Protein AF-A0A497F2W1-F1 (afdb_monomer)

Nearest PDB structures (foldseek):
  9e6q-assembly1_3  TM=8.843E-01  e=1.411E-23  Pyrobaculum calidifontis JCM 11548
  3ddj-assembly1_A  TM=8.272E-01  e=8.826E-18  Saccharolobus solfataricus
  3kpc-assembly1_A  TM=8.739E-01  e=6.763E-08  Methanocaldococcus jannaschii
  3kpd-assembly2_C  TM=8.779E-01  e=2.826E-07  Methanocaldococcus jannaschii
  7pmz-assembly2_C-2  TM=6.522E-01  e=2.227E-07  Streptomyces coelicolor A3(2)

Mean predicted aligned error: 18.65 Å

Structure (mmCIF, N/CA/C/O backbone):
data_AF-A0A497F2W1-F1
#
_entry.id   AF-A0A497F2W1-F1
#
loop_
_atom_site.group_PDB
_atom_site.id
_atom_site.type_symbol
_atom_site.label_atom_id
_atom_site.label_alt_id
_atom_site.label_comp_id
_atom_site.label_asym_id
_atom_site.label_entity_id
_atom_site.label_seq_id
_atom_site.pdbx_PDB_ins_code
_atom_site.Cartn_x
_atom_site.Cartn_y
_atom_site.Cartn_z
_atom_site.occupancy
_atom_site.B_iso_or_equiv
_atom_site.auth_seq_id
_atom_site.auth_comp_id
_atom_site.auth_asym_id
_atom_site.auth_atom_id
_atom_site.pdbx_PDB_model_num
ATOM 1 N N . MET A 1 1 ? -9.082 -6.509 -37.795 1.00 84.38 1 MET A N 1
ATOM 2 C CA . MET A 1 1 ? -8.514 -7.787 -37.332 1.00 84.38 1 MET A CA 1
ATOM 3 C C . MET A 1 1 ? -9.041 -8.075 -35.939 1.00 84.38 1 MET A C 1
ATOM 5 O O . MET A 1 1 ? -9.038 -7.169 -35.100 1.00 84.38 1 MET A O 1
ATOM 9 N N . LYS A 1 2 ? -9.523 -9.294 -35.721 1.00 91.88 2 LYS A N 1
ATOM 10 C CA . LYS A 1 2 ? -10.006 -9.804 -34.436 1.00 91.88 2 LYS A CA 1
ATOM 11 C C . LYS A 1 2 ? -8.880 -10.494 -33.671 1.00 91.88 2 LYS A C 1
ATOM 13 O O . LYS A 1 2 ? -7.887 -10.916 -34.259 1.00 91.88 2 LYS A O 1
ATOM 18 N N . VAL A 1 3 ? -9.030 -10.621 -32.354 1.00 94.44 3 VAL A N 1
ATOM 19 C CA . VAL A 1 3 ? -8.038 -11.294 -31.500 1.00 94.44 3 VAL A CA 1
ATOM 20 C C . VAL A 1 3 ? -7.807 -12.741 -31.937 1.00 94.44 3 VAL A C 1
ATOM 22 O O . VAL A 1 3 ? -6.656 -13.172 -31.990 1.00 94.44 3 VAL A O 1
ATOM 25 N N . TRP A 1 4 ? -8.861 -13.480 -32.294 1.00 93.69 4 TRP A N 1
ATOM 26 C CA . TRP A 1 4 ? -8.741 -14.886 -32.694 1.00 93.69 4 TRP A CA 1
ATOM 27 C C . TRP A 1 4 ? -7.912 -15.111 -33.969 1.00 93.69 4 TRP A C 1
ATOM 29 O O . TRP A 1 4 ? -7.336 -16.184 -34.126 1.00 93.69 4 TRP A O 1
ATOM 39 N N . GLU A 1 5 ? -7.800 -14.103 -34.840 1.00 92.75 5 GLU A N 1
ATOM 40 C CA . GLU A 1 5 ? -6.994 -14.155 -36.070 1.00 92.75 5 GLU A CA 1
ATOM 41 C C . GLU A 1 5 ? -5.485 -14.029 -35.791 1.00 92.75 5 GLU A C 1
ATOM 43 O O . GLU A 1 5 ? -4.666 -14.375 -36.639 1.00 92.75 5 GLU A O 1
ATOM 48 N N . VAL A 1 6 ? -5.110 -13.510 -34.615 1.00 94.69 6 VAL A N 1
ATOM 49 C CA . VAL A 1 6 ? -3.722 -13.143 -34.273 1.00 94.69 6 VAL A CA 1
ATOM 50 C C . VAL A 1 6 ? -3.176 -13.913 -33.076 1.00 94.69 6 VAL A C 1
ATOM 52 O O . VAL A 1 6 ? -1.965 -14.126 -32.974 1.00 94.69 6 VAL A O 1
ATOM 55 N N . MET A 1 7 ? -4.047 -14.319 -32.151 1.00 94.50 7 MET A N 1
ATOM 56 C CA . MET A 1 7 ? -3.653 -15.067 -30.963 1.00 94.50 7 MET A CA 1
ATOM 57 C C . MET A 1 7 ? -2.920 -16.358 -31.333 1.00 94.50 7 MET A C 1
ATOM 59 O O . MET A 1 7 ? -3.167 -16.980 -32.366 1.00 94.50 7 MET A O 1
ATOM 63 N N . LYS A 1 8 ? -2.041 -16.803 -30.440 1.00 94.38 8 LYS A N 1
ATOM 64 C CA . LYS A 1 8 ? -1.337 -18.077 -30.579 1.00 94.38 8 LYS A CA 1
ATOM 65 C C . LYS A 1 8 ? -1.781 -19.067 -29.525 1.00 94.38 8 LYS A C 1
ATOM 67 O O . LYS A 1 8 ? -2.293 -18.698 -28.468 1.00 94.38 8 LYS A O 1
ATOM 72 N N . GLN A 1 9 ? -1.517 -20.338 -29.803 1.00 92.62 9 GLN A N 1
ATOM 73 C CA . GLN A 1 9 ? -1.645 -21.381 -28.798 1.00 92.62 9 GLN A CA 1
ATOM 74 C C . GLN A 1 9 ? -0.686 -21.102 -27.628 1.00 92.62 9 GLN A C 1
ATOM 76 O O . GLN A 1 9 ? 0.474 -20.734 -27.860 1.00 92.62 9 GLN A O 1
ATOM 81 N N . PRO A 1 10 ? -1.147 -21.241 -26.373 1.00 89.81 10 PRO A N 1
ATOM 82 C CA . PRO A 1 10 ? -0.311 -20.995 -25.210 1.00 89.81 10 PRO A CA 1
ATOM 83 C C . PRO A 1 10 ? 0.843 -22.001 -25.170 1.00 89.81 10 PRO A C 1
ATOM 85 O O . PRO A 1 10 ? 0.639 -23.211 -25.176 1.00 89.81 10 PRO A O 1
ATOM 88 N N . THR A 1 11 ? 2.076 -21.506 -25.078 1.00 89.19 11 THR A N 1
ATOM 89 C CA . THR A 1 11 ? 3.268 -22.364 -24.945 1.00 89.19 11 THR A CA 1
ATOM 90 C C . THR A 1 11 ? 3.471 -22.887 -23.525 1.00 89.19 11 THR A C 1
ATOM 92 O O . THR A 1 11 ? 4.210 -23.847 -23.312 1.00 89.19 11 THR A O 1
ATOM 95 N N . VAL A 1 12 ? 2.829 -22.249 -22.546 1.00 92.56 12 VAL A N 1
ATOM 96 C CA . VAL A 1 12 ? 2.828 -22.639 -21.138 1.00 92.56 12 VAL A CA 1
ATOM 97 C C . VAL A 1 12 ? 1.411 -22.485 -20.622 1.00 92.56 12 VAL A C 1
ATOM 99 O O . VAL A 1 12 ? 0.888 -21.379 -20.655 1.00 92.56 12 VAL A O 1
ATOM 102 N N . VAL A 1 13 ? 0.827 -23.565 -20.112 1.00 94.69 13 VAL A N 1
ATOM 103 C CA . VAL A 1 13 ? -0.430 -23.572 -19.353 1.00 94.69 13 VAL A CA 1
ATOM 104 C C . VAL A 1 13 ? -0.152 -24.284 -18.037 1.00 94.69 13 VAL A C 1
ATOM 106 O O . VAL A 1 13 ? 0.589 -25.268 -18.007 1.00 94.69 13 VAL A O 1
ATOM 109 N N . VAL A 1 14 ? -0.679 -23.753 -16.940 1.00 95.31 14 VAL A N 1
ATOM 110 C CA . VAL A 1 14 ? -0.402 -24.249 -15.587 1.00 95.31 14 VAL A CA 1
ATOM 111 C C . VAL A 1 14 ? -1.697 -24.401 -14.801 1.00 95.31 14 VAL A C 1
ATOM 113 O O . VAL A 1 14 ? -2.700 -23.769 -15.125 1.00 95.31 14 VAL A O 1
ATOM 116 N N . SER A 1 15 ? -1.684 -25.218 -13.749 1.00 94.44 15 SER A N 1
ATOM 117 C CA . SER A 1 15 ? -2.787 -25.230 -12.787 1.00 94.44 15 SER A CA 1
ATOM 118 C C . SER A 1 15 ? -2.514 -24.212 -11.670 1.00 94.44 15 SER A C 1
ATOM 120 O O . SER A 1 15 ? -1.349 -23.900 -11.401 1.00 94.44 15 SER A O 1
ATOM 122 N N . PRO A 1 16 ? -3.541 -23.715 -10.953 1.00 88.69 16 PRO A N 1
ATOM 123 C CA . PRO A 1 16 ? -3.348 -22.873 -9.767 1.00 88.69 16 PRO A CA 1
ATOM 124 C C . PRO A 1 16 ? -2.440 -23.510 -8.702 1.00 88.69 16 PRO A C 1
ATOM 126 O O . PRO A 1 16 ? -1.762 -22.806 -7.956 1.00 88.69 16 PRO A O 1
ATOM 129 N N . HIS A 1 17 ? -2.373 -24.843 -8.675 1.00 90.31 17 HIS A N 1
ATOM 130 C CA . HIS A 1 17 ? -1.572 -25.614 -7.730 1.00 90.31 17 HIS A CA 1
ATOM 131 C C . HIS A 1 17 ? -0.119 -25.834 -8.177 1.00 90.31 17 HIS A C 1
ATOM 133 O O . HIS A 1 17 ? 0.694 -26.286 -7.365 1.00 90.31 17 HIS A O 1
ATOM 139 N N . THR A 1 18 ? 0.217 -25.540 -9.440 1.00 92.62 18 THR A N 1
ATOM 140 C CA . THR A 1 18 ? 1.586 -25.623 -9.965 1.00 92.62 18 THR A CA 1
ATOM 141 C C . THR A 1 18 ? 2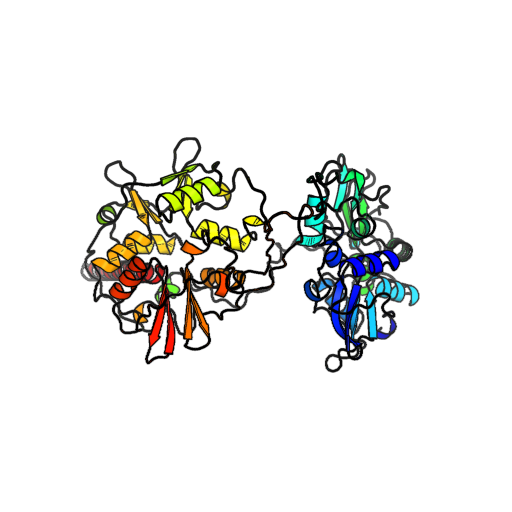.502 -24.695 -9.168 1.00 92.62 18 THR A C 1
ATOM 143 O O . THR A 1 18 ? 2.133 -23.570 -8.824 1.00 92.62 18 THR A O 1
ATOM 146 N N . ARG A 1 19 ? 3.724 -25.146 -8.867 1.00 91.25 19 ARG A N 1
ATOM 147 C CA . ARG A 1 19 ? 4.704 -24.321 -8.148 1.00 91.25 19 ARG A CA 1
ATOM 148 C C . ARG A 1 19 ? 5.198 -23.189 -9.031 1.00 91.25 19 ARG A C 1
ATOM 150 O O . ARG A 1 19 ? 5.554 -23.390 -10.189 1.00 91.25 19 ARG A O 1
ATOM 157 N N . ILE A 1 20 ? 5.349 -22.004 -8.459 1.00 88.88 20 ILE A N 1
ATOM 158 C CA . ILE A 1 20 ? 5.837 -20.836 -9.199 1.00 88.88 20 ILE A CA 1
ATOM 159 C C . ILE A 1 20 ? 7.285 -21.020 -9.706 1.00 88.88 20 ILE A C 1
ATOM 161 O O . ILE A 1 20 ? 7.672 -20.469 -10.735 1.00 88.88 20 ILE A O 1
ATOM 165 N N . THR A 1 21 ? 8.093 -21.844 -9.029 1.00 88.12 21 THR A N 1
ATOM 166 C CA . THR A 1 21 ? 9.451 -22.213 -9.462 1.00 88.12 21 THR A CA 1
ATOM 167 C C . THR A 1 21 ? 9.446 -23.117 -10.696 1.00 88.12 21 THR A C 1
ATOM 169 O O . THR A 1 21 ? 10.334 -22.998 -11.542 1.00 88.12 21 THR A O 1
ATOM 172 N N . GLU A 1 22 ? 8.434 -23.973 -10.841 1.00 91.31 22 GLU A N 1
ATOM 173 C CA . GLU A 1 22 ? 8.202 -24.754 -12.059 1.00 91.31 22 GLU A CA 1
ATOM 174 C C . GLU A 1 22 ? 7.764 -23.831 -13.195 1.00 91.31 22 GLU A C 1
ATOM 176 O O . GLU A 1 22 ? 8.318 -23.911 -14.290 1.00 91.31 22 GLU A O 1
ATOM 181 N N . VAL A 1 23 ? 6.876 -22.867 -12.918 1.00 92.62 23 VAL A N 1
ATOM 182 C CA . VAL A 1 23 ? 6.509 -21.833 -13.899 1.00 92.62 23 VAL A CA 1
ATOM 183 C C . VAL A 1 23 ? 7.734 -21.036 -14.348 1.00 92.62 23 VAL A C 1
ATOM 185 O O . VAL A 1 23 ? 7.897 -20.795 -15.542 1.00 92.62 23 VAL A O 1
ATOM 188 N N . LYS A 1 24 ? 8.660 -20.705 -13.435 1.00 91.00 24 LYS A N 1
ATOM 189 C CA . LYS A 1 24 ? 9.954 -20.094 -13.787 1.00 91.00 24 LYS A CA 1
ATOM 190 C C . LYS A 1 24 ? 10.749 -20.938 -14.768 1.00 91.00 24 LYS A C 1
ATOM 192 O O . LYS A 1 24 ? 11.294 -20.400 -15.729 1.00 91.00 24 LYS A O 1
ATOM 197 N N . ALA A 1 25 ? 10.832 -22.244 -14.529 1.00 90.38 25 ALA A N 1
ATOM 198 C CA . ALA A 1 25 ? 11.543 -23.159 -15.411 1.00 90.38 25 ALA A CA 1
ATOM 199 C C . ALA A 1 25 ? 10.864 -23.262 -16.787 1.00 90.38 25 ALA A C 1
ATOM 201 O O . ALA A 1 25 ? 11.554 -23.228 -17.806 1.00 90.38 25 ALA A O 1
ATOM 202 N N . LEU A 1 26 ? 9.529 -23.315 -16.821 1.00 93.06 26 LEU A N 1
ATOM 203 C CA . LEU A 1 26 ? 8.742 -23.335 -18.054 1.00 93.06 26 LEU A CA 1
ATOM 204 C C . LEU A 1 26 ? 8.915 -22.040 -18.853 1.00 93.06 26 LEU A C 1
ATOM 206 O O . LEU A 1 26 ? 9.233 -22.106 -20.039 1.00 93.06 26 LEU A O 1
ATOM 210 N N . MET A 1 27 ? 8.800 -20.870 -18.217 1.00 92.25 27 MET A N 1
ATOM 211 C CA . MET A 1 27 ? 9.024 -19.571 -18.865 1.00 92.25 27 MET A CA 1
ATOM 212 C C . MET A 1 27 ? 10.461 -19.415 -19.361 1.00 92.25 27 MET A C 1
ATOM 214 O O . MET A 1 27 ? 10.668 -18.896 -20.454 1.00 92.25 27 MET A O 1
ATOM 218 N N . LYS A 1 28 ? 11.453 -19.906 -18.608 1.00 90.50 28 LYS A N 1
ATOM 219 C CA . LYS A 1 28 ? 12.853 -19.928 -19.051 1.00 90.50 28 LYS A CA 1
ATOM 220 C C . LYS A 1 28 ? 13.046 -20.799 -20.297 1.00 90.50 28 LYS A C 1
ATOM 222 O O . LYS A 1 28 ? 13.748 -20.403 -21.217 1.00 90.50 28 LYS A O 1
ATOM 227 N N . LYS A 1 29 ? 12.436 -21.988 -20.327 1.00 91.12 29 LYS A N 1
ATOM 228 C CA . LYS A 1 29 ? 12.567 -22.942 -21.441 1.00 91.12 29 LYS A CA 1
ATOM 229 C C . LYS A 1 29 ? 11.852 -22.464 -22.707 1.00 91.12 29 LYS A C 1
ATOM 231 O O . LYS A 1 29 ? 12.359 -22.662 -23.802 1.00 91.12 29 LYS A O 1
ATOM 236 N N . THR A 1 30 ? 10.664 -21.890 -22.553 1.00 90.00 30 THR A N 1
ATOM 237 C CA . THR A 1 30 ? 9.766 -21.545 -23.671 1.00 90.00 30 THR A CA 1
ATOM 238 C C . THR A 1 30 ? 9.862 -20.087 -24.102 1.00 90.00 30 THR A C 1
ATOM 240 O O . THR A 1 30 ? 9.341 -19.724 -25.151 1.00 90.00 30 THR A O 1
ATOM 243 N N . GLY A 1 31 ? 10.455 -19.223 -23.276 1.00 87.06 31 GLY A N 1
ATOM 244 C CA . GLY A 1 31 ? 10.385 -17.779 -23.462 1.00 87.06 31 GLY A CA 1
ATOM 245 C C . GLY A 1 31 ? 8.990 -17.196 -23.209 1.00 87.06 31 GLY A C 1
ATOM 246 O O . GLY A 1 31 ? 8.770 -16.030 -23.528 1.00 87.06 31 GLY A O 1
ATOM 247 N N . ALA A 1 32 ? 8.044 -17.939 -22.624 1.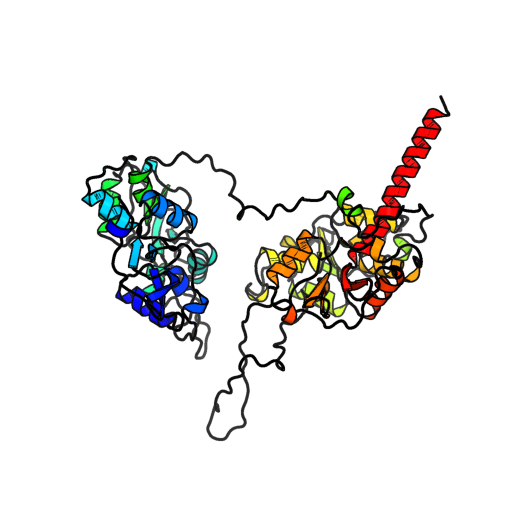00 90.25 32 ALA A N 1
ATOM 248 C CA . ALA A 1 32 ? 6.694 -17.432 -22.388 1.00 90.25 32 ALA A CA 1
ATOM 249 C C . ALA A 1 32 ? 6.694 -16.142 -21.541 1.00 90.25 32 ALA A C 1
ATOM 251 O O . ALA A 1 32 ? 7.435 -15.992 -20.563 1.00 90.25 32 ALA A O 1
ATOM 252 N N . ARG A 1 33 ? 5.862 -15.178 -21.948 1.00 89.94 33 ARG A N 1
ATOM 253 C CA . ARG A 1 33 ? 5.654 -13.892 -21.251 1.00 89.94 33 ARG A CA 1
ATOM 254 C C . ARG A 1 33 ? 4.473 -13.949 -20.279 1.00 89.94 33 ARG A C 1
ATOM 256 O O . ARG A 1 33 ? 4.461 -13.220 -19.289 1.00 89.94 33 ARG A O 1
ATOM 263 N N . CYS A 1 34 ? 3.536 -14.846 -20.566 1.00 92.56 34 CYS A N 1
ATOM 264 C CA . CYS A 1 34 ? 2.312 -15.119 -19.833 1.00 92.56 34 CYS A CA 1
ATOM 265 C C . CYS A 1 34 ? 2.149 -16.640 -19.727 1.00 92.56 34 CYS A C 1
ATOM 267 O O . CYS A 1 34 ? 2.376 -17.346 -20.708 1.00 92.56 34 CYS A O 1
ATOM 269 N N . ALA A 1 35 ? 1.763 -17.127 -18.552 1.00 95.50 35 ALA A N 1
ATOM 270 C CA . ALA A 1 35 ? 1.331 -18.500 -18.329 1.00 95.50 35 ALA A CA 1
ATOM 271 C C . ALA A 1 35 ? -0.119 -18.470 -17.819 1.00 95.50 35 ALA A C 1
ATOM 273 O O . ALA A 1 35 ? -0.337 -18.102 -16.659 1.00 95.50 35 ALA A O 1
ATOM 274 N N . PRO A 1 36 ? -1.111 -18.796 -18.667 1.00 91.69 36 PRO A N 1
ATOM 275 C CA . PRO A 1 36 ? -2.494 -18.945 -18.245 1.00 91.69 36 PRO A CA 1
ATOM 276 C C . PRO A 1 36 ? -2.639 -20.049 -17.196 1.00 91.69 36 PRO A C 1
ATOM 278 O O . PRO A 1 36 ? -2.015 -21.109 -17.297 1.00 91.69 36 PRO A O 1
ATOM 281 N N . ALA A 1 37 ? -3.470 -19.780 -16.196 1.00 85.19 37 ALA A N 1
ATOM 282 C CA . ALA A 1 37 ? -3.796 -20.682 -15.109 1.00 85.19 37 ALA A CA 1
ATOM 283 C C . ALA A 1 37 ? -5.225 -21.204 -15.286 1.00 85.19 37 ALA A C 1
ATOM 285 O O . ALA A 1 37 ? -6.183 -20.427 -15.226 1.00 85.19 37 ALA A O 1
ATOM 286 N N . VAL A 1 38 ? -5.359 -22.511 -15.492 1.00 84.56 38 VAL A N 1
ATOM 287 C CA . VAL A 1 38 ? -6.641 -23.174 -15.770 1.00 84.56 38 VAL A CA 1
ATOM 288 C C . VAL A 1 38 ? -6.979 -24.212 -14.702 1.00 84.56 38 VAL A C 1
ATOM 290 O O . VAL A 1 38 ? -6.088 -24.811 -14.095 1.00 84.56 38 VAL A O 1
ATOM 293 N N . ILE A 1 39 ? -8.271 -24.407 -14.462 1.00 81.25 39 ILE A N 1
ATOM 294 C CA . ILE A 1 39 ? -8.815 -25.514 -13.660 1.00 81.25 39 ILE A CA 1
ATOM 295 C C . ILE A 1 39 ? -9.473 -26.546 -14.589 1.00 81.25 39 ILE A C 1
ATOM 297 O O . ILE A 1 39 ? -9.220 -26.524 -15.793 1.00 81.25 39 ILE A O 1
ATOM 301 N N . GLU A 1 40 ? -10.260 -27.472 -14.035 1.00 78.31 40 GLU A N 1
ATOM 302 C CA . GLU A 1 40 ? -10.989 -28.494 -14.800 1.00 78.31 40 GLU A CA 1
ATOM 303 C C . GLU A 1 40 ? -11.744 -27.882 -16.004 1.00 78.31 40 GLU A C 1
ATOM 305 O O . GLU A 1 40 ? -12.232 -26.750 -15.936 1.00 78.31 40 GLU A O 1
ATOM 310 N N . ASP A 1 41 ? -11.772 -28.623 -17.118 1.00 73.94 41 ASP A N 1
ATOM 311 C CA . ASP A 1 41 ? -12.382 -28.251 -18.410 1.00 73.94 41 ASP A CA 1
ATOM 312 C C . ASP A 1 41 ? -11.789 -27.015 -19.131 1.00 73.94 41 ASP A C 1
ATOM 314 O O . ASP A 1 41 ? -12.495 -26.289 -19.833 1.00 73.94 41 ASP A O 1
ATOM 318 N N . ASP A 1 42 ? -10.481 -26.761 -18.985 1.00 84.69 42 ASP A N 1
ATOM 319 C CA . ASP A 1 42 ? -9.756 -25.592 -19.536 1.00 84.69 42 ASP A CA 1
ATOM 320 C C . ASP A 1 42 ? -10.327 -24.235 -19.092 1.00 84.69 42 ASP A C 1
ATOM 322 O O . ASP A 1 42 ? -10.111 -23.194 -19.729 1.00 84.69 42 ASP A O 1
ATOM 326 N N . LYS A 1 43 ? -11.063 -24.225 -17.979 1.00 87.81 43 LYS A N 1
ATOM 327 C CA . LYS A 1 43 ? -11.648 -23.007 -17.434 1.00 87.81 43 LYS A CA 1
ATOM 328 C C . LYS A 1 43 ? -10.541 -22.102 -16.902 1.00 87.81 43 LYS A C 1
ATOM 330 O O . LYS A 1 43 ? -9.834 -22.437 -15.950 1.00 87.81 43 LYS A O 1
ATOM 335 N N . LEU A 1 44 ? -10.393 -20.938 -17.523 1.00 88.12 44 LEU A N 1
ATOM 336 C CA . LEU A 1 44 ? -9.387 -19.942 -17.189 1.00 88.12 44 LEU A CA 1
ATOM 337 C C . LEU A 1 44 ? -9.744 -19.242 -15.875 1.00 88.12 44 LEU A C 1
ATOM 339 O O . LEU A 1 44 ? -10.812 -18.649 -15.738 1.00 88.12 44 LEU A O 1
ATOM 343 N N . VAL A 1 45 ? -8.824 -19.278 -14.913 1.00 85.00 45 VAL A N 1
ATOM 344 C CA . VAL A 1 45 ? -8.972 -18.604 -13.608 1.00 85.00 45 VAL A CA 1
ATOM 345 C C . VAL A 1 45 ? -8.143 -17.321 -13.543 1.00 85.00 45 VAL A C 1
ATOM 347 O O . VAL A 1 45 ? -8.432 -16.412 -12.764 1.00 85.00 45 VAL A O 1
ATOM 350 N N . GLY A 1 46 ? -7.101 -17.236 -14.367 1.00 89.38 46 GLY A N 1
ATOM 351 C CA . GLY A 1 46 ? -6.224 -16.081 -14.458 1.00 89.38 46 GLY A CA 1
ATOM 352 C C . GLY A 1 46 ? -4.911 -16.442 -15.133 1.00 89.38 46 GLY A C 1
ATOM 353 O O . GLY A 1 46 ? -4.843 -17.388 -15.912 1.00 89.38 46 GLY A O 1
ATOM 354 N N . PHE A 1 47 ? -3.851 -15.698 -14.851 1.00 94.12 47 PHE A N 1
ATOM 355 C CA . PHE A 1 47 ? -2.532 -15.943 -15.431 1.00 94.12 47 PHE A CA 1
ATOM 356 C C . PHE A 1 47 ? -1.421 -15.381 -14.547 1.00 94.12 47 PHE A C 1
ATOM 358 O O . PHE A 1 47 ? -1.666 -14.595 -13.634 1.00 94.12 47 PHE A O 1
ATOM 365 N N . VAL A 1 48 ? -0.184 -15.773 -14.834 1.00 93.25 48 VAL A N 1
ATOM 366 C CA . VAL A 1 48 ? 1.021 -15.203 -14.220 1.00 93.25 48 VAL A CA 1
ATOM 367 C C . VAL A 1 48 ? 1.982 -14.723 -15.299 1.00 93.25 48 VAL A C 1
ATOM 369 O O . VAL A 1 48 ? 2.097 -15.337 -16.363 1.00 93.25 48 VAL A O 1
ATOM 372 N N . VAL A 1 49 ? 2.690 -13.625 -15.037 1.00 92.62 49 VAL A N 1
ATOM 373 C CA . VAL A 1 49 ? 3.699 -13.069 -15.954 1.00 92.62 49 VAL A CA 1
ATOM 374 C C . VAL A 1 49 ? 5.109 -13.205 -15.390 1.00 92.62 49 VAL A C 1
ATOM 376 O O . VAL A 1 49 ? 5.309 -13.484 -14.208 1.00 92.62 49 VAL A O 1
ATOM 379 N N . ARG A 1 50 ? 6.123 -12.946 -16.228 1.00 91.19 50 ARG A N 1
ATOM 380 C CA . ARG A 1 50 ? 7.545 -12.979 -15.830 1.00 91.19 50 ARG A CA 1
ATOM 381 C C . ARG A 1 50 ? 7.827 -12.193 -14.537 1.00 91.19 50 ARG A C 1
ATOM 383 O O . ARG A 1 50 ? 8.596 -12.660 -13.701 1.00 91.19 50 ARG A O 1
ATOM 390 N N . ARG A 1 51 ? 7.176 -11.033 -14.354 1.00 88.88 51 ARG A N 1
ATOM 391 C CA . ARG A 1 51 ? 7.296 -10.181 -13.153 1.00 88.88 51 ARG A CA 1
ATOM 392 C C . ARG A 1 51 ? 6.859 -10.905 -11.875 1.00 88.88 51 ARG A C 1
ATOM 394 O O . ARG A 1 51 ? 7.504 -10.761 -10.843 1.00 88.88 51 ARG A O 1
ATOM 401 N N . ASP A 1 52 ? 5.798 -11.700 -11.950 1.00 88.88 52 ASP A N 1
ATOM 402 C CA . ASP A 1 52 ? 5.270 -12.436 -10.800 1.00 88.88 52 ASP A CA 1
ATOM 403 C C . ASP A 1 52 ? 6.218 -13.572 -10.410 1.00 88.88 52 ASP A C 1
ATOM 405 O O . ASP A 1 52 ? 6.512 -13.786 -9.240 1.00 88.88 52 ASP A O 1
ATOM 409 N N . VAL A 1 53 ? 6.801 -14.232 -11.406 1.00 88.94 53 VAL A N 1
ATOM 410 C CA . VAL A 1 53 ? 7.753 -15.324 -11.206 1.00 88.94 53 VAL A CA 1
ATOM 411 C C . VAL A 1 53 ? 9.070 -14.850 -10.578 1.00 88.94 53 VAL A C 1
ATOM 413 O O . VAL A 1 53 ? 9.638 -15.542 -9.729 1.00 88.94 53 VAL A O 1
ATOM 416 N N . ILE A 1 54 ? 9.571 -13.668 -10.955 1.00 87.25 54 ILE A N 1
ATOM 417 C CA . ILE A 1 54 ? 10.784 -13.108 -10.338 1.00 87.25 54 ILE A CA 1
ATOM 418 C C . ILE A 1 54 ? 10.541 -12.572 -8.924 1.00 87.25 54 ILE A C 1
ATOM 420 O O . ILE A 1 54 ? 11.519 -12.267 -8.250 1.00 87.25 54 ILE A O 1
ATOM 424 N N . ARG A 1 55 ? 9.295 -12.508 -8.419 1.00 84.25 55 ARG A N 1
ATOM 425 C CA . ARG A 1 55 ? 9.043 -12.185 -6.998 1.00 84.25 55 ARG A CA 1
ATOM 426 C C . ARG A 1 55 ? 9.687 -13.199 -6.052 1.00 84.25 55 ARG A C 1
ATOM 428 O O . ARG A 1 55 ? 9.971 -12.879 -4.901 1.00 84.25 55 ARG A O 1
ATOM 435 N N . ILE A 1 56 ? 9.943 -14.412 -6.533 1.00 80.31 56 ILE A N 1
ATOM 436 C CA . ILE A 1 56 ? 10.590 -15.458 -5.752 1.00 80.31 56 ILE A CA 1
ATOM 437 C C . ILE A 1 56 ? 12.105 -15.308 -5.809 1.00 80.31 56 ILE A C 1
ATOM 439 O O . ILE A 1 56 ? 12.746 -15.512 -6.843 1.00 80.31 56 ILE A O 1
ATOM 443 N N . THR A 1 57 ? 12.678 -14.995 -4.651 1.00 74.50 57 THR A N 1
ATOM 444 C CA . THR A 1 57 ? 14.108 -14.725 -4.460 1.00 74.50 57 THR A CA 1
ATOM 445 C C . THR A 1 57 ? 14.879 -15.925 -3.891 1.00 74.50 57 THR A C 1
ATOM 447 O O . THR A 1 57 ? 16.060 -15.783 -3.575 1.00 74.50 57 THR A O 1
ATOM 450 N N . SER A 1 58 ? 14.237 -17.104 -3.821 1.00 70.00 58 SER A N 1
ATOM 451 C CA . SER A 1 58 ? 14.796 -18.384 -3.351 1.00 70.00 58 SER A CA 1
ATOM 452 C C . SER A 1 58 ? 14.689 -19.496 -4.402 1.00 70.00 58 SER A C 1
ATOM 454 O O . SER A 1 58 ? 13.728 -19.568 -5.165 1.00 70.00 58 SER A O 1
ATOM 456 N N . LEU A 1 59 ? 15.675 -20.402 -4.430 1.00 63.97 59 LEU A N 1
ATOM 457 C CA . LEU A 1 59 ? 15.667 -21.596 -5.293 1.00 63.97 59 LEU A CA 1
ATOM 458 C C . LEU A 1 59 ? 14.664 -22.661 -4.839 1.00 63.97 59 LEU A C 1
ATOM 460 O O . LEU A 1 59 ? 14.195 -23.448 -5.658 1.00 63.97 59 LEU A O 1
ATOM 464 N N . LYS A 1 60 ? 14.371 -22.704 -3.539 1.00 67.44 60 LYS A N 1
ATOM 465 C CA . LYS A 1 60 ? 13.413 -23.626 -2.933 1.00 67.44 60 LYS A CA 1
ATOM 466 C C . LYS A 1 60 ? 12.267 -22.775 -2.408 1.00 67.44 60 LYS A C 1
ATOM 468 O O . LYS A 1 60 ? 12.459 -22.006 -1.474 1.00 67.44 60 LYS A O 1
ATOM 473 N N . SER A 1 61 ? 11.125 -22.846 -3.080 1.00 72.62 61 SER A N 1
ATOM 474 C CA . SER A 1 61 ? 9.899 -22.165 -2.677 1.00 72.62 61 SER A CA 1
ATOM 475 C C . SER A 1 61 ? 8.722 -23.107 -2.888 1.00 72.62 61 SER A C 1
ATOM 477 O O . SER A 1 61 ? 8.614 -23.765 -3.927 1.00 72.62 61 SER A O 1
ATOM 479 N N . GLU A 1 62 ? 7.860 -23.168 -1.880 1.00 80.25 62 GLU A N 1
ATOM 480 C CA . GLU A 1 62 ? 6.594 -23.904 -1.915 1.00 80.25 62 GLU A CA 1
ATOM 481 C C . GLU A 1 62 ? 5.453 -23.068 -2.510 1.00 80.25 62 GLU A C 1
ATOM 483 O O . GLU A 1 62 ? 4.338 -23.569 -2.621 1.00 80.25 62 GLU A O 1
ATOM 488 N N . ALA A 1 63 ? 5.722 -21.811 -2.880 1.00 79.81 63 ALA A N 1
ATOM 489 C CA . ALA A 1 63 ? 4.711 -20.903 -3.396 1.00 79.81 63 ALA A CA 1
ATOM 490 C C . ALA A 1 63 ? 4.153 -21.395 -4.739 1.00 79.81 63 ALA A C 1
ATOM 492 O O . ALA A 1 63 ? 4.868 -21.965 -5.577 1.00 79.81 63 ALA A O 1
ATOM 493 N N . LYS A 1 64 ? 2.860 -21.176 -4.937 1.00 86.69 64 LYS A N 1
ATOM 494 C CA . LYS A 1 64 ? 2.092 -21.708 -6.061 1.00 86.69 64 LYS A CA 1
ATOM 495 C C . LYS A 1 64 ? 1.576 -20.590 -6.951 1.00 86.69 64 LYS A C 1
ATOM 497 O O . LYS A 1 64 ? 1.629 -19.419 -6.597 1.00 86.69 64 LYS A O 1
ATOM 502 N N . VAL A 1 65 ? 1.081 -20.954 -8.128 1.00 82.25 65 VAL A N 1
ATOM 503 C CA . VAL A 1 65 ? 0.484 -20.014 -9.085 1.00 82.25 65 VAL A CA 1
ATOM 504 C C . VAL A 1 65 ? -0.684 -19.239 -8.468 1.00 82.25 65 VAL A C 1
ATOM 506 O O . VAL A 1 65 ? -0.789 -18.036 -8.695 1.00 82.25 65 VAL A O 1
ATOM 509 N N . GLU A 1 66 ? -1.518 -19.889 -7.652 1.00 85.38 66 GLU A N 1
ATOM 510 C CA . GLU A 1 66 ? -2.658 -19.262 -6.964 1.00 85.38 66 GLU A CA 1
ATOM 511 C C . GLU A 1 66 ? -2.276 -18.069 -6.069 1.00 85.38 66 GLU A C 1
ATOM 513 O O . GLU A 1 66 ? -3.061 -17.131 -5.946 1.00 85.38 66 GLU A O 1
ATOM 518 N N . ASP A 1 67 ? -1.051 -18.042 -5.531 1.00 79.06 67 ASP A N 1
ATOM 519 C CA . ASP A 1 67 ? -0.551 -16.951 -4.683 1.00 79.06 67 ASP A CA 1
ATOM 520 C C . ASP A 1 67 ? -0.236 -15.666 -5.478 1.00 79.06 67 ASP A C 1
ATOM 522 O O . ASP A 1 67 ? -0.099 -14.586 -4.901 1.00 79.06 67 ASP A O 1
ATOM 526 N N . PHE A 1 68 ? -0.098 -15.775 -6.806 1.00 82.94 68 PHE A N 1
ATOM 527 C CA . PHE A 1 68 ? 0.320 -14.688 -7.701 1.00 82.94 68 PHE A CA 1
ATOM 528 C C . PHE A 1 68 ? -0.657 -14.431 -8.853 1.00 82.94 68 PHE A C 1
ATOM 530 O O . PHE A 1 68 ? -0.365 -13.627 -9.740 1.00 82.94 68 PHE A O 1
ATOM 537 N N . ILE A 1 69 ? -1.791 -15.131 -8.873 1.00 84.06 69 ILE A N 1
ATOM 538 C CA . ILE A 1 69 ? -2.683 -15.164 -10.026 1.00 84.06 69 ILE A CA 1
ATOM 539 C C . ILE A 1 69 ? -3.287 -13.784 -10.320 1.00 84.06 69 ILE A C 1
ATOM 541 O O . ILE A 1 69 ? -3.939 -13.156 -9.482 1.00 84.06 69 ILE A O 1
ATOM 545 N N . ARG A 1 70 ? -3.097 -13.313 -11.552 1.00 86.94 70 ARG A N 1
ATOM 546 C CA . ARG A 1 70 ? -3.760 -12.123 -12.086 1.00 86.94 70 ARG A CA 1
ATOM 547 C C . ARG A 1 70 ? -5.086 -12.540 -12.693 1.00 86.94 70 ARG A C 1
ATOM 549 O O . ARG A 1 70 ? -5.115 -13.382 -13.585 1.00 86.94 70 ARG A O 1
ATOM 556 N N . ARG A 1 71 ? -6.178 -11.938 -12.220 1.00 83.38 71 ARG A N 1
ATOM 557 C CA . ARG A 1 71 ? -7.528 -12.183 -12.760 1.00 83.38 71 ARG A CA 1
ATOM 558 C C . ARG A 1 71 ? -7.862 -11.299 -13.962 1.00 83.38 71 ARG A C 1
ATOM 560 O O . ARG A 1 71 ? -8.756 -11.642 -14.717 1.00 83.38 71 ARG A O 1
ATOM 567 N N . HIS A 1 72 ? -7.136 -10.194 -14.142 1.00 84.69 72 HIS A N 1
ATOM 568 C CA . HIS A 1 72 ? -7.343 -9.245 -15.234 1.00 84.69 72 HIS A CA 1
ATOM 569 C C . HIS A 1 72 ? -5.995 -8.748 -15.796 1.00 84.69 72 HIS A C 1
ATOM 571 O O . HIS A 1 72 ? -5.029 -8.637 -15.029 1.00 84.69 72 HIS A O 1
ATOM 577 N N . PRO A 1 73 ? -5.918 -8.455 -17.106 1.00 89.62 73 PRO A N 1
ATOM 578 C CA . PRO A 1 73 ? -6.998 -8.592 -18.077 1.00 89.62 73 PRO A CA 1
ATOM 579 C C . PRO A 1 73 ? -7.069 -10.017 -18.644 1.00 89.62 73 PRO A C 1
ATOM 581 O O . PRO A 1 73 ? -6.049 -10.675 -18.848 1.00 89.62 73 PRO A O 1
ATOM 584 N N . ILE A 1 74 ? -8.288 -10.473 -18.917 1.00 89.88 74 ILE A N 1
ATOM 585 C CA . ILE A 1 74 ? -8.565 -11.627 -19.775 1.00 89.88 74 ILE A CA 1
ATOM 586 C C . ILE A 1 74 ? -9.165 -11.053 -21.056 1.00 89.88 74 ILE A C 1
ATOM 588 O O . ILE A 1 74 ? -10.100 -10.256 -20.995 1.00 89.88 74 ILE A O 1
ATOM 592 N N . LEU A 1 75 ? -8.593 -11.405 -22.203 1.00 93.00 75 LEU A N 1
ATOM 593 C CA . LEU A 1 75 ? -9.088 -10.971 -23.507 1.00 93.00 75 LEU A CA 1
ATOM 594 C C . LEU A 1 75 ? -10.126 -11.965 -24.029 1.00 93.00 75 LEU A C 1
ATOM 596 O O . LEU A 1 75 ? -10.152 -13.114 -23.600 1.00 93.00 75 LEU A O 1
ATOM 600 N N . PHE A 1 76 ? -10.941 -11.547 -24.993 1.00 92.25 76 PHE A N 1
ATOM 601 C CA . PHE A 1 76 ? -11.947 -12.406 -25.619 1.00 92.25 76 PHE A CA 1
ATOM 602 C C . PHE A 1 76 ? -11.690 -12.530 -27.114 1.00 92.25 76 PHE A C 1
ATOM 604 O O . PHE A 1 76 ? -11.253 -11.570 -27.750 1.00 92.25 76 PHE A O 1
ATOM 611 N N . LYS A 1 77 ? -11.966 -13.707 -27.678 1.00 93.75 77 LYS A N 1
ATOM 612 C CA . LYS A 1 77 ? -11.607 -14.044 -29.063 1.00 93.75 77 LYS A CA 1
ATOM 613 C C . LYS A 1 77 ? -12.194 -13.068 -30.103 1.00 93.75 77 LYS A C 1
ATOM 615 O O . LYS A 1 77 ? -11.507 -12.717 -31.059 1.00 93.75 77 LYS A O 1
ATOM 620 N N . GLU A 1 78 ? -13.417 -12.577 -29.875 1.00 92.12 78 GLU A N 1
ATOM 621 C CA . GLU A 1 78 ? -14.152 -11.662 -30.773 1.00 92.12 78 GLU A CA 1
ATOM 622 C C . GLU A 1 78 ? -13.789 -10.175 -30.600 1.00 92.12 78 GLU A C 1
ATOM 624 O O . GLU A 1 78 ? -14.305 -9.304 -31.312 1.00 92.12 78 GLU A O 1
ATOM 629 N N . MET A 1 79 ? -12.904 -9.861 -29.649 1.00 92.62 79 MET A N 1
ATOM 630 C CA . MET A 1 79 ? -12.447 -8.497 -29.396 1.00 92.62 79 MET A CA 1
ATOM 631 C C . MET A 1 79 ? -11.641 -7.967 -30.593 1.00 92.62 79 MET A C 1
ATOM 633 O O . MET A 1 79 ? -10.913 -8.710 -31.254 1.00 92.62 79 MET A O 1
ATOM 637 N N . ASP A 1 80 ? -11.755 -6.671 -30.879 1.00 92.12 80 ASP A N 1
ATOM 638 C CA . ASP A 1 80 ? -10.908 -6.009 -31.877 1.00 92.12 80 ASP A CA 1
ATOM 639 C C . ASP A 1 80 ? -9.480 -5.831 -31.348 1.00 92.12 80 ASP A C 1
ATOM 641 O O . ASP A 1 80 ? -9.282 -5.545 -30.164 1.00 92.12 80 ASP A O 1
ATOM 645 N N . LEU A 1 81 ? -8.469 -5.938 -32.223 1.00 89.88 81 LEU A N 1
ATOM 646 C CA . LEU A 1 81 ? -7.063 -5.806 -31.808 1.00 89.88 81 LEU A CA 1
ATOM 647 C C . LEU A 1 81 ? -6.741 -4.470 -31.133 1.00 89.88 81 LEU A C 1
ATOM 649 O O . LEU A 1 81 ? -5.922 -4.439 -30.221 1.00 89.88 81 LEU A O 1
ATOM 653 N N . GLN A 1 82 ? -7.367 -3.372 -31.562 1.00 88.19 82 GLN A N 1
ATOM 654 C CA . GLN A 1 82 ? -7.142 -2.059 -30.954 1.00 88.19 82 GLN A CA 1
ATOM 655 C C . GLN A 1 82 ? -7.678 -2.005 -29.518 1.00 88.19 82 GLN A C 1
ATOM 657 O O . GLN A 1 82 ? -6.998 -1.504 -28.626 1.00 88.19 82 GLN A O 1
ATOM 662 N N . THR A 1 83 ? -8.858 -2.578 -29.280 1.00 88.94 83 THR A N 1
ATOM 663 C CA . THR A 1 83 ? -9.439 -2.706 -27.939 1.00 88.94 83 THR A CA 1
ATOM 664 C C . THR A 1 83 ? -8.578 -3.610 -27.063 1.00 88.94 83 THR A C 1
ATOM 666 O O . THR A 1 83 ? -8.244 -3.238 -25.941 1.00 88.94 83 THR A O 1
ATOM 669 N N . ALA A 1 84 ? -8.143 -4.756 -27.594 1.00 90.81 84 ALA A N 1
ATOM 670 C CA . ALA A 1 84 ? -7.253 -5.669 -26.886 1.00 90.81 84 ALA A CA 1
ATOM 671 C C . ALA A 1 84 ? -5.921 -5.000 -26.517 1.00 90.81 84 ALA A C 1
ATOM 673 O O . ALA A 1 84 ? -5.469 -5.122 -25.380 1.00 90.81 84 ALA A O 1
ATOM 674 N N . PHE A 1 85 ? -5.327 -4.243 -27.445 1.00 92.06 85 PHE A N 1
ATOM 675 C CA . PHE A 1 85 ? -4.129 -3.448 -27.192 1.00 92.06 85 PHE A CA 1
ATOM 676 C C . PHE A 1 85 ? -4.354 -2.445 -26.055 1.00 92.06 85 PHE A C 1
ATOM 678 O O . PHE A 1 85 ? -3.599 -2.468 -25.089 1.00 92.06 85 PHE A O 1
ATOM 685 N N . ASN A 1 86 ? -5.413 -1.631 -26.107 1.00 88.12 86 ASN A N 1
ATOM 686 C CA . ASN A 1 86 ? -5.704 -0.644 -25.061 1.00 88.12 86 ASN A CA 1
ATOM 687 C C . ASN A 1 86 ? -5.859 -1.297 -23.677 1.00 88.12 86 ASN A C 1
ATOM 689 O O . ASN A 1 86 ? -5.212 -0.868 -22.724 1.00 88.12 86 ASN A O 1
ATOM 693 N N . VAL A 1 87 ? -6.616 -2.396 -23.585 1.00 86.50 87 VAL A N 1
ATOM 694 C CA . VAL A 1 87 ? -6.795 -3.160 -22.337 1.00 86.50 87 VAL A CA 1
ATOM 695 C C . VAL A 1 87 ? -5.457 -3.688 -21.802 1.00 86.50 87 VAL A C 1
ATOM 697 O O . VAL A 1 87 ? -5.205 -3.646 -20.595 1.00 86.50 87 VAL A O 1
ATOM 700 N N . MET A 1 88 ? -4.580 -4.178 -22.686 1.00 88.19 88 MET A N 1
ATOM 701 C CA . MET A 1 88 ? -3.243 -4.650 -22.314 1.00 88.19 88 MET A CA 1
ATOM 702 C C . MET A 1 88 ? -2.355 -3.519 -21.774 1.00 88.19 88 MET A C 1
ATOM 704 O O . MET A 1 88 ? -1.659 -3.724 -20.776 1.00 88.19 88 MET A O 1
ATOM 708 N N . ILE A 1 89 ? -2.406 -2.331 -22.389 1.00 85.50 89 ILE A N 1
ATOM 709 C CA . ILE A 1 89 ? -1.670 -1.142 -21.935 1.00 85.50 89 ILE A CA 1
ATOM 710 C C . ILE A 1 89 ? -2.171 -0.666 -20.570 1.00 85.50 89 ILE A C 1
ATOM 712 O O . ILE A 1 89 ? -1.359 -0.485 -19.663 1.00 85.50 89 ILE A O 1
ATOM 716 N N . GLU A 1 90 ? -3.486 -0.522 -20.395 1.00 81.69 90 GLU A N 1
ATOM 717 C CA . GLU A 1 90 ? -4.109 -0.074 -19.139 1.00 81.69 90 GLU A CA 1
ATOM 718 C C . GLU A 1 90 ? -3.720 -0.955 -17.947 1.00 81.69 90 GLU A C 1
ATOM 720 O O . GLU A 1 90 ? -3.490 -0.465 -16.843 1.00 81.69 90 GLU A O 1
ATOM 725 N N . HIS A 1 91 ? -3.588 -2.262 -18.175 1.00 79.25 91 HIS A N 1
ATOM 726 C CA . HIS A 1 91 ? -3.205 -3.213 -17.136 1.00 79.25 91 HIS A CA 1
ATOM 727 C C . HIS A 1 91 ? -1.693 -3.485 -17.071 1.00 79.25 91 HIS A C 1
ATOM 729 O O . HIS A 1 91 ? -1.257 -4.330 -16.282 1.00 79.25 91 HIS A O 1
ATOM 735 N N . ASN A 1 92 ? -0.886 -2.786 -17.878 1.00 83.81 92 ASN A N 1
ATOM 736 C CA . ASN A 1 92 ? 0.569 -2.926 -17.953 1.00 83.81 92 ASN A CA 1
ATOM 737 C C . ASN A 1 92 ? 1.022 -4.392 -18.153 1.00 83.81 92 ASN A C 1
ATOM 739 O O . ASN A 1 92 ? 1.866 -4.925 -17.412 1.00 83.81 92 ASN A O 1
ATOM 743 N N . VAL A 1 93 ? 0.416 -5.068 -19.140 1.00 88.12 93 VAL A N 1
ATOM 744 C CA . VAL A 1 93 ? 0.741 -6.449 -19.527 1.00 88.12 93 VAL A CA 1
ATOM 745 C C . VAL A 1 93 ? 1.152 -6.554 -20.994 1.00 88.12 93 VAL A C 1
ATOM 747 O O . VAL A 1 93 ? 0.520 -6.016 -21.892 1.00 88.12 93 VAL A O 1
ATOM 750 N N . LYS A 1 94 ? 2.207 -7.331 -21.251 1.00 89.81 94 LYS A N 1
ATOM 751 C CA . LYS A 1 94 ? 2.764 -7.542 -22.605 1.00 89.81 94 LYS A CA 1
ATOM 752 C C . LYS A 1 94 ? 2.156 -8.726 -23.341 1.00 89.81 94 LYS A C 1
ATOM 754 O O . LYS A 1 94 ? 2.344 -8.881 -24.546 1.00 89.81 94 LYS A O 1
ATOM 759 N N . ALA A 1 95 ? 1.492 -9.594 -22.590 1.00 93.12 95 ALA A N 1
ATOM 760 C CA . ALA A 1 95 ? 0.762 -10.741 -23.084 1.00 93.12 95 ALA A CA 1
ATOM 761 C C . ALA A 1 95 ? -0.370 -11.061 -22.109 1.00 93.12 95 ALA A C 1
ATOM 763 O O . ALA A 1 95 ? -0.168 -10.965 -20.895 1.00 93.12 95 ALA A O 1
ATOM 764 N N . ALA A 1 96 ? -1.521 -11.449 -22.643 1.00 95.19 96 ALA A N 1
ATOM 765 C CA . ALA A 1 96 ? -2.703 -11.792 -21.868 1.00 95.19 96 ALA A CA 1
ATOM 766 C C . ALA A 1 96 ? -3.359 -13.069 -22.421 1.00 95.19 96 ALA A C 1
ATOM 768 O O . ALA A 1 96 ? -3.272 -13.335 -23.627 1.00 95.19 96 ALA A O 1
ATOM 769 N N . PRO A 1 97 ? -3.993 -13.880 -21.557 1.00 96.19 97 PRO A N 1
ATOM 770 C CA . PRO A 1 97 ? -4.775 -15.021 -22.005 1.00 96.19 97 PRO A CA 1
ATOM 771 C C . PRO A 1 97 ? -6.020 -14.557 -22.770 1.00 96.19 97 PRO A C 1
ATOM 773 O O . PRO A 1 97 ? -6.609 -13.521 -22.455 1.00 96.19 97 PRO A O 1
ATOM 776 N N . VAL A 1 98 ? -6.428 -15.355 -23.751 1.00 95.94 98 VAL A N 1
ATOM 777 C CA . VAL A 1 98 ? -7.647 -15.166 -24.536 1.00 95.94 98 VAL A CA 1
ATOM 778 C C . VAL A 1 98 ? -8.632 -16.266 -24.164 1.00 95.94 98 VAL A C 1
ATOM 780 O O . VAL A 1 98 ? -8.311 -17.452 -24.274 1.00 95.94 98 VAL A O 1
ATOM 783 N N . ALA A 1 99 ? -9.818 -15.867 -23.725 1.00 92.31 99 ALA A N 1
ATOM 784 C CA . ALA A 1 99 ? -10.947 -16.736 -23.456 1.00 92.31 99 ALA A CA 1
ATOM 785 C C . ALA A 1 99 ? -11.959 -16.734 -24.615 1.00 92.31 99 ALA A C 1
ATOM 787 O O . ALA A 1 99 ? -11.992 -15.809 -25.433 1.00 92.31 99 ALA A O 1
ATOM 788 N N . ASP A 1 100 ? -12.782 -17.779 -24.676 1.00 88.81 100 ASP A N 1
ATOM 789 C CA . ASP A 1 100 ? -13.831 -17.940 -25.686 1.00 88.81 100 ASP A CA 1
ATOM 790 C C . ASP A 1 100 ? -14.887 -16.822 -25.599 1.00 88.81 100 ASP A C 1
ATOM 792 O O . ASP A 1 100 ? -15.088 -16.078 -26.561 1.00 88.81 100 ASP A O 1
ATOM 796 N N . SER A 1 101 ? -15.504 -16.645 -24.427 1.00 83.75 101 SER A N 1
ATOM 797 C CA . SER A 1 101 ? -16.451 -15.559 -24.144 1.00 83.75 101 SER A CA 1
ATOM 798 C C . SER A 1 101 ? -16.480 -15.200 -22.651 1.00 83.75 101 SER A C 1
ATOM 800 O O . SER A 1 101 ? -15.818 -15.836 -21.830 1.00 83.75 101 SER A O 1
ATOM 802 N N . VAL A 1 102 ? -17.240 -14.162 -22.283 1.00 74.19 102 VAL A N 1
ATOM 803 C CA . VAL A 1 102 ? -17.453 -13.772 -20.874 1.00 74.19 102 VAL A CA 1
ATOM 804 C C . VAL A 1 102 ? -18.213 -14.865 -20.111 1.00 74.19 102 VAL A C 1
ATOM 806 O O . VAL A 1 102 ? -17.880 -15.176 -18.970 1.00 74.19 102 VAL A O 1
ATOM 809 N N . GLU A 1 103 ? -19.219 -15.459 -20.754 1.00 74.44 103 GLU A N 1
ATOM 810 C CA . GLU A 1 103 ? -20.081 -16.505 -20.187 1.00 74.44 103 GLU A CA 1
ATOM 811 C C . GLU A 1 103 ? -19.369 -17.864 -20.124 1.00 74.44 103 GLU A C 1
ATOM 813 O O . GLU A 1 103 ? -19.588 -18.645 -19.198 1.00 74.44 103 GLU A O 1
ATOM 818 N N . ASN A 1 104 ? -18.473 -18.121 -21.082 1.00 77.00 104 ASN A N 1
ATOM 819 C CA . ASN A 1 104 ? -17.652 -19.319 -21.167 1.00 77.00 104 ASN A CA 1
ATOM 820 C C . ASN A 1 104 ? -16.159 -18.945 -21.134 1.00 77.00 104 ASN A C 1
ATOM 822 O O . ASN A 1 104 ? -15.530 -18.814 -22.189 1.00 77.00 104 ASN A O 1
ATOM 826 N N . PRO A 1 105 ? -15.549 -18.784 -19.944 1.00 82.31 105 PRO A N 1
ATOM 827 C CA . PRO A 1 105 ? -14.153 -18.378 -19.805 1.00 82.31 105 PRO A CA 1
ATOM 828 C C . PRO A 1 105 ? -13.183 -19.542 -20.083 1.00 82.31 105 PRO A C 1
ATOM 830 O O . PRO A 1 105 ? -12.264 -19.801 -19.308 1.00 82.31 105 PRO A O 1
ATOM 833 N N . LYS A 1 106 ? -13.391 -20.286 -21.172 1.00 91.94 106 LYS A N 1
ATOM 834 C CA . LYS A 1 106 ? -12.495 -21.353 -21.619 1.00 91.94 106 LYS A CA 1
ATOM 835 C C . LYS A 1 106 ? -11.279 -20.747 -22.310 1.00 91.94 106 LYS A C 1
ATOM 837 O O . LYS A 1 106 ? -11.440 -19.888 -23.176 1.00 91.94 106 LYS A O 1
ATOM 842 N N . LEU A 1 107 ? -10.073 -21.182 -21.949 1.00 94.62 107 LEU A N 1
ATOM 843 C CA . LEU A 1 107 ? -8.840 -20.717 -22.589 1.00 94.62 107 LEU A CA 1
ATOM 844 C C . LEU A 1 107 ? -8.796 -21.162 -24.062 1.00 94.62 107 LEU A C 1
ATOM 846 O O . LEU A 1 107 ? -8.838 -22.354 -24.349 1.00 94.62 107 LEU A O 1
ATOM 850 N N . VAL A 1 108 ? -8.659 -20.208 -24.986 1.00 94.19 108 VAL A N 1
ATOM 851 C CA . VAL A 1 108 ? -8.542 -20.472 -26.436 1.00 94.19 108 VAL A CA 1
ATOM 852 C C . VAL A 1 108 ? -7.199 -20.038 -27.025 1.00 94.19 108 VAL A C 1
ATOM 854 O O . VAL A 1 108 ? -6.816 -20.511 -28.094 1.00 94.19 108 VAL A O 1
ATOM 857 N N . GLY A 1 109 ? -6.461 -19.161 -26.339 1.00 95.44 109 GLY A N 1
ATOM 858 C CA . GLY A 1 109 ? -5.170 -18.678 -26.821 1.00 95.44 109 GLY A CA 1
ATOM 859 C C . GLY A 1 109 ? -4.469 -17.716 -25.869 1.00 95.44 109 GLY A C 1
ATOM 860 O O . GLY A 1 109 ? -4.918 -17.456 -24.754 1.00 95.44 109 GLY A O 1
ATOM 861 N N . VAL A 1 110 ? -3.347 -17.169 -26.324 1.00 96.62 110 VAL A N 1
ATOM 862 C CA . VAL A 1 110 ? -2.627 -16.050 -25.706 1.00 96.62 110 VAL A CA 1
ATOM 863 C C . VAL A 1 110 ? -2.314 -15.038 -26.799 1.00 96.62 110 VAL A C 1
ATOM 865 O O . VAL A 1 110 ? -1.869 -15.409 -27.885 1.00 96.62 110 VAL A O 1
ATOM 868 N N . LEU A 1 111 ? -2.526 -13.758 -26.504 1.00 96.31 111 LEU A N 1
ATOM 869 C CA . LEU A 1 111 ? -2.154 -12.654 -27.383 1.00 96.31 111 LEU A CA 1
ATOM 870 C C . LEU A 1 111 ? -1.029 -11.851 -26.731 1.00 96.31 111 LEU A C 1
ATOM 872 O O . LEU A 1 111 ? -1.138 -11.471 -25.564 1.00 96.31 111 LEU A O 1
ATOM 876 N N . SER A 1 112 ? 0.044 -11.577 -27.474 1.00 94.06 112 SER A N 1
ATOM 877 C CA . SER A 1 112 ? 1.112 -10.664 -27.055 1.00 94.06 112 SER A CA 1
ATOM 878 C C . SER A 1 112 ? 1.241 -9.455 -27.978 1.00 94.06 112 SER A C 1
ATOM 880 O O . SER A 1 112 ? 0.840 -9.500 -29.140 1.00 94.06 112 SER A O 1
ATOM 882 N N . LEU A 1 113 ? 1.879 -8.388 -27.488 1.00 93.25 113 LEU A N 1
ATOM 883 C CA . LEU A 1 113 ? 2.196 -7.207 -28.305 1.00 93.25 113 LEU A CA 1
ATOM 884 C C . LEU A 1 113 ? 3.026 -7.562 -29.545 1.00 93.25 113 LEU A C 1
ATOM 886 O O . LEU A 1 113 ? 2.858 -6.960 -30.600 1.00 93.25 113 LEU A O 1
ATOM 890 N N . MET A 1 114 ? 3.882 -8.581 -29.438 1.00 90.69 114 MET A N 1
ATOM 891 C CA . MET A 1 114 ? 4.689 -9.065 -30.557 1.00 90.69 114 MET A CA 1
ATOM 892 C C . MET A 1 114 ? 3.855 -9.798 -31.607 1.00 90.69 114 MET A C 1
ATOM 894 O O . MET A 1 114 ? 4.200 -9.760 -32.784 1.00 90.69 114 MET A O 1
ATOM 898 N N . ASP A 1 115 ? 2.765 -10.455 -31.206 1.00 92.94 115 ASP A N 1
ATOM 899 C CA . ASP A 1 115 ? 1.842 -11.092 -32.150 1.00 92.94 115 ASP A CA 1
ATOM 900 C C . ASP A 1 115 ? 1.038 -10.030 -32.903 1.00 92.94 115 ASP A C 1
ATOM 902 O O . ASP A 1 115 ? 0.940 -10.100 -34.127 1.00 92.94 115 ASP A O 1
ATOM 906 N N . ILE A 1 116 ? 0.577 -8.989 -32.196 1.00 93.50 116 ILE A N 1
ATOM 907 C CA . ILE A 1 116 ? -0.058 -7.814 -32.810 1.00 93.50 116 ILE A CA 1
ATOM 908 C C . ILE A 1 116 ? 0.899 -7.166 -33.818 1.00 93.50 116 ILE A C 1
ATOM 910 O O . ILE A 1 116 ? 0.537 -6.991 -34.979 1.00 93.50 116 ILE A O 1
ATOM 914 N N . LEU A 1 117 ? 2.138 -6.870 -33.410 1.00 91.88 117 LEU A N 1
ATOM 915 C CA . LEU A 1 117 ? 3.136 -6.245 -34.280 1.00 91.88 117 LEU A CA 1
ATOM 916 C C . LEU A 1 117 ? 3.438 -7.093 -35.523 1.00 91.88 117 LEU A C 1
ATOM 918 O O . LEU A 1 117 ? 3.440 -6.579 -36.641 1.00 91.88 117 LEU A O 1
ATOM 922 N N . ARG A 1 118 ? 3.645 -8.403 -35.338 1.00 91.81 118 ARG A N 1
ATOM 923 C CA . ARG A 1 118 ? 3.880 -9.350 -36.438 1.00 91.81 118 ARG A CA 1
ATOM 924 C C . ARG A 1 118 ? 2.722 -9.356 -37.424 1.00 91.81 118 ARG A C 1
ATOM 926 O O . ARG A 1 118 ? 2.948 -9.364 -38.631 1.00 91.81 118 ARG A O 1
ATOM 933 N N . SER A 1 119 ? 1.498 -9.358 -36.907 1.00 91.00 119 SER A N 1
ATOM 934 C CA . SER A 1 119 ? 0.283 -9.362 -37.712 1.00 91.00 119 SER A CA 1
ATOM 935 C C . SER A 1 119 ? 0.143 -8.086 -38.538 1.00 91.00 119 SER A C 1
ATOM 937 O O . SER A 1 119 ? -0.172 -8.161 -39.722 1.00 91.00 119 SER A O 1
ATOM 939 N N . LEU A 1 120 ? 0.427 -6.924 -37.941 1.00 89.56 120 LEU A N 1
ATOM 940 C CA . LEU A 1 120 ? 0.397 -5.636 -38.637 1.00 89.56 120 LEU A CA 1
ATOM 941 C C . LEU A 1 120 ? 1.423 -5.593 -39.777 1.00 89.56 120 LEU A C 1
ATOM 943 O O . LEU A 1 120 ? 1.076 -5.224 -40.897 1.00 89.56 120 LEU A O 1
ATOM 947 N N . LEU A 1 121 ? 2.655 -6.041 -39.524 1.00 87.38 121 LEU A N 1
ATOM 948 C CA . LEU A 1 121 ? 3.702 -6.098 -40.547 1.00 87.38 121 LEU A CA 1
ATOM 949 C C . LEU A 1 121 ? 3.377 -7.087 -41.672 1.00 87.38 121 LEU A C 1
ATOM 951 O O . LEU A 1 121 ? 3.521 -6.754 -42.845 1.00 87.38 121 LEU A O 1
ATOM 955 N N . THR A 1 122 ? 2.881 -8.278 -41.328 1.00 88.06 122 THR A N 1
ATOM 956 C CA . THR A 1 122 ? 2.530 -9.316 -42.317 1.00 88.06 122 THR A CA 1
ATOM 957 C C . THR A 1 122 ? 1.363 -8.877 -43.203 1.00 88.06 122 THR A C 1
ATOM 959 O O . THR A 1 122 ? 1.357 -9.158 -44.396 1.00 88.06 122 THR A O 1
ATOM 962 N N . ALA A 1 123 ? 0.401 -8.139 -42.643 1.00 85.94 123 ALA A N 1
ATOM 963 C CA . ALA A 1 123 ? -0.706 -7.551 -43.394 1.00 85.94 123 ALA A CA 1
ATOM 964 C C . ALA A 1 123 ? -0.311 -6.284 -44.186 1.00 85.94 123 ALA A C 1
ATOM 966 O O . ALA A 1 123 ? -1.162 -5.678 -44.835 1.00 85.94 123 ALA A O 1
ATOM 967 N N . GLY A 1 124 ? 0.963 -5.876 -44.151 1.00 83.94 124 GLY A N 1
ATOM 968 C CA . GLY A 1 124 ? 1.483 -4.752 -44.929 1.00 83.94 124 GLY A CA 1
ATOM 969 C C . GLY A 1 124 ? 1.109 -3.372 -44.386 1.00 83.94 124 GLY A C 1
ATOM 970 O O . GLY A 1 124 ? 1.240 -2.383 -45.112 1.00 83.94 124 GLY A O 1
ATOM 971 N N . TYR A 1 125 ? 0.660 -3.271 -43.128 1.00 86.12 125 TYR A N 1
ATOM 972 C CA . TYR A 1 125 ? 0.419 -1.971 -42.505 1.00 86.12 125 TYR A CA 1
ATOM 973 C C . TYR A 1 125 ? 1.726 -1.182 -42.431 1.00 86.12 125 TYR A C 1
ATOM 975 O O . TYR A 1 125 ? 2.774 -1.712 -42.064 1.00 86.12 125 TYR A O 1
ATOM 983 N N . LYS A 1 126 ? 1.654 0.108 -42.759 1.00 86.19 126 LYS A N 1
ATOM 984 C CA . LYS A 1 126 ? 2.748 1.058 -42.546 1.00 86.19 126 LYS A CA 1
ATOM 985 C C . LYS A 1 126 ? 2.528 1.802 -41.230 1.00 86.19 126 LYS A C 1
ATOM 987 O O . LYS A 1 126 ? 1.374 2.099 -40.903 1.00 86.19 126 LYS A O 1
ATOM 992 N N . PRO A 1 127 ? 3.590 2.103 -40.468 1.00 87.69 127 PRO A N 1
ATOM 993 C CA . PRO A 1 127 ? 3.449 2.887 -39.263 1.00 87.69 127 PRO A CA 1
ATOM 994 C C . PRO A 1 127 ? 3.009 4.309 -39.610 1.00 87.69 127 PRO A C 1
ATOM 996 O O . PRO A 1 127 ? 3.421 4.899 -40.610 1.00 87.69 127 PRO A O 1
ATOM 999 N N . LYS A 1 128 ? 2.134 4.856 -38.771 1.00 88.88 128 LYS A N 1
ATOM 1000 C CA . LYS A 1 128 ? 1.645 6.231 -38.891 1.00 88.88 128 LYS A CA 1
ATOM 1001 C C . LYS A 1 128 ? 2.690 7.235 -38.386 1.00 88.88 128 LYS A C 1
ATOM 1003 O O . LYS A 1 128 ? 2.769 8.330 -38.933 1.00 88.88 128 LYS A O 1
ATOM 1008 N N . ALA A 1 129 ? 3.488 6.861 -37.379 1.00 86.56 129 ALA A N 1
ATOM 1009 C CA . ALA A 1 129 ? 4.690 7.594 -36.968 1.00 86.56 129 ALA A CA 1
ATOM 1010 C C . ALA A 1 129 ? 5.924 7.047 -37.690 1.00 86.56 129 ALA A C 1
ATOM 1012 O O . ALA A 1 129 ? 6.133 5.834 -37.717 1.00 86.56 129 ALA A O 1
ATOM 1013 N N . ARG A 1 130 ? 6.741 7.929 -38.272 1.00 83.88 130 ARG A N 1
ATOM 1014 C CA . ARG A 1 130 ? 7.833 7.516 -39.169 1.00 83.88 130 ARG A CA 1
ATOM 1015 C C . ARG A 1 130 ? 9.115 7.192 -38.421 1.00 83.88 130 ARG A C 1
ATOM 1017 O O . ARG A 1 130 ? 9.813 6.254 -38.792 1.00 83.88 130 ARG A O 1
ATOM 1024 N N . THR A 1 131 ? 9.436 7.957 -37.382 1.00 87.25 131 THR A N 1
ATOM 1025 C CA . THR A 1 131 ? 10.728 7.865 -36.690 1.00 87.25 131 THR A CA 1
ATOM 1026 C C . THR A 1 131 ? 10.590 7.527 -35.209 1.00 87.25 131 THR A C 1
ATOM 1028 O O . THR A 1 131 ? 9.574 7.809 -34.575 1.00 87.25 131 THR A O 1
ATO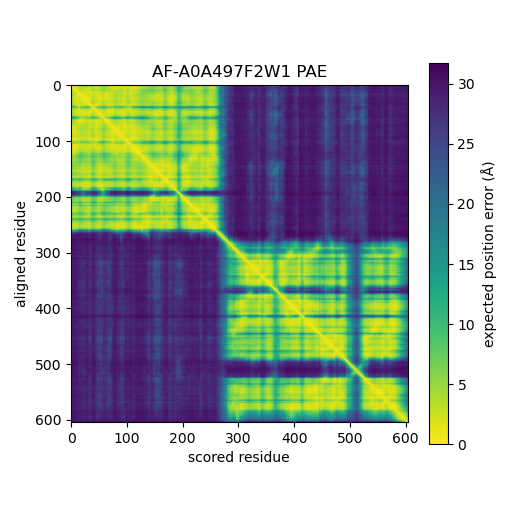M 1031 N N . VAL A 1 132 ? 11.647 6.954 -34.628 1.00 85.50 132 VAL A N 1
ATOM 1032 C CA . VAL A 1 132 ? 11.753 6.685 -33.181 1.00 85.50 132 VAL A CA 1
ATOM 1033 C C . VAL A 1 132 ? 11.484 7.937 -32.344 1.00 85.50 132 VAL A C 1
ATOM 1035 O O . VAL A 1 132 ? 10.836 7.853 -31.301 1.00 85.50 132 VAL A O 1
ATOM 1038 N N . GLY A 1 133 ? 11.945 9.103 -32.801 1.00 84.31 133 GLY A N 1
ATOM 1039 C CA . GLY A 1 133 ? 11.771 10.378 -32.109 1.00 84.31 133 GLY A CA 1
ATOM 1040 C C . GLY A 1 133 ? 10.311 10.797 -31.909 1.00 84.31 133 GLY A C 1
ATOM 1041 O O . GLY A 1 133 ? 10.022 11.498 -30.944 1.00 84.31 133 GLY A O 1
ATOM 1042 N N . GLU A 1 134 ? 9.384 10.336 -32.753 1.00 83.56 134 GLU A N 1
ATOM 1043 C CA . GLU A 1 134 ? 7.951 10.675 -32.674 1.00 83.56 134 GLU A CA 1
ATOM 1044 C C . GLU A 1 134 ? 7.189 9.882 -31.596 1.00 83.56 134 GLU A C 1
ATOM 1046 O O . GLU A 1 134 ? 6.080 10.256 -31.212 1.00 83.56 134 GLU A O 1
ATOM 1051 N N . VAL A 1 135 ? 7.760 8.776 -31.104 1.00 88.94 135 VAL A N 1
ATOM 1052 C CA . VAL A 1 135 ? 7.114 7.881 -30.119 1.00 88.94 135 VAL A CA 1
ATOM 1053 C C . VAL A 1 135 ? 8.002 7.544 -28.918 1.00 88.94 135 VAL A C 1
ATOM 1055 O O . VAL A 1 135 ? 7.614 6.740 -28.062 1.00 88.94 135 VAL A O 1
ATOM 1058 N N . ILE A 1 136 ? 9.174 8.174 -28.817 1.00 87.00 136 ILE A N 1
ATOM 1059 C CA . ILE A 1 136 ? 10.121 8.005 -27.712 1.00 87.00 136 ILE A CA 1
ATOM 1060 C C . ILE A 1 136 ? 9.462 8.279 -26.353 1.00 87.00 136 ILE A C 1
ATOM 1062 O O . ILE A 1 136 ? 8.744 9.260 -26.159 1.00 87.00 136 ILE A O 1
ATOM 1066 N N . THR A 1 137 ? 9.737 7.416 -25.378 1.00 88.75 137 THR A N 1
ATOM 1067 C CA . THR A 1 137 ? 9.382 7.633 -23.973 1.00 88.75 137 THR A CA 1
ATOM 1068 C C . THR A 1 137 ? 10.588 8.234 -23.250 1.00 88.75 137 THR A C 1
ATOM 1070 O O . THR A 1 137 ? 11.623 7.582 -23.128 1.00 88.75 137 THR A O 1
ATOM 1073 N N . LYS A 1 138 ? 10.478 9.484 -22.784 1.00 86.00 138 LYS A N 1
ATOM 1074 C CA . LYS A 1 138 ? 11.583 10.192 -22.104 1.00 86.00 138 LYS A CA 1
ATOM 1075 C C . LYS A 1 138 ? 11.831 9.702 -20.677 1.00 86.00 138 LYS A C 1
ATOM 1077 O O . LYS A 1 138 ? 12.943 9.809 -20.176 1.00 86.00 138 LYS A O 1
ATOM 1082 N N . GLU A 1 139 ? 10.805 9.167 -20.027 1.00 84.44 139 GLU A N 1
ATOM 1083 C CA . GLU A 1 139 ? 10.904 8.628 -18.675 1.00 84.44 139 GLU A CA 1
ATOM 1084 C C . GLU A 1 139 ? 11.427 7.193 -18.709 1.00 84.44 139 GLU A C 1
ATOM 1086 O O . GLU A 1 139 ? 10.842 6.306 -19.334 1.00 84.44 139 GLU A O 1
ATOM 1091 N N . TYR A 1 140 ? 12.539 6.956 -18.023 1.00 88.31 140 TYR A N 1
ATOM 1092 C CA . TYR A 1 140 ? 13.125 5.632 -17.891 1.00 88.31 140 TYR A CA 1
ATOM 1093 C C . TYR A 1 140 ? 13.860 5.502 -16.558 1.00 88.31 140 TYR A C 1
ATOM 1095 O O . TYR A 1 140 ? 14.291 6.481 -15.948 1.00 88.31 140 TYR A O 1
ATOM 1103 N N . CYS A 1 141 ? 14.024 4.266 -16.094 1.00 89.75 141 CYS A N 1
ATOM 1104 C CA . CYS A 1 141 ? 14.770 3.992 -14.875 1.00 89.75 141 CYS A CA 1
ATOM 1105 C C . CYS A 1 141 ? 16.213 3.618 -15.197 1.00 89.75 141 CYS A C 1
ATOM 1107 O O . CYS A 1 141 ? 16.458 2.704 -15.986 1.00 89.75 141 CYS A O 1
ATOM 1109 N N . SER A 1 142 ? 17.161 4.246 -14.501 1.00 91.75 142 SER A N 1
ATOM 1110 C CA . SER A 1 142 ? 18.578 3.889 -14.571 1.00 91.75 142 SER A CA 1
ATOM 1111 C C . SER A 1 142 ? 19.165 3.483 -13.213 1.00 91.75 142 SER A C 1
ATOM 1113 O O . SER A 1 142 ? 18.537 3.622 -12.152 1.00 91.75 142 SER A O 1
ATOM 1115 N N . CYS A 1 143 ? 20.359 2.893 -13.250 1.00 92.19 143 CYS A N 1
ATOM 1116 C CA . CYS A 1 143 ? 21.181 2.548 -12.092 1.00 92.19 143 CYS A CA 1
ATOM 1117 C C . CYS A 1 143 ? 22.671 2.501 -12.472 1.00 92.19 143 CYS A C 1
ATOM 1119 O O . CYS A 1 143 ? 23.019 2.394 -13.649 1.00 92.19 143 CYS A O 1
ATOM 1121 N N . LYS A 1 144 ? 23.569 2.537 -11.483 1.00 94.31 144 LYS A N 1
ATOM 1122 C CA . LYS A 1 144 ? 25.018 2.390 -11.703 1.00 94.31 144 LYS A CA 1
ATOM 1123 C C . LYS A 1 144 ? 25.447 0.914 -11.675 1.00 94.31 144 LYS A C 1
ATOM 1125 O O . LYS A 1 144 ? 24.926 0.141 -10.870 1.00 94.31 144 LYS A O 1
ATOM 1130 N N . PRO A 1 145 ? 26.501 0.509 -12.416 1.00 91.31 145 PRO A N 1
ATOM 1131 C CA . PRO A 1 145 ? 27.022 -0.865 -12.394 1.00 91.31 145 PRO A CA 1
ATOM 1132 C C . PRO A 1 145 ? 27.440 -1.370 -11.003 1.00 91.31 145 PRO A C 1
ATOM 1134 O O . PRO A 1 145 ? 27.518 -2.579 -10.766 1.00 91.31 145 PRO A O 1
ATOM 1137 N N . SER A 1 146 ? 27.778 -0.451 -10.094 1.00 90.69 146 SER A N 1
ATOM 1138 C CA . SER A 1 146 ? 28.191 -0.739 -8.721 1.00 90.69 146 SER A CA 1
ATOM 1139 C C . SER A 1 146 ? 27.026 -0.950 -7.753 1.00 90.69 146 SER A C 1
ATOM 1141 O O . SER A 1 146 ? 27.267 -1.464 -6.657 1.00 90.69 146 SER A O 1
ATOM 1143 N N . GLU A 1 147 ? 25.800 -0.579 -8.138 1.00 88.06 147 GLU A N 1
ATOM 1144 C CA . GLU A 1 147 ? 24.606 -0.774 -7.319 1.00 88.06 147 GLU A CA 1
ATOM 1145 C C . GLU A 1 147 ? 24.287 -2.254 -7.136 1.00 88.06 147 GLU A C 1
ATOM 1147 O O . GLU A 1 147 ? 24.761 -3.123 -7.868 1.00 88.06 147 GLU A O 1
ATOM 1152 N N . ARG A 1 148 ? 23.499 -2.549 -6.105 1.00 86.25 148 ARG A N 1
ATOM 1153 C CA . ARG A 1 148 ? 23.108 -3.913 -5.763 1.00 86.25 148 ARG A CA 1
ATOM 1154 C C . ARG A 1 148 ? 21.880 -4.337 -6.563 1.00 86.25 148 ARG A C 1
ATOM 1156 O O . ARG A 1 148 ? 20.979 -3.537 -6.811 1.00 86.25 148 ARG A O 1
ATOM 1163 N N . ILE A 1 149 ? 21.848 -5.614 -6.933 1.00 85.00 149 ILE A N 1
ATOM 1164 C CA . ILE A 1 149 ? 20.788 -6.193 -7.765 1.00 85.00 149 ILE A CA 1
ATOM 1165 C C . ILE A 1 149 ? 19.410 -6.190 -7.085 1.00 85.00 149 ILE A C 1
ATOM 1167 O O . ILE A 1 149 ? 18.398 -6.145 -7.773 1.00 85.00 149 ILE A O 1
ATOM 1171 N N . ASP A 1 150 ? 19.356 -6.165 -5.750 1.00 81.75 150 ASP A N 1
ATOM 1172 C CA . ASP A 1 150 ? 18.112 -6.053 -4.976 1.00 81.75 150 ASP A CA 1
ATOM 1173 C C . ASP A 1 150 ? 17.381 -4.724 -5.235 1.00 81.75 150 ASP A C 1
ATOM 1175 O O . ASP A 1 150 ? 16.162 -4.714 -5.372 1.00 81.75 150 ASP A O 1
ATOM 1179 N N . ARG A 1 151 ? 18.107 -3.608 -5.405 1.00 85.06 151 ARG A N 1
ATOM 1180 C CA . ARG A 1 151 ? 17.503 -2.319 -5.796 1.00 85.06 151 ARG A CA 1
ATOM 1181 C C . ARG A 1 151 ? 16.846 -2.387 -7.171 1.00 85.06 151 ARG A C 1
ATOM 1183 O O . ARG A 1 151 ? 15.746 -1.882 -7.350 1.00 85.06 151 ARG A O 1
ATOM 1190 N N . VAL A 1 152 ? 17.514 -3.019 -8.134 1.00 84.38 152 VAL A N 1
ATOM 1191 C CA . VAL A 1 152 ? 16.972 -3.206 -9.487 1.00 84.38 152 VAL A CA 1
ATOM 1192 C C . VAL A 1 152 ? 15.769 -4.144 -9.460 1.00 84.38 152 VAL A C 1
ATOM 1194 O O . VAL A 1 152 ? 14.768 -3.869 -10.111 1.00 84.38 152 VAL A O 1
ATOM 1197 N N . TRP A 1 153 ? 15.828 -5.208 -8.660 1.00 84.75 153 TRP A N 1
ATOM 1198 C CA . TRP A 1 153 ? 14.703 -6.112 -8.447 1.00 84.75 153 TRP A CA 1
ATOM 1199 C C . TRP A 1 153 ? 13.463 -5.374 -7.916 1.00 84.75 153 TRP A C 1
ATOM 1201 O O . TRP A 1 153 ? 12.386 -5.568 -8.471 1.00 84.75 153 TRP A O 1
ATOM 1211 N N . HIS A 1 154 ? 13.612 -4.473 -6.934 1.00 80.56 154 HIS A N 1
ATOM 1212 C CA . HIS A 1 154 ? 12.501 -3.651 -6.430 1.00 80.56 154 HIS A CA 1
ATOM 1213 C C . HIS A 1 154 ? 11.883 -2.769 -7.522 1.00 80.56 154 HIS A C 1
ATOM 1215 O O . HIS A 1 154 ? 10.663 -2.756 -7.667 1.00 80.56 154 HIS A O 1
ATOM 1221 N N . LYS A 1 155 ? 12.704 -2.117 -8.357 1.00 82.75 155 LYS A N 1
ATOM 1222 C CA . LYS A 1 155 ? 12.201 -1.341 -9.503 1.00 82.75 155 LYS A CA 1
ATOM 1223 C C . LYS A 1 155 ? 11.379 -2.211 -10.464 1.00 82.75 155 LYS A C 1
ATOM 1225 O O . LYS A 1 155 ? 10.287 -1.842 -10.879 1.00 82.75 155 LYS A O 1
ATOM 1230 N N . LEU A 1 156 ? 11.870 -3.407 -10.794 1.00 82.12 156 LEU A N 1
ATOM 1231 C CA . LEU A 1 156 ? 11.185 -4.311 -11.727 1.00 82.12 156 LEU A CA 1
ATOM 1232 C C . LEU A 1 156 ? 9.888 -4.911 -11.154 1.00 82.12 156 LEU A C 1
ATOM 1234 O O . LEU A 1 156 ? 8.930 -5.151 -11.893 1.00 82.12 156 LEU A O 1
ATOM 1238 N N . VAL A 1 157 ? 9.868 -5.203 -9.852 1.00 78.75 157 VAL A N 1
ATOM 1239 C CA . VAL A 1 157 ? 8.803 -5.973 -9.194 1.00 78.75 157 VAL A CA 1
ATOM 1240 C C . VAL A 1 157 ? 7.759 -5.092 -8.519 1.00 78.75 157 VAL A C 1
ATOM 1242 O O . VAL A 1 157 ? 6.564 -5.338 -8.700 1.00 78.75 157 VAL A O 1
ATOM 1245 N N . ASP A 1 158 ? 8.197 -4.109 -7.735 1.00 73.75 158 ASP A N 1
ATOM 1246 C CA . ASP A 1 158 ? 7.328 -3.275 -6.902 1.00 73.75 158 ASP A CA 1
ATOM 1247 C C . ASP A 1 158 ? 6.913 -1.999 -7.639 1.00 73.75 158 ASP A C 1
ATOM 1249 O O . ASP A 1 158 ? 5.735 -1.658 -7.633 1.00 73.75 158 ASP A O 1
ATOM 1253 N N . GLU A 1 159 ? 7.846 -1.349 -8.344 1.00 76.50 159 GLU A N 1
ATOM 1254 C CA . GLU A 1 159 ? 7.551 -0.160 -9.166 1.00 76.50 159 GLU A CA 1
ATOM 1255 C C . GLU A 1 159 ? 7.015 -0.531 -10.565 1.00 76.50 159 GLU A C 1
ATOM 1257 O O . GLU A 1 159 ? 6.540 0.323 -11.306 1.00 76.50 159 GLU A O 1
ATOM 1262 N N . GLY A 1 160 ? 7.062 -1.815 -10.943 1.00 77.75 160 GLY A N 1
ATOM 1263 C CA . GLY A 1 160 ? 6.493 -2.309 -12.201 1.00 77.75 160 GLY A CA 1
ATOM 1264 C C . GLY A 1 160 ? 7.285 -1.933 -13.458 1.00 77.75 160 GLY A C 1
ATOM 1265 O O . GLY A 1 160 ? 6.764 -2.072 -14.565 1.00 77.75 160 GLY A O 1
ATOM 1266 N N . VAL A 1 161 ? 8.540 -1.511 -13.305 1.00 85.31 161 VAL A N 1
ATOM 1267 C CA . VAL A 1 161 ? 9.415 -1.079 -14.400 1.00 85.31 161 VAL A CA 1
ATOM 1268 C C . VAL A 1 161 ? 9.739 -2.244 -15.343 1.00 85.31 161 VAL A C 1
ATOM 1270 O O . VAL A 1 161 ? 9.976 -3.375 -14.918 1.00 85.31 161 VAL A O 1
ATOM 1273 N N . ASP A 1 162 ? 9.777 -1.971 -16.647 1.00 84.00 162 ASP A N 1
ATOM 1274 C CA . ASP A 1 162 ? 10.004 -2.985 -17.683 1.00 84.00 162 ASP A CA 1
ATOM 1275 C C . ASP A 1 162 ? 11.459 -3.420 -17.856 1.00 84.00 162 ASP A C 1
ATOM 1277 O O . ASP A 1 162 ? 11.739 -4.590 -18.146 1.00 84.00 162 ASP A O 1
ATOM 1281 N N . ALA A 1 163 ? 12.374 -2.465 -17.717 1.00 87.94 163 ALA A N 1
ATOM 1282 C CA . ALA A 1 163 ? 13.807 -2.685 -17.650 1.00 87.94 163 ALA A CA 1
ATOM 1283 C C . ALA A 1 163 ? 14.488 -1.514 -16.941 1.00 87.94 163 ALA A C 1
ATOM 1285 O O . ALA A 1 163 ? 13.996 -0.388 -16.953 1.00 87.94 163 ALA A O 1
ATOM 1286 N N . VAL A 1 164 ? 15.657 -1.780 -16.372 1.00 92.31 164 VAL A N 1
ATOM 1287 C CA . VAL A 1 164 ? 16.515 -0.760 -15.776 1.00 92.31 164 VAL A CA 1
ATOM 1288 C C . VAL A 1 164 ? 17.771 -0.628 -16.625 1.00 92.31 164 VAL A C 1
ATOM 1290 O O . VAL A 1 164 ? 18.500 -1.604 -16.822 1.00 92.31 164 VAL A O 1
ATOM 1293 N N . LEU A 1 165 ? 18.022 0.580 -17.127 1.00 91.19 165 LEU A N 1
ATOM 1294 C CA . LEU A 1 165 ? 19.247 0.899 -17.849 1.00 91.19 165 LEU A CA 1
ATOM 1295 C C . LEU A 1 165 ? 20.413 0.984 -16.862 1.00 91.19 165 LEU A C 1
ATOM 1297 O O . LEU A 1 165 ? 20.279 1.489 -15.747 1.00 91.19 165 LEU A O 1
ATOM 1301 N N . VAL A 1 166 ? 21.570 0.472 -17.254 1.00 91.69 166 VAL A N 1
ATOM 1302 C CA . VAL A 1 166 ? 22.789 0.568 -16.457 1.00 91.69 166 VAL A CA 1
ATOM 1303 C C . VAL A 1 166 ? 23.684 1.614 -17.088 1.00 91.69 166 VAL A C 1
ATOM 1305 O O . VAL A 1 166 ? 24.166 1.428 -18.205 1.00 91.69 166 VAL A O 1
ATOM 1308 N N . GLU A 1 167 ? 23.928 2.694 -16.356 1.00 90.38 167 GLU A N 1
ATOM 1309 C CA . GLU A 1 167 ? 24.668 3.853 -16.837 1.00 90.38 167 GLU A CA 1
ATOM 1310 C C . GLU A 1 167 ? 25.952 4.072 -16.041 1.00 90.38 167 GLU A C 1
ATOM 1312 O O . GLU A 1 167 ? 26.001 3.944 -14.813 1.00 90.38 167 GLU A O 1
ATOM 1317 N N . ARG A 1 168 ? 27.014 4.435 -16.754 1.00 85.69 168 ARG A N 1
ATOM 1318 C CA . ARG A 1 168 ? 28.285 4.863 -16.176 1.00 85.69 168 ARG A CA 1
ATOM 1319 C C . ARG A 1 168 ? 28.727 6.124 -16.904 1.00 85.69 168 ARG A C 1
ATOM 1321 O O . ARG A 1 168 ? 28.838 6.110 -18.124 1.00 85.69 168 ARG A O 1
ATOM 1328 N N . ASP A 1 169 ? 28.945 7.194 -16.146 1.00 81.94 169 ASP A N 1
ATOM 1329 C CA . ASP A 1 169 ? 29.384 8.499 -16.660 1.00 81.94 169 ASP A CA 1
ATOM 1330 C C . ASP A 1 169 ? 28.463 9.052 -17.767 1.00 81.94 169 ASP A C 1
ATOM 1332 O O . ASP A 1 169 ? 28.917 9.569 -18.782 1.00 81.94 169 ASP A O 1
ATOM 1336 N N . GLY A 1 170 ? 27.145 8.886 -17.590 1.00 73.12 170 GLY A N 1
ATOM 1337 C CA . GLY A 1 170 ? 26.121 9.360 -18.532 1.00 73.12 170 GLY A CA 1
ATOM 1338 C C . GLY A 1 170 ? 25.978 8.528 -19.812 1.00 73.12 170 GLY A C 1
ATOM 1339 O O . GLY A 1 170 ? 25.206 8.898 -20.692 1.00 73.12 170 GLY A O 1
ATOM 1340 N N . ARG A 1 171 ? 26.701 7.406 -19.924 1.00 78.62 171 ARG A N 1
ATOM 1341 C CA . ARG A 1 171 ? 26.617 6.471 -21.052 1.00 78.62 171 ARG A CA 1
ATOM 1342 C C . ARG A 1 171 ? 26.015 5.149 -20.625 1.00 78.62 171 ARG A C 1
ATOM 1344 O O . ARG A 1 171 ? 26.322 4.630 -19.547 1.00 78.62 171 ARG A O 1
ATOM 1351 N N . ILE A 1 172 ? 25.217 4.563 -21.507 1.00 84.69 172 ILE A N 1
ATOM 1352 C CA . ILE A 1 172 ? 24.673 3.232 -21.279 1.00 84.69 172 ILE A CA 1
ATOM 1353 C C . ILE A 1 172 ? 25.756 2.162 -21.441 1.00 84.69 172 ILE A C 1
ATOM 1355 O O . ILE A 1 172 ? 26.504 2.127 -22.414 1.00 84.69 172 ILE A O 1
ATOM 1359 N N . VAL A 1 173 ? 25.848 1.274 -20.455 1.00 86.56 173 VAL A N 1
ATOM 1360 C CA . VAL A 1 173 ? 26.812 0.164 -20.424 1.00 86.56 173 VAL A CA 1
ATOM 1361 C C . VAL A 1 173 ? 26.146 -1.197 -20.228 1.00 86.56 173 VAL A C 1
ATOM 1363 O O . VAL A 1 173 ? 26.811 -2.227 -20.363 1.00 86.56 173 VAL A O 1
ATOM 1366 N N . GLY A 1 174 ? 24.851 -1.223 -19.909 1.00 86.00 174 GLY A N 1
ATOM 1367 C CA . GLY A 1 174 ? 24.091 -2.452 -19.726 1.00 86.00 174 GLY A CA 1
ATOM 1368 C C . GLY A 1 174 ? 22.590 -2.217 -19.578 1.00 86.00 174 GLY A C 1
ATOM 1369 O O . GLY A 1 174 ? 22.134 -1.082 -19.463 1.00 86.00 174 GLY A O 1
ATOM 1370 N N . ILE A 1 175 ? 21.826 -3.304 -19.571 1.00 87.81 175 ILE A N 1
ATOM 1371 C CA . ILE A 1 175 ? 20.386 -3.314 -19.289 1.00 87.81 175 ILE A CA 1
ATOM 1372 C C . ILE A 1 175 ? 20.051 -4.520 -18.407 1.00 87.81 175 ILE A C 1
ATOM 1374 O O . ILE A 1 175 ? 20.702 -5.563 -18.504 1.00 87.81 175 ILE A O 1
ATOM 1378 N N . ILE A 1 176 ? 19.063 -4.376 -17.523 1.00 91.06 176 ILE A N 1
ATOM 1379 C CA . ILE A 1 176 ? 18.493 -5.486 -16.749 1.00 91.06 176 ILE A CA 1
ATOM 1380 C C . ILE A 1 176 ? 16.979 -5.508 -16.930 1.00 91.06 176 ILE A C 1
ATOM 1382 O O . ILE A 1 176 ? 16.296 -4.517 -16.686 1.00 91.06 176 ILE A O 1
ATOM 1386 N N . THR A 1 177 ? 16.453 -6.671 -17.287 1.00 88.44 177 THR A N 1
ATOM 1387 C CA . THR A 1 177 ? 15.034 -6.964 -17.492 1.00 88.44 177 THR A CA 1
ATOM 1388 C C . THR A 1 177 ? 14.588 -8.134 -16.601 1.00 88.44 177 THR A C 1
ATOM 1390 O O . THR A 1 177 ? 15.421 -8.895 -16.095 1.00 88.44 177 THR A O 1
ATOM 1393 N N . PRO A 1 178 ? 13.271 -8.379 -16.452 1.00 89.94 178 PRO A N 1
ATOM 1394 C CA . PRO A 1 178 ? 12.777 -9.585 -15.789 1.00 89.94 178 PRO A CA 1
ATOM 1395 C C . PRO A 1 178 ? 13.279 -10.888 -16.424 1.00 89.94 178 PRO A C 1
ATOM 1397 O O . PRO A 1 178 ? 13.421 -11.88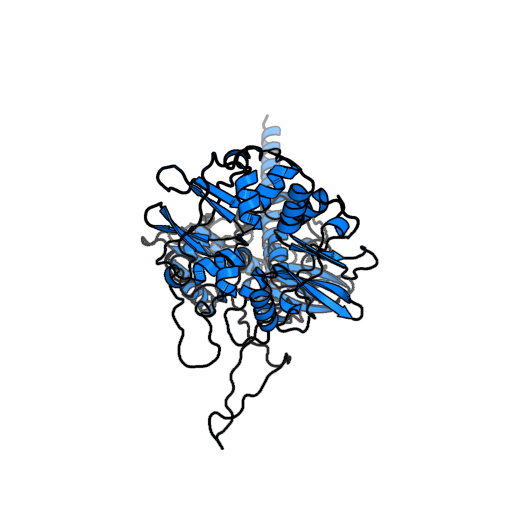6 -15.725 1.00 89.94 178 PRO A O 1
ATOM 1400 N N . LYS A 1 179 ? 13.567 -10.890 -17.734 1.00 87.56 179 LYS A N 1
ATOM 1401 C CA . LYS A 1 179 ? 14.094 -12.063 -18.443 1.00 87.56 179 LYS A CA 1
ATOM 1402 C C . LYS A 1 179 ? 15.499 -12.419 -17.954 1.00 87.56 179 LYS A C 1
ATOM 1404 O O . LYS A 1 179 ? 15.730 -13.575 -17.619 1.00 87.56 179 LYS A O 1
ATOM 1409 N N . ASP A 1 180 ? 16.375 -11.429 -17.775 1.00 87.62 180 ASP A N 1
ATOM 1410 C CA . ASP A 1 180 ? 17.733 -11.648 -17.251 1.00 87.62 180 ASP A CA 1
ATOM 1411 C C . ASP A 1 180 ? 17.695 -12.311 -15.858 1.00 87.62 180 ASP A C 1
ATOM 1413 O O . ASP A 1 180 ? 18.459 -13.234 -15.565 1.00 87.62 180 ASP A O 1
ATOM 1417 N N . LEU A 1 181 ? 16.732 -11.910 -15.016 1.00 88.19 181 LEU A N 1
ATOM 1418 C CA . LEU A 1 181 ? 16.495 -12.505 -13.694 1.00 88.19 181 LEU A CA 1
ATOM 1419 C C . LEU A 1 181 ? 15.775 -13.874 -13.747 1.00 88.19 181 LEU A C 1
ATOM 1421 O O . LEU A 1 181 ? 15.837 -14.677 -12.809 1.00 88.19 181 LEU A O 1
ATOM 1425 N N . ILE A 1 182 ? 15.079 -14.200 -14.829 1.00 88.31 182 ILE A N 1
ATOM 1426 C CA . ILE A 1 182 ? 14.562 -15.560 -15.034 1.00 88.31 182 ILE A CA 1
ATOM 1427 C C . ILE A 1 182 ? 15.695 -16.495 -15.456 1.00 88.31 182 ILE A C 1
ATOM 1429 O O . ILE A 1 182 ? 15.810 -17.606 -14.924 1.00 88.31 182 ILE A O 1
ATOM 1433 N N . ASP A 1 183 ? 16.559 -16.023 -16.349 1.00 84.44 183 ASP A N 1
ATOM 1434 C CA . ASP A 1 183 ? 17.630 -16.808 -16.951 1.00 84.44 183 ASP A CA 1
ATOM 1435 C C . ASP A 1 183 ? 18.769 -17.080 -15.970 1.00 84.44 183 ASP A C 1
ATOM 1437 O O . ASP A 1 183 ? 19.312 -18.193 -15.928 1.00 84.44 183 ASP A O 1
ATOM 1441 N N . GLN A 1 184 ? 19.085 -16.108 -15.118 1.00 80.50 184 GLN A N 1
ATOM 1442 C CA . GLN A 1 184 ? 20.138 -16.222 -14.120 1.00 80.50 184 GLN A CA 1
ATOM 1443 C C . GLN A 1 184 ? 19.567 -16.637 -12.758 1.00 80.50 184 GLN A C 1
ATOM 1445 O O . GLN A 1 184 ? 18.473 -16.250 -12.360 1.00 80.50 184 GLN A O 1
ATOM 1450 N N . ARG A 1 185 ? 20.316 -17.451 -12.008 1.00 75.19 185 ARG A N 1
ATOM 1451 C CA . ARG A 1 185 ? 19.960 -17.870 -10.633 1.00 75.19 185 ARG A CA 1
ATOM 1452 C C . ARG A 1 185 ? 20.817 -17.190 -9.566 1.00 75.19 185 ARG A C 1
ATOM 1454 O O . ARG A 1 185 ? 20.466 -17.199 -8.396 1.00 75.19 185 ARG A O 1
ATOM 1461 N N . SER A 1 186 ? 21.946 -16.612 -9.962 1.00 68.56 186 SER A N 1
ATOM 1462 C CA . SER A 1 186 ? 22.967 -16.045 -9.077 1.00 68.56 186 SER A CA 1
ATOM 1463 C C . SER A 1 186 ? 22.559 -14.725 -8.416 1.00 68.56 186 SER A C 1
ATOM 1465 O O . SER A 1 186 ? 23.214 -14.309 -7.463 1.00 68.56 186 SER A O 1
ATOM 1467 N N . TRP A 1 187 ? 21.500 -14.068 -8.899 1.00 70.00 187 TRP A N 1
ATOM 1468 C CA . TRP A 1 187 ? 20.950 -12.859 -8.280 1.00 70.00 187 TRP A CA 1
ATOM 1469 C C . TRP A 1 187 ? 20.060 -13.167 -7.073 1.00 70.00 187 TRP A C 1
ATOM 1471 O O . TRP A 1 187 ? 19.775 -12.254 -6.307 1.00 70.00 187 TRP A O 1
ATOM 1481 N N . LEU A 1 188 ? 19.624 -14.424 -6.898 1.00 66.56 188 LEU A N 1
ATOM 1482 C CA . LEU A 1 188 ? 18.799 -14.850 -5.769 1.00 66.56 188 LEU A CA 1
ATOM 1483 C C . LEU A 1 188 ? 19.557 -14.579 -4.470 1.00 66.56 188 LEU A C 1
ATOM 1485 O O . LEU A 1 188 ? 20.596 -15.180 -4.194 1.00 66.56 188 LEU A O 1
ATOM 1489 N N . PHE A 1 189 ? 19.045 -13.634 -3.692 1.00 65.00 189 PHE A N 1
ATOM 1490 C CA . PHE A 1 189 ? 19.689 -13.171 -2.469 1.00 65.00 189 PHE A CA 1
ATOM 1491 C C . PHE A 1 189 ? 19.155 -13.860 -1.203 1.00 65.00 189 PHE A C 1
ATOM 1493 O O . PHE A 1 189 ? 19.643 -13.573 -0.114 1.00 65.00 189 PHE A O 1
ATOM 1500 N N . HIS A 1 190 ? 18.203 -14.794 -1.337 1.00 54.69 190 HIS A N 1
ATOM 1501 C CA . HIS A 1 190 ? 17.748 -15.672 -0.257 1.00 54.69 190 HIS A CA 1
ATOM 1502 C C . HIS A 1 190 ? 18.035 -17.143 -0.611 1.00 54.69 190 HIS A C 1
ATOM 1504 O O . HIS A 1 190 ? 17.527 -17.679 -1.590 1.00 54.69 190 HIS A O 1
ATOM 1510 N N . LEU A 1 191 ? 18.853 -17.816 0.202 1.00 47.41 191 LEU A N 1
ATOM 1511 C CA . LEU A 1 191 ? 18.955 -19.277 0.248 1.00 47.41 191 LEU A CA 1
ATOM 1512 C C . LEU A 1 191 ? 18.341 -19.707 1.580 1.00 47.41 191 LEU A C 1
ATOM 1514 O O . LEU A 1 191 ? 18.942 -19.494 2.628 1.00 47.41 191 LEU A O 1
ATOM 1518 N N . GLU A 1 192 ? 17.145 -20.297 1.562 1.00 43.97 192 GLU A N 1
ATOM 1519 C CA . GLU A 1 192 ? 16.467 -20.737 2.795 1.00 43.97 192 GLU A CA 1
ATOM 1520 C C . GLU A 1 192 ? 17.150 -21.932 3.496 1.00 43.97 192 GLU A C 1
ATOM 1522 O O . GLU A 1 192 ? 16.702 -22.370 4.552 1.00 43.97 192 GLU A O 1
ATOM 1527 N N . SER A 1 193 ? 18.276 -22.440 2.978 1.00 37.47 193 SER A N 1
ATOM 1528 C CA . SER A 1 193 ? 19.084 -23.453 3.663 1.00 37.47 193 SER A CA 1
ATOM 1529 C C . SER A 1 193 ? 20.588 -23.145 3.614 1.00 37.47 193 SER A C 1
ATOM 1531 O O . SER A 1 193 ? 21.199 -23.221 2.551 1.00 37.47 193 SER A O 1
ATOM 1533 N N . GLU A 1 194 ? 21.124 -22.900 4.818 1.00 36.00 194 GLU A N 1
ATOM 1534 C CA . GLU A 1 194 ? 22.516 -22.989 5.305 1.00 36.00 194 GLU A CA 1
ATOM 1535 C C . GLU A 1 194 ? 23.469 -21.768 5.207 1.00 36.00 194 GLU A C 1
ATOM 1537 O O . GLU A 1 194 ? 24.041 -21.435 4.177 1.00 36.00 194 GLU A O 1
ATOM 1542 N N . ARG A 1 195 ? 23.727 -21.195 6.399 1.00 36.28 195 ARG A N 1
ATOM 1543 C CA . ARG A 1 195 ? 25.006 -20.624 6.883 1.00 36.28 195 ARG A CA 1
ATOM 1544 C C . ARG A 1 195 ? 25.583 -19.350 6.241 1.00 36.28 195 ARG A C 1
ATOM 1546 O O . ARG A 1 195 ? 26.778 -19.102 6.367 1.00 36.28 195 ARG A O 1
ATOM 1553 N N . GLY A 1 196 ? 24.750 -18.458 5.712 1.00 41.62 196 GLY A N 1
ATOM 1554 C CA . GLY A 1 196 ? 25.155 -17.056 5.542 1.00 41.62 196 GLY A CA 1
ATOM 1555 C C . GLY A 1 196 ? 24.275 -16.256 4.592 1.00 41.62 196 GLY A C 1
ATOM 1556 O O . GLY A 1 196 ? 23.840 -16.760 3.561 1.00 41.62 196 GLY A O 1
ATOM 1557 N N . ILE A 1 197 ? 24.043 -14.982 4.919 1.00 41.41 197 ILE A N 1
ATOM 1558 C CA . ILE A 1 197 ? 23.496 -14.008 3.969 1.00 41.41 197 ILE A CA 1
ATOM 1559 C C . ILE A 1 197 ? 24.579 -13.780 2.911 1.00 41.41 197 ILE A C 1
ATOM 1561 O O . ILE A 1 197 ? 25.620 -13.192 3.209 1.00 41.41 197 ILE A O 1
ATOM 1565 N N . ARG A 1 198 ? 24.364 -14.221 1.667 1.00 50.75 198 ARG A N 1
ATOM 1566 C CA . ARG A 1 198 ? 25.153 -13.676 0.558 1.00 50.75 198 ARG A CA 1
ATOM 1567 C C . ARG A 1 198 ? 24.688 -12.246 0.343 1.00 50.75 198 ARG A C 1
ATOM 1569 O O . ARG A 1 198 ? 23.523 -12.015 0.033 1.00 50.75 198 ARG A O 1
ATOM 1576 N N . SER A 1 199 ? 25.601 -11.289 0.488 1.00 57.78 199 SER A N 1
ATOM 1577 C CA . SER A 1 199 ? 25.364 -9.928 0.014 1.00 57.78 199 SER A CA 1
ATOM 1578 C C . SER A 1 199 ? 24.886 -9.994 -1.441 1.00 57.78 199 SER A C 1
ATOM 1580 O O . SER A 1 199 ? 25.587 -10.598 -2.259 1.00 57.78 199 SER A O 1
ATOM 1582 N N . PRO A 1 200 ? 23.719 -9.408 -1.776 1.00 68.19 200 PRO A N 1
ATOM 1583 C CA . PRO A 1 200 ? 23.249 -9.311 -3.149 1.00 68.19 200 PRO A CA 1
ATOM 1584 C C . PRO A 1 200 ? 24.368 -8.817 -4.056 1.00 68.19 200 PRO A C 1
ATOM 1586 O O . PRO A 1 200 ? 25.068 -7.851 -3.730 1.00 68.19 200 PRO A O 1
ATOM 1589 N N . GLY A 1 201 ? 24.561 -9.509 -5.178 1.00 77.75 201 GLY A N 1
ATOM 1590 C CA . GLY A 1 201 ? 25.607 -9.157 -6.126 1.00 77.75 201 GLY A CA 1
ATOM 1591 C C . GLY A 1 201 ? 25.396 -7.757 -6.708 1.00 77.75 201 GLY A C 1
ATOM 1592 O O . GLY A 1 201 ? 24.318 -7.162 -6.617 1.00 77.75 201 GLY A O 1
ATOM 1593 N N . LYS A 1 202 ? 26.442 -7.229 -7.341 1.00 87.69 202 LYS A N 1
ATOM 1594 C CA . LYS A 1 202 ? 26.367 -5.940 -8.033 1.00 87.69 202 LYS A CA 1
ATOM 1595 C C . LYS A 1 202 ? 25.722 -6.105 -9.407 1.00 87.69 202 LYS A C 1
ATOM 1597 O O . LYS A 1 202 ? 25.937 -7.114 -10.071 1.00 87.69 202 LYS A O 1
ATOM 1602 N N . VAL A 1 203 ? 25.010 -5.077 -9.851 1.00 90.25 203 VAL A N 1
ATOM 1603 C CA . VAL A 1 203 ? 24.349 -4.964 -11.160 1.00 90.25 203 VAL A CA 1
ATOM 1604 C C . VAL A 1 203 ? 25.261 -5.394 -12.311 1.00 90.25 203 VAL A C 1
ATOM 1606 O O . VAL A 1 203 ? 24.848 -6.185 -13.157 1.00 90.25 203 VAL A O 1
ATOM 1609 N N . LYS A 1 204 ? 26.536 -4.979 -12.298 1.00 90.62 204 LYS A N 1
ATOM 1610 C CA . LYS A 1 204 ? 27.529 -5.337 -13.330 1.00 90.62 204 LYS A CA 1
ATOM 1611 C C . LYS A 1 204 ? 27.727 -6.840 -13.567 1.00 90.62 204 LYS A C 1
ATOM 16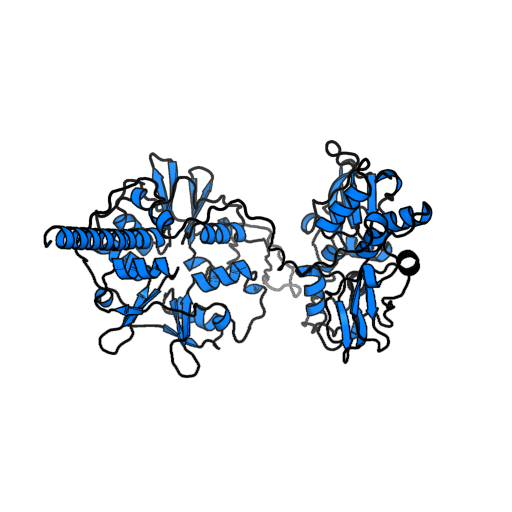13 O O . LYS A 1 204 ? 28.278 -7.211 -14.601 1.00 90.62 204 LYS A O 1
ATOM 1618 N N . SER A 1 205 ? 27.354 -7.678 -12.600 1.00 84.25 205 SER A N 1
ATOM 1619 C CA . SER A 1 205 ? 27.483 -9.136 -12.666 1.00 84.25 205 SER A CA 1
ATOM 1620 C C . SER A 1 205 ? 26.277 -9.824 -13.310 1.00 84.25 205 SER A C 1
ATOM 1622 O O . SER A 1 205 ? 26.374 -11.008 -13.612 1.00 84.25 205 SER A O 1
ATOM 1624 N N . PHE A 1 206 ? 25.164 -9.107 -13.496 1.00 84.88 206 PHE A N 1
ATOM 1625 C CA . PHE A 1 206 ? 23.900 -9.658 -14.003 1.00 84.88 206 PHE A CA 1
ATOM 1626 C C . PHE A 1 206 ? 23.399 -8.953 -15.263 1.00 84.88 206 PHE A C 1
ATOM 1628 O O . PHE A 1 206 ? 22.653 -9.548 -16.031 1.00 84.88 206 PHE A O 1
ATOM 1635 N N . MET A 1 207 ? 23.806 -7.698 -15.474 1.00 86.25 207 MET A N 1
ATOM 1636 C CA . MET A 1 207 ? 23.380 -6.907 -16.625 1.00 86.25 207 MET A CA 1
ATOM 1637 C C . MET A 1 207 ? 23.766 -7.552 -17.955 1.00 86.25 207 MET A C 1
ATOM 1639 O O . MET A 1 207 ? 24.884 -8.053 -18.118 1.00 86.25 207 MET A O 1
ATOM 1643 N N . THR A 1 208 ? 22.866 -7.437 -18.924 1.00 83.69 208 THR A N 1
ATOM 1644 C CA . THR A 1 208 ? 23.175 -7.715 -20.321 1.00 83.69 208 THR A CA 1
ATOM 1645 C C . THR A 1 208 ? 24.045 -6.580 -20.855 1.00 83.69 208 THR A C 1
ATOM 1647 O O . THR A 1 208 ? 23.687 -5.404 -20.760 1.00 83.69 208 THR A O 1
ATOM 1650 N N . LYS A 1 209 ? 25.239 -6.937 -21.340 1.00 80.69 209 LYS A N 1
ATOM 1651 C CA . LYS A 1 209 ? 26.224 -6.024 -21.942 1.00 80.69 209 LYS A CA 1
ATOM 1652 C C . LYS A 1 209 ? 26.001 -5.943 -23.450 1.00 80.69 209 LYS A C 1
ATOM 1654 O O . LYS A 1 209 ? 25.401 -6.845 -24.020 1.00 80.69 209 LYS A O 1
ATOM 1659 N N . GLY A 1 210 ? 26.538 -4.903 -24.089 1.00 74.25 210 GLY A N 1
ATOM 1660 C CA . GLY A 1 210 ? 26.347 -4.702 -25.529 1.00 74.25 210 GLY A CA 1
ATOM 1661 C C . GLY A 1 210 ? 24.891 -4.373 -25.841 1.00 74.25 210 GLY A C 1
ATOM 1662 O O . GLY A 1 210 ? 24.261 -5.040 -26.654 1.00 74.25 210 GLY A O 1
ATOM 1663 N N . VAL A 1 211 ? 24.338 -3.395 -25.117 1.00 74.81 211 VAL A N 1
ATOM 1664 C CA . VAL A 1 211 ? 22.943 -2.989 -25.294 1.00 74.81 211 VAL A CA 1
ATOM 1665 C C . VAL A 1 211 ? 22.786 -2.390 -26.678 1.00 74.81 211 VAL A C 1
ATOM 1667 O O . VAL A 1 211 ? 23.496 -1.450 -27.030 1.00 74.81 211 VAL A O 1
ATOM 1670 N N . ILE A 1 212 ? 21.855 -2.940 -27.446 1.00 79.12 212 ILE A N 1
ATOM 1671 C CA . ILE A 1 212 ? 21.498 -2.395 -28.747 1.00 79.12 212 ILE A CA 1
ATOM 1672 C C . ILE A 1 212 ? 20.669 -1.139 -28.501 1.00 79.12 212 ILE A C 1
ATOM 1674 O O . ILE A 1 212 ? 19.726 -1.157 -27.710 1.00 79.12 212 ILE A O 1
ATOM 1678 N N . VAL A 1 213 ? 21.070 -0.047 -29.143 1.00 82.06 213 VAL A N 1
ATOM 1679 C CA . VAL A 1 213 ? 20.472 1.279 -28.989 1.00 82.06 213 VAL A CA 1
ATOM 1680 C C . VAL A 1 213 ? 19.903 1.746 -30.320 1.00 82.06 213 VAL A C 1
ATOM 1682 O O . VAL A 1 213 ? 20.384 1.352 -31.381 1.00 82.06 213 VAL A O 1
ATOM 1685 N N . ALA A 1 214 ? 18.890 2.600 -30.258 1.00 83.81 214 ALA A N 1
ATOM 1686 C CA . ALA A 1 214 ? 18.346 3.293 -31.414 1.00 83.81 214 ALA A CA 1
ATOM 1687 C C . ALA A 1 214 ? 18.764 4.769 -31.398 1.00 83.81 214 ALA A C 1
ATOM 1689 O O . ALA A 1 214 ? 19.011 5.349 -30.341 1.00 83.81 214 ALA A O 1
ATOM 1690 N N . HIS A 1 215 ? 18.785 5.402 -32.567 1.00 84.25 215 HIS A N 1
ATOM 1691 C CA . HIS A 1 215 ? 18.826 6.860 -32.676 1.00 84.25 215 HIS A CA 1
ATOM 1692 C C . HIS A 1 215 ? 17.431 7.395 -32.996 1.00 84.25 215 HIS A C 1
ATOM 1694 O O . HIS A 1 215 ? 16.622 6.706 -33.615 1.00 84.25 215 HIS A O 1
ATOM 1700 N N . ALA A 1 216 ? 17.148 8.641 -32.608 1.00 81.44 216 ALA A N 1
ATOM 1701 C CA . ALA A 1 216 ? 15.829 9.250 -32.796 1.00 81.44 216 ALA A CA 1
ATOM 1702 C C . ALA A 1 216 ? 15.378 9.302 -34.272 1.00 81.44 216 ALA A C 1
ATOM 1704 O O . ALA A 1 216 ? 14.185 9.227 -34.543 1.00 81.44 216 ALA A O 1
ATOM 1705 N N . GLY A 1 217 ? 16.317 9.386 -35.220 1.00 78.19 217 GLY A N 1
ATOM 1706 C CA . GLY A 1 217 ? 16.023 9.399 -36.658 1.00 78.19 217 GLY A CA 1
ATOM 1707 C C . GLY A 1 217 ? 15.801 8.022 -37.296 1.00 78.19 217 GLY A C 1
ATOM 1708 O O . GLY A 1 217 ? 15.523 7.960 -38.489 1.00 78.19 217 GLY A O 1
ATOM 1709 N N . VAL A 1 218 ? 15.943 6.922 -36.546 1.00 84.56 218 VAL A N 1
ATOM 1710 C CA . VAL A 1 218 ? 15.744 5.567 -37.087 1.00 84.56 218 VAL A CA 1
ATOM 1711 C C . VAL A 1 218 ? 14.263 5.363 -37.447 1.00 84.56 218 VAL A C 1
ATOM 1713 O O . VAL A 1 218 ? 13.402 5.741 -36.645 1.00 84.56 218 VAL A O 1
ATOM 1716 N N . PRO A 1 219 ? 13.943 4.767 -38.614 1.00 86.25 219 PRO A N 1
ATOM 1717 C CA . PRO A 1 219 ? 12.569 4.424 -38.973 1.00 86.25 219 PRO A CA 1
ATOM 1718 C C . PRO A 1 219 ? 11.936 3.410 -38.015 1.00 86.25 219 PRO A C 1
ATOM 1720 O O . PRO A 1 219 ? 12.589 2.454 -37.587 1.00 86.25 219 PRO A O 1
ATOM 1723 N N . ILE A 1 220 ? 10.651 3.582 -37.705 1.00 90.25 220 ILE A N 1
ATOM 1724 C CA . ILE A 1 220 ? 9.921 2.677 -36.803 1.00 90.25 220 ILE A CA 1
ATOM 1725 C C . ILE A 1 220 ? 9.846 1.254 -37.353 1.00 90.25 220 ILE A C 1
ATOM 1727 O O . ILE A 1 220 ? 9.913 0.300 -36.580 1.00 90.25 220 ILE A O 1
ATOM 1731 N N . GLU A 1 221 ? 9.748 1.092 -38.669 1.00 86.12 221 GLU A N 1
ATOM 1732 C CA . GLU A 1 221 ? 9.743 -0.207 -39.339 1.00 86.12 221 GLU A CA 1
ATOM 1733 C C . GLU A 1 221 ? 10.994 -1.018 -39.003 1.00 86.12 221 GLU A C 1
ATOM 1735 O O . GLU A 1 221 ? 10.887 -2.177 -38.613 1.00 86.12 221 GLU A O 1
ATOM 1740 N N . MET A 1 222 ? 12.164 -0.378 -39.043 1.00 82.94 222 MET A N 1
ATOM 1741 C CA . MET A 1 222 ? 13.437 -1.024 -38.723 1.00 82.94 222 MET A CA 1
ATOM 1742 C C . MET A 1 222 ? 13.488 -1.469 -37.258 1.00 82.94 222 MET A C 1
ATOM 1744 O O . MET A 1 222 ? 13.982 -2.551 -36.946 1.00 82.94 222 MET A O 1
ATOM 1748 N N . VAL A 1 223 ? 12.936 -0.663 -36.343 1.00 87.38 223 VAL A N 1
ATOM 1749 C CA . VAL A 1 223 ? 12.823 -1.051 -34.929 1.00 87.38 223 VAL A CA 1
ATOM 1750 C C . VAL A 1 223 ? 11.821 -2.191 -34.742 1.00 87.38 223 VAL A C 1
ATOM 1752 O O . VAL A 1 223 ? 12.057 -3.084 -33.932 1.00 87.38 223 VAL A O 1
ATOM 1755 N N . ALA A 1 224 ? 10.713 -2.187 -35.481 1.00 87.50 224 ALA A N 1
ATOM 1756 C CA . ALA A 1 224 ? 9.697 -3.228 -35.412 1.00 87.50 224 ALA A CA 1
ATOM 1757 C C . ALA A 1 224 ? 10.229 -4.592 -35.873 1.00 87.50 224 ALA A C 1
ATOM 1759 O O . ALA A 1 224 ? 10.034 -5.585 -35.170 1.00 87.50 224 ALA A O 1
ATOM 1760 N N . GLU A 1 225 ? 10.931 -4.626 -37.008 1.00 85.00 225 GLU A N 1
ATOM 1761 C CA . GLU A 1 225 ? 11.628 -5.814 -37.516 1.00 85.00 225 GLU A CA 1
ATOM 1762 C C . GLU A 1 225 ? 12.647 -6.314 -36.491 1.00 85.00 225 GLU A C 1
ATOM 1764 O O . GLU A 1 225 ? 12.607 -7.472 -36.075 1.00 85.00 225 GLU A O 1
ATOM 1769 N N . PHE A 1 226 ? 13.464 -5.401 -35.960 1.00 84.00 226 PHE A N 1
ATOM 1770 C CA . PHE A 1 226 ? 14.447 -5.732 -34.939 1.00 84.00 226 PHE A CA 1
ATOM 1771 C C . PHE A 1 226 ? 13.813 -6.348 -33.675 1.00 84.00 226 PHE A C 1
ATOM 1773 O O . PHE A 1 226 ? 14.296 -7.360 -33.168 1.00 84.00 226 PHE A O 1
ATOM 1780 N N . LEU A 1 227 ? 12.721 -5.778 -33.150 1.00 84.44 227 LEU A N 1
ATOM 1781 C CA . LEU A 1 227 ? 12.021 -6.333 -31.981 1.00 84.44 227 LEU A CA 1
ATOM 1782 C C . LEU A 1 227 ? 11.349 -7.685 -32.276 1.00 84.44 227 LEU A C 1
ATOM 1784 O O . LEU A 1 227 ? 11.104 -8.461 -31.353 1.00 84.44 227 LEU A O 1
ATOM 1788 N N . LEU A 1 228 ? 10.991 -7.971 -33.530 1.00 83.62 228 LEU A N 1
ATOM 1789 C CA . LEU A 1 228 ? 10.407 -9.258 -33.920 1.00 83.62 228 LEU A CA 1
ATOM 1790 C C . LEU A 1 228 ? 11.445 -10.366 -34.036 1.00 83.62 228 LEU A C 1
ATOM 1792 O O . LEU A 1 228 ? 11.148 -11.503 -33.652 1.00 83.62 228 LEU A O 1
ATOM 1796 N N . ASP A 1 229 ? 12.626 -10.020 -34.537 1.00 76.56 229 ASP A N 1
ATOM 1797 C CA . ASP A 1 229 ? 13.766 -10.926 -34.669 1.00 76.56 229 ASP A CA 1
ATOM 1798 C C . ASP A 1 229 ? 14.457 -11.157 -33.322 1.00 76.56 229 ASP A C 1
ATOM 1800 O O . ASP A 1 229 ? 15.055 -12.210 -33.073 1.00 76.56 229 ASP A O 1
ATOM 1804 N N . HIS A 1 230 ? 14.317 -10.199 -32.406 1.00 70.31 230 HIS A N 1
ATOM 1805 C CA . HIS A 1 230 ? 14.946 -10.233 -31.100 1.00 70.31 230 HIS A CA 1
ATOM 1806 C C . HIS A 1 230 ? 13.939 -9.952 -29.976 1.00 70.31 230 HIS A C 1
ATOM 1808 O O . HIS A 1 230 ? 13.367 -8.875 -29.904 1.00 70.31 230 HIS A O 1
ATOM 1814 N N . ASP A 1 231 ? 13.772 -10.893 -29.034 1.00 68.44 231 ASP A N 1
ATOM 1815 C CA . ASP A 1 231 ? 12.818 -10.841 -27.899 1.00 68.44 231 ASP A CA 1
ATOM 1816 C C . ASP A 1 231 ? 13.165 -9.770 -26.827 1.00 68.44 231 ASP A C 1
ATOM 1818 O O . ASP A 1 231 ? 13.289 -10.075 -25.635 1.00 68.44 231 ASP A O 1
ATOM 1822 N N . PHE A 1 232 ? 13.333 -8.510 -27.235 1.00 74.31 232 PHE A N 1
ATOM 1823 C CA . PHE A 1 232 ? 13.595 -7.351 -26.384 1.00 74.31 232 PHE A CA 1
ATOM 1824 C C . PHE A 1 232 ? 12.303 -6.621 -26.021 1.00 74.31 232 PHE A C 1
ATOM 1826 O O . PHE A 1 232 ? 11.387 -6.477 -26.824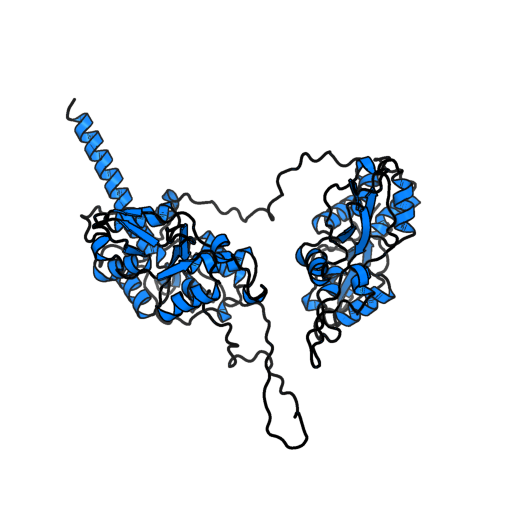 1.00 74.31 232 PHE A O 1
ATOM 1833 N N . ASN A 1 233 ? 12.228 -6.142 -24.779 1.00 75.50 233 ASN A N 1
ATOM 1834 C CA . ASN A 1 233 ? 11.080 -5.383 -24.272 1.00 75.50 233 ASN A CA 1
ATOM 1835 C C . ASN A 1 233 ? 11.136 -3.898 -24.618 1.00 75.50 233 ASN A C 1
ATOM 1837 O O . ASN A 1 233 ? 10.095 -3.249 -24.676 1.00 75.50 233 ASN A O 1
ATOM 1841 N N . LEU A 1 234 ? 12.351 -3.373 -24.736 1.00 86.38 234 LEU A N 1
ATOM 1842 C CA . LEU A 1 234 ? 12.621 -1.975 -25.001 1.00 86.38 234 LEU A CA 1
ATOM 1843 C C . LEU A 1 234 ? 14.029 -1.809 -25.558 1.00 86.38 234 LEU A C 1
ATOM 1845 O O . LEU A 1 234 ? 14.895 -2.650 -25.301 1.00 86.38 234 LEU A O 1
ATOM 1849 N N . LEU A 1 235 ? 14.243 -0.698 -26.256 1.00 87.81 235 LEU A N 1
ATOM 1850 C CA . LEU A 1 235 ? 15.547 -0.232 -26.703 1.00 87.81 235 LEU A CA 1
ATOM 1851 C C . LEU A 1 235 ? 15.813 1.168 -26.142 1.00 87.81 235 LEU A C 1
ATOM 1853 O O . LEU A 1 235 ? 14.937 2.032 -26.207 1.00 87.81 235 LEU A O 1
ATOM 1857 N N . PRO A 1 236 ? 17.005 1.422 -25.593 1.00 87.69 236 PRO A N 1
ATOM 1858 C CA . PRO A 1 236 ? 17.451 2.770 -25.273 1.00 87.69 236 PRO A CA 1
ATOM 1859 C C . PRO A 1 236 ? 17.614 3.590 -26.547 1.00 87.69 236 PRO A C 1
ATOM 1861 O O . PRO A 1 236 ? 18.144 3.099 -27.544 1.00 87.69 236 PRO A O 1
ATOM 1864 N N . VAL A 1 237 ? 17.197 4.848 -26.496 1.00 90.06 237 VAL A N 1
ATOM 1865 C CA . VAL A 1 237 ? 17.406 5.813 -27.572 1.00 90.06 237 VAL A CA 1
ATOM 1866 C C . VAL A 1 237 ? 18.515 6.760 -27.149 1.00 90.06 237 VAL A C 1
ATOM 1868 O O . VAL A 1 237 ? 18.437 7.327 -26.060 1.00 90.06 237 VAL A O 1
ATOM 1871 N N . VAL A 1 238 ? 19.542 6.923 -27.980 1.00 83.88 238 VAL A N 1
ATOM 1872 C CA . VAL A 1 238 ? 20.724 7.734 -27.658 1.00 83.88 238 VAL A CA 1
ATOM 1873 C C . VAL A 1 238 ? 20.974 8.844 -28.677 1.00 83.88 238 VAL A C 1
ATOM 1875 O O . VAL A 1 238 ? 20.567 8.754 -29.841 1.00 83.88 238 VAL A O 1
ATOM 1878 N N . ASP A 1 239 ? 21.651 9.900 -28.234 1.00 80.94 239 ASP A N 1
ATOM 1879 C CA . ASP A 1 239 ? 22.215 10.923 -29.115 1.00 80.94 239 ASP A CA 1
ATOM 1880 C C . ASP A 1 239 ? 23.511 10.441 -29.797 1.00 80.94 239 ASP A C 1
ATOM 1882 O O . ASP A 1 239 ? 23.957 9.306 -29.605 1.00 80.94 239 ASP A O 1
ATOM 1886 N N . ALA A 1 240 ? 24.116 11.303 -30.620 1.00 76.38 240 ALA A N 1
ATOM 1887 C CA . ALA A 1 240 ? 25.368 11.006 -31.320 1.00 76.38 240 ALA A CA 1
ATOM 1888 C C . ALA A 1 240 ? 26.559 10.766 -30.366 1.00 76.38 240 ALA A C 1
ATOM 1890 O O . ALA A 1 240 ? 27.497 10.057 -30.724 1.00 76.38 240 ALA A O 1
ATOM 1891 N N . ASP A 1 241 ? 26.502 11.305 -29.144 1.00 73.75 241 ASP A N 1
ATOM 1892 C CA . ASP A 1 241 ? 27.543 11.178 -28.118 1.00 73.75 241 ASP A CA 1
ATOM 1893 C C . ASP A 1 241 ? 27.351 9.938 -27.216 1.00 73.75 241 ASP A C 1
ATOM 1895 O O . ASP A 1 241 ? 28.157 9.675 -26.306 1.00 73.75 241 ASP A O 1
ATOM 1899 N N . GLY A 1 242 ? 26.290 9.162 -27.467 1.00 70.38 242 GLY A N 1
ATOM 1900 C CA . GLY A 1 242 ? 25.930 7.952 -26.733 1.00 70.38 242 GLY A CA 1
ATOM 1901 C C . GLY A 1 242 ? 25.228 8.211 -25.396 1.00 70.38 242 GLY A C 1
ATOM 1902 O O . GLY A 1 242 ? 25.213 7.321 -24.538 1.00 70.38 242 GLY A O 1
ATOM 1903 N N . ARG A 1 243 ? 24.674 9.412 -25.188 1.00 82.75 243 ARG A N 1
ATOM 1904 C CA . ARG A 1 243 ? 23.856 9.746 -24.012 1.00 82.75 243 ARG A CA 1
ATOM 1905 C C . ARG A 1 243 ? 22.415 9.328 -24.249 1.00 82.75 243 ARG A C 1
ATOM 1907 O O . ARG A 1 243 ? 21.895 9.463 -25.352 1.00 82.75 243 ARG A O 1
ATOM 1914 N N . VAL A 1 244 ? 21.761 8.826 -23.208 1.00 85.25 244 VAL A N 1
ATOM 1915 C CA . VAL A 1 244 ? 20.385 8.330 -23.301 1.00 85.25 244 VAL A CA 1
ATOM 1916 C C . VAL A 1 244 ? 19.403 9.504 -23.356 1.00 85.25 244 VAL A C 1
ATOM 1918 O O . VAL A 1 244 ? 19.360 10.336 -22.457 1.00 85.25 244 VAL A O 1
ATOM 1921 N N . LEU A 1 245 ? 18.607 9.550 -24.422 1.00 86.56 245 LEU A N 1
ATOM 1922 C CA . LEU A 1 245 ? 17.508 10.496 -24.627 1.00 86.56 245 LEU A CA 1
ATOM 1923 C C . LEU A 1 245 ? 16.170 9.957 -24.101 1.00 86.56 245 LEU A C 1
ATOM 1925 O O . LEU A 1 245 ? 15.254 10.727 -23.816 1.00 86.56 245 LEU A O 1
ATOM 1929 N N . GLY A 1 246 ? 16.041 8.633 -24.015 1.00 89.69 246 GLY A N 1
ATOM 1930 C CA . GLY A 1 246 ? 14.826 7.947 -23.596 1.00 89.69 246 GLY A CA 1
ATOM 1931 C C . GLY A 1 246 ? 14.851 6.468 -23.967 1.00 89.69 246 GLY A C 1
ATOM 1932 O O . GLY A 1 246 ? 15.910 5.884 -24.204 1.00 89.69 246 GLY A O 1
ATOM 1933 N N . VAL A 1 247 ? 13.672 5.859 -24.044 1.00 90.81 247 VAL A N 1
ATOM 1934 C CA . VAL A 1 247 ? 13.480 4.461 -24.446 1.00 90.81 247 VAL A CA 1
ATOM 1935 C C . VAL A 1 247 ? 12.336 4.328 -25.449 1.00 90.81 247 VAL A C 1
ATOM 1937 O O . VAL A 1 247 ? 11.373 5.093 -25.414 1.00 90.81 247 VAL A O 1
ATOM 1940 N N . ILE A 1 248 ? 12.423 3.329 -26.322 1.00 90.38 248 ILE A N 1
ATOM 1941 C CA . ILE A 1 248 ? 11.321 2.871 -27.171 1.00 90.38 248 ILE A CA 1
ATOM 1942 C C . ILE A 1 248 ? 10.921 1.457 -26.746 1.00 90.38 248 ILE A C 1
ATOM 1944 O O . ILE A 1 248 ? 11.753 0.551 -26.710 1.00 90.38 248 ILE A O 1
ATOM 1948 N N . ARG A 1 249 ? 9.660 1.273 -26.356 1.00 90.75 249 ARG A N 1
ATOM 1949 C CA . ARG A 1 249 ? 9.109 0.005 -25.851 1.00 90.75 249 ARG A CA 1
ATOM 1950 C C . ARG A 1 249 ? 8.267 -0.699 -26.919 1.00 90.75 249 ARG A C 1
ATOM 1952 O O . ARG A 1 249 ? 7.886 -0.083 -27.912 1.00 90.75 249 ARG A O 1
ATOM 1959 N N . GLN A 1 250 ? 7.929 -1.973 -26.706 1.00 90.44 250 GLN A N 1
ATOM 1960 C CA . GLN A 1 250 ? 7.043 -2.726 -27.614 1.00 90.44 250 GLN A CA 1
ATOM 1961 C C . GLN A 1 250 ? 5.694 -2.023 -27.816 1.00 90.44 250 GLN A C 1
ATOM 1963 O O . GLN A 1 250 ? 5.189 -1.944 -28.932 1.00 90.44 250 GLN A O 1
ATOM 1968 N N . GLU A 1 251 ? 5.146 -1.475 -26.734 1.00 90.31 251 GLU A N 1
ATOM 1969 C CA . GLU A 1 251 ? 3.907 -0.706 -26.707 1.00 90.31 251 GLU A CA 1
ATOM 1970 C C . GLU A 1 251 ? 3.999 0.521 -27.614 1.00 90.31 251 GLU A C 1
ATOM 1972 O O . GLU A 1 251 ? 3.066 0.808 -28.353 1.00 90.31 251 GLU A O 1
ATOM 1977 N N . ASP A 1 252 ? 5.142 1.210 -27.592 1.00 91.12 252 ASP A N 1
ATOM 1978 C CA . ASP A 1 252 ? 5.379 2.434 -28.357 1.00 91.12 252 ASP A CA 1
ATOM 1979 C C . ASP A 1 252 ? 5.446 2.136 -29.860 1.00 91.12 252 ASP A C 1
ATOM 1981 O O . ASP A 1 252 ? 4.910 2.887 -30.673 1.00 91.12 252 ASP A O 1
ATOM 1985 N N . VAL A 1 253 ? 6.047 0.999 -30.227 1.00 91.38 253 VAL A N 1
ATOM 1986 C CA . VAL A 1 253 ? 6.092 0.533 -31.617 1.00 91.38 253 VAL A CA 1
ATOM 1987 C C . VAL A 1 253 ? 4.702 0.116 -32.086 1.00 91.38 253 VAL A C 1
ATOM 1989 O O . VAL A 1 253 ? 4.265 0.573 -33.133 1.00 91.38 253 VAL A O 1
ATOM 1992 N N . VAL A 1 254 ? 3.952 -0.681 -31.320 1.00 91.44 254 VAL A N 1
ATOM 1993 C CA . VAL A 1 254 ? 2.573 -1.048 -31.702 1.00 91.44 254 VAL A CA 1
ATOM 1994 C C . VAL A 1 254 ? 1.676 0.196 -31.792 1.00 91.44 254 VAL A C 1
ATOM 1996 O O . VAL A 1 254 ? 0.892 0.331 -32.735 1.00 91.44 254 VAL A O 1
ATOM 1999 N N . TYR A 1 255 ? 1.844 1.147 -30.872 1.00 89.25 255 TYR A N 1
ATOM 2000 C CA . TYR A 1 255 ? 1.166 2.442 -30.894 1.00 89.25 255 TYR A CA 1
ATOM 2001 C C . TYR A 1 255 ? 1.467 3.228 -32.177 1.00 89.25 255 TYR A C 1
ATOM 2003 O O . TYR A 1 255 ? 0.546 3.768 -32.787 1.00 89.25 255 TYR A O 1
ATOM 2011 N N . ALA A 1 256 ? 2.720 3.236 -32.642 1.00 89.88 256 ALA A N 1
ATOM 2012 C CA . ALA A 1 256 ? 3.114 3.900 -33.885 1.00 89.88 256 ALA A CA 1
ATOM 2013 C C . ALA A 1 256 ? 2.349 3.378 -35.116 1.00 89.88 256 ALA A C 1
ATOM 2015 O O . ALA A 1 256 ? 2.053 4.153 -36.025 1.00 89.88 256 ALA A O 1
ATOM 2016 N N . TYR A 1 257 ? 1.985 2.090 -35.145 1.00 89.50 257 TYR A N 1
ATOM 2017 C CA . TYR A 1 257 ? 1.176 1.506 -36.223 1.00 89.50 257 TYR A CA 1
ATOM 2018 C C . TYR A 1 257 ? -0.322 1.771 -36.054 1.00 89.50 257 TYR A C 1
ATOM 2020 O O . TYR A 1 257 ? -1.003 2.113 -37.021 1.00 89.50 257 TYR A O 1
ATOM 2028 N N . LEU A 1 258 ? -0.852 1.629 -34.837 1.00 84.69 258 LEU A N 1
ATOM 2029 C CA . LEU A 1 258 ? -2.292 1.747 -34.596 1.00 84.69 258 LEU A CA 1
ATOM 2030 C C . LEU A 1 258 ? -2.764 3.207 -34.515 1.00 84.69 258 LEU A C 1
ATOM 2032 O O . LEU A 1 258 ? -3.803 3.554 -35.081 1.00 84.69 258 LEU A O 1
ATOM 2036 N N . GLN A 1 259 ? -2.007 4.069 -33.837 1.00 81.44 259 GLN A N 1
ATOM 2037 C CA . GLN A 1 259 ? -2.426 5.417 -33.432 1.00 81.44 259 GLN A CA 1
ATOM 2038 C C . GLN A 1 259 ? -1.546 6.531 -34.029 1.00 81.44 259 GLN A C 1
ATOM 2040 O O . GLN A 1 259 ? -2.080 7.577 -34.384 1.00 81.44 259 GLN A O 1
ATOM 2045 N N . GLY A 1 260 ? -0.250 6.287 -34.259 1.00 77.19 260 GLY A N 1
ATOM 2046 C CA . GLY A 1 260 ? 0.680 7.244 -34.878 1.00 77.19 260 GLY A CA 1
ATOM 2047 C C . GLY A 1 260 ? 1.596 7.941 -33.887 1.00 77.19 260 GLY A C 1
ATOM 2048 O O . GLY A 1 260 ? 2.127 7.284 -32.994 1.00 77.19 260 GLY A O 1
ATOM 2049 N N . ALA A 1 261 ? 1.858 9.236 -34.087 1.00 67.31 261 ALA A N 1
ATOM 2050 C CA . ALA A 1 261 ? 2.733 9.988 -33.191 1.00 67.31 261 ALA A CA 1
ATOM 2051 C C . ALA A 1 261 ? 2.117 10.032 -31.792 1.00 67.31 261 ALA A C 1
ATOM 2053 O O . ALA A 1 261 ? 0.906 10.230 -31.649 1.00 67.31 261 ALA A O 1
ATOM 2054 N N . LYS A 1 262 ? 2.940 9.859 -30.753 1.00 58.75 262 LYS A N 1
ATOM 2055 C CA . LYS A 1 262 ? 2.447 10.116 -29.402 1.00 58.75 262 LYS A CA 1
ATOM 2056 C C . LYS A 1 262 ? 2.141 11.609 -29.307 1.00 58.75 262 LYS A C 1
ATOM 2058 O O . LYS A 1 262 ? 2.998 12.404 -29.703 1.00 58.75 262 LYS A O 1
ATOM 2063 N N . PRO A 1 263 ? 0.970 12.016 -28.787 1.00 50.22 263 PRO A N 1
ATOM 2064 C CA . PRO A 1 263 ? 0.776 13.415 -28.451 1.00 50.22 263 PRO A CA 1
ATOM 2065 C C . PRO A 1 263 ? 1.936 13.837 -27.549 1.00 50.22 263 PRO A C 1
ATOM 2067 O O . PRO A 1 263 ? 2.349 13.069 -26.674 1.00 50.22 263 PRO A O 1
ATOM 2070 N N . VAL A 1 264 ? 2.498 15.026 -27.789 1.00 43.31 264 VAL A N 1
ATOM 2071 C CA . VAL A 1 264 ? 3.406 15.643 -26.823 1.00 43.31 264 VAL A CA 1
ATOM 2072 C C . VAL A 1 264 ? 2.569 15.824 -25.572 1.00 43.31 264 VAL A C 1
ATOM 2074 O O . VAL A 1 264 ? 1.758 16.740 -25.479 1.00 43.31 264 VAL A O 1
ATOM 2077 N N . VAL A 1 265 ? 2.695 14.879 -24.649 1.00 36.94 265 VAL A N 1
ATOM 2078 C CA . VAL A 1 265 ? 2.127 15.009 -23.324 1.00 36.94 265 VAL A CA 1
ATOM 2079 C C . VAL A 1 265 ? 2.945 16.133 -22.702 1.00 36.94 265 VAL A C 1
ATOM 2081 O O . VAL A 1 265 ? 4.070 15.908 -22.252 1.00 36.94 265 VAL A O 1
ATOM 2084 N N . GLU A 1 266 ? 2.425 17.367 -22.735 1.00 34.41 266 GLU A N 1
ATOM 2085 C CA . GLU A 1 266 ? 2.687 18.286 -21.629 1.00 34.41 266 GLU A CA 1
ATOM 2086 C C . GLU A 1 266 ? 2.468 17.446 -20.390 1.00 34.41 266 GLU A C 1
ATOM 2088 O O . GLU A 1 266 ? 1.396 16.855 -20.271 1.00 34.41 266 GLU A O 1
ATOM 2093 N N . VAL A 1 267 ? 3.521 17.270 -19.587 1.00 31.42 267 VAL A N 1
ATOM 2094 C CA . VAL A 1 267 ? 3.515 16.367 -18.439 1.00 31.42 267 VAL A CA 1
ATOM 2095 C C . VAL A 1 267 ? 2.278 16.697 -17.621 1.00 31.42 267 VAL A C 1
ATOM 2097 O O . VAL A 1 267 ? 2.267 17.661 -16.856 1.00 31.42 267 VAL A O 1
ATOM 2100 N N . ALA A 1 268 ? 1.216 15.918 -17.819 1.00 34.09 268 ALA A N 1
ATOM 2101 C CA . ALA A 1 268 ? 0.072 15.970 -16.953 1.00 34.09 268 ALA A CA 1
ATOM 2102 C C . ALA A 1 268 ? 0.647 15.587 -15.588 1.00 34.09 268 ALA A C 1
ATOM 2104 O O . ALA A 1 268 ? 1.376 14.588 -15.509 1.00 34.09 268 ALA A O 1
ATOM 2105 N N . PRO A 1 269 ? 0.428 16.398 -14.540 1.00 35.16 269 PRO A N 1
ATOM 2106 C CA . PRO A 1 269 ? 0.919 16.059 -13.218 1.00 35.16 269 PRO A CA 1
ATOM 2107 C C . PRO A 1 269 ? 0.486 14.627 -12.918 1.00 35.16 269 PRO A C 1
ATOM 2109 O O . PRO A 1 269 ? -0.665 14.275 -13.173 1.00 35.16 269 PRO A O 1
ATOM 2112 N N . VAL A 1 270 ? 1.456 13.820 -12.473 1.00 31.47 270 VAL A N 1
ATOM 2113 C CA . VAL A 1 270 ? 1.340 12.407 -12.088 1.00 31.47 270 VAL A CA 1
ATOM 2114 C C . VAL A 1 270 ? -0.113 12.032 -11.813 1.00 31.47 270 VAL A C 1
ATOM 2116 O O . VAL A 1 270 ? -0.683 12.482 -10.819 1.00 31.47 270 VAL A O 1
ATOM 2119 N N . ILE A 1 271 ? -0.716 11.230 -12.696 1.00 33.72 271 ILE A N 1
ATOM 2120 C CA . ILE A 1 271 ? -2.061 10.704 -12.467 1.00 33.72 271 ILE A CA 1
ATOM 2121 C C . ILE A 1 271 ? -1.997 9.910 -11.162 1.00 33.72 271 ILE A C 1
ATOM 2123 O O . ILE A 1 271 ? -1.308 8.892 -11.057 1.00 33.72 271 ILE A O 1
ATOM 2127 N N . ALA A 1 272 ? -2.666 10.451 -10.148 1.00 40.19 272 ALA A N 1
ATOM 2128 C CA . ALA A 1 272 ? -2.867 9.824 -8.858 1.00 40.19 272 ALA A CA 1
ATOM 2129 C C . ALA A 1 272 ? -3.492 8.424 -9.041 1.00 40.19 272 ALA A C 1
ATOM 2131 O O . ALA A 1 272 ? -4.159 8.180 -10.050 1.00 40.19 272 ALA A O 1
ATOM 2132 N N . PRO A 1 273 ? -3.291 7.493 -8.086 1.00 31.89 273 PRO A N 1
ATOM 2133 C CA . PRO A 1 273 ? -3.957 6.189 -8.089 1.00 31.89 273 PRO A CA 1
ATOM 2134 C C . PRO A 1 273 ? -5.469 6.321 -8.361 1.00 31.89 273 PRO A C 1
ATOM 2136 O O . PRO A 1 273 ? -6.032 7.383 -8.092 1.00 31.89 273 PRO A O 1
ATOM 2139 N N . PRO A 1 274 ? -6.111 5.259 -8.893 1.00 33.59 274 PRO A N 1
ATOM 2140 C CA . PRO A 1 274 ? -7.447 5.307 -9.488 1.00 33.59 274 PRO A CA 1
ATOM 2141 C C . PRO A 1 274 ? -8.450 6.055 -8.618 1.00 33.59 274 PRO A C 1
ATOM 2143 O O . PRO A 1 274 ? -8.370 5.995 -7.387 1.00 33.59 274 PRO A O 1
ATOM 2146 N N . THR A 1 275 ? -9.383 6.729 -9.294 1.00 33.34 275 THR A N 1
ATOM 2147 C CA . THR A 1 275 ? -10.398 7.603 -8.711 1.00 33.34 275 THR A CA 1
ATOM 2148 C C . THR A 1 275 ? -10.930 7.005 -7.409 1.00 33.34 275 THR A C 1
ATOM 2150 O O . THR A 1 275 ? -11.365 5.845 -7.398 1.00 33.34 275 THR A O 1
ATOM 2153 N N . PRO A 1 276 ? -10.858 7.759 -6.299 1.00 34.44 276 PRO A N 1
ATOM 2154 C CA . PRO A 1 276 ? -11.491 7.379 -5.054 1.00 34.44 276 PRO A CA 1
ATOM 2155 C C . PRO A 1 276 ? -12.945 6.981 -5.320 1.00 34.44 276 PRO A C 1
ATOM 2157 O O . PRO A 1 276 ? -13.612 7.580 -6.162 1.00 34.44 276 PRO A O 1
ATOM 2160 N N . ILE A 1 277 ? -13.454 6.021 -4.541 1.00 36.03 277 ILE A N 1
ATOM 2161 C CA . ILE A 1 277 ? -14.861 6.067 -4.115 1.00 36.03 277 ILE A CA 1
ATOM 2162 C C . ILE A 1 277 ? -15.148 7.546 -3.839 1.00 36.03 277 ILE A C 1
ATOM 2164 O O . ILE A 1 277 ? -14.314 8.146 -3.162 1.00 36.03 277 ILE A O 1
ATOM 2168 N N . GLU A 1 278 ? -16.206 8.144 -4.391 1.00 28.52 278 GLU A N 1
ATOM 2169 C CA . GLU A 1 278 ? -16.579 9.519 -4.041 1.00 28.52 278 GLU A CA 1
ATOM 2170 C C . GLU A 1 278 ? -16.738 9.585 -2.518 1.00 28.52 278 GLU A C 1
ATOM 2172 O O . GLU A 1 278 ? -17.749 9.192 -1.946 1.00 28.52 278 GLU A O 1
ATOM 2177 N N . VAL A 1 279 ? -15.664 9.978 -1.840 1.00 35.91 279 VAL A N 1
ATOM 2178 C CA . VAL A 1 279 ? -15.670 10.312 -0.433 1.00 35.91 279 VAL A CA 1
ATOM 2179 C C . VAL A 1 279 ? -15.873 11.805 -0.466 1.00 35.91 279 VAL A C 1
ATOM 2181 O O . VAL A 1 279 ? -14.953 12.551 -0.806 1.00 35.91 279 VAL A O 1
ATOM 2184 N N . GLU A 1 280 ? -17.097 12.236 -0.178 1.00 28.75 280 GLU A N 1
ATOM 2185 C CA . GLU A 1 280 ? -17.344 13.621 0.190 1.00 28.75 280 GLU A CA 1
ATOM 2186 C C . GLU A 1 280 ? -16.345 13.983 1.291 1.00 28.75 280 GLU A C 1
ATOM 2188 O O . GLU A 1 280 ? -16.409 13.477 2.414 1.00 28.75 280 GLU A O 1
ATOM 2193 N N . TYR A 1 281 ? -15.366 14.825 0.964 1.00 34.31 281 TYR A N 1
ATOM 2194 C CA . TYR A 1 281 ? -14.492 15.405 1.968 1.00 34.31 281 TYR A CA 1
ATOM 2195 C C . TYR A 1 281 ? -15.309 16.435 2.739 1.00 34.31 281 TYR A C 1
ATOM 2197 O O . TYR A 1 281 ? -15.415 17.598 2.363 1.00 34.31 281 TYR A O 1
ATOM 2205 N N . VAL A 1 282 ? -15.904 15.968 3.829 1.00 40.66 282 VAL A N 1
ATOM 2206 C CA . VAL A 1 282 ? -16.665 16.775 4.776 1.00 40.66 282 VAL A CA 1
ATOM 2207 C C . VAL A 1 282 ? -15.720 17.809 5.400 1.00 40.66 282 VAL A C 1
ATOM 2209 O O . VAL A 1 282 ? -14.680 17.446 5.975 1.00 40.66 282 VAL A O 1
ATOM 2212 N N . THR A 1 283 ? -16.056 19.098 5.288 1.00 42.22 283 THR A N 1
ATOM 2213 C CA . THR A 1 283 ? -15.286 20.183 5.919 1.00 42.22 283 THR A CA 1
ATOM 2214 C C . THR A 1 283 ? -15.242 19.988 7.444 1.00 42.22 283 THR A C 1
ATOM 2216 O O . THR A 1 283 ? -16.161 19.383 7.998 1.00 42.22 283 THR A O 1
ATOM 2219 N N . PRO A 1 284 ? -14.221 20.477 8.180 1.00 43.72 284 PRO A N 1
ATOM 2220 C CA . PRO A 1 284 ? -14.180 20.363 9.645 1.00 43.72 284 PRO A CA 1
ATOM 2221 C C . PRO A 1 284 ? -15.467 20.837 10.343 1.00 43.72 284 PRO A C 1
ATOM 2223 O O . PRO A 1 284 ? -15.879 20.247 11.339 1.00 43.72 284 PRO A O 1
ATOM 2226 N N . SER A 1 285 ? -16.138 21.842 9.778 1.00 48.47 285 SER A N 1
ATOM 2227 C CA . SER A 1 285 ? -17.425 22.363 10.246 1.00 48.47 285 SER A CA 1
ATOM 2228 C C . SER A 1 285 ? -18.592 21.403 9.983 1.00 48.47 285 SER A C 1
ATOM 2230 O O . SER A 1 285 ? -19.424 21.199 10.865 1.00 48.47 285 SER A O 1
ATOM 2232 N N . ASP A 1 286 ? -18.640 20.764 8.812 1.00 55.78 286 ASP A N 1
ATOM 2233 C CA . ASP A 1 286 ? -19.667 19.766 8.486 1.00 55.78 286 ASP A CA 1
ATOM 2234 C C . ASP A 1 286 ? -19.451 18.454 9.266 1.00 55.78 286 ASP A C 1
ATOM 2236 O O . ASP A 1 286 ? -20.412 17.782 9.642 1.00 55.78 286 ASP A O 1
ATOM 2240 N N . ARG A 1 287 ? -18.199 18.129 9.634 1.00 56.97 287 ARG A N 1
ATOM 2241 C CA . ARG A 1 287 ? -17.869 16.973 10.491 1.00 56.97 287 ARG A CA 1
ATOM 2242 C C . ARG A 1 287 ? -18.494 17.106 11.862 1.00 56.97 287 ARG A C 1
ATOM 2244 O O . ARG A 1 287 ? -18.925 16.115 12.440 1.00 56.97 287 ARG A O 1
ATOM 2251 N N . LEU A 1 288 ? -18.565 18.316 12.405 1.00 54.78 288 LEU A N 1
ATOM 2252 C CA . LEU A 1 288 ? -19.213 18.550 13.690 1.00 54.78 288 LEU A CA 1
ATOM 2253 C C . LEU A 1 288 ? -20.729 18.351 13.624 1.00 54.78 288 LEU A C 1
ATOM 2255 O O . LEU A 1 288 ? -21.330 18.242 14.680 1.00 54.78 288 LEU A O 1
ATOM 2259 N N . LYS A 1 289 ? -21.357 18.252 12.450 1.00 57.88 289 LYS A N 1
ATOM 2260 C CA . LYS A 1 289 ? -22.809 18.040 12.325 1.00 57.88 289 LYS A CA 1
ATOM 2261 C C . LYS A 1 289 ? -23.188 16.576 12.090 1.00 57.88 289 LYS A C 1
ATOM 2263 O O . LYS A 1 289 ? -24.324 16.191 12.318 1.00 57.88 289 LYS A O 1
ATOM 2268 N N . GLN A 1 290 ? -22.231 15.734 11.700 1.00 63.16 290 GLN A N 1
ATOM 2269 C CA . GLN A 1 290 ? -22.459 14.308 11.462 1.00 63.16 290 GLN A CA 1
ATOM 2270 C C . GLN A 1 290 ? -22.535 13.527 12.777 1.00 63.16 290 GLN A C 1
ATOM 2272 O O . GLN A 1 290 ? -21.526 13.007 13.266 1.00 63.16 290 GLN A O 1
ATOM 2277 N N . VAL A 1 291 ? -23.736 13.476 13.351 1.00 69.31 291 VAL A N 1
ATOM 2278 C CA . VAL A 1 291 ? -24.072 12.675 14.536 1.00 69.31 291 VAL A CA 1
ATOM 2279 C C . VAL A 1 291 ? -25.310 11.835 14.305 1.00 69.31 291 VAL A C 1
ATOM 2281 O O . VAL A 1 291 ? -26.126 12.153 13.444 1.00 69.31 291 VAL A O 1
ATOM 2284 N N . LEU A 1 292 ? -25.450 10.761 15.081 1.00 67.50 292 LEU A N 1
ATOM 2285 C CA . LEU A 1 292 ? -26.634 9.911 15.032 1.00 67.50 292 LEU A CA 1
ATOM 2286 C C . LEU A 1 292 ? -27.903 10.667 15.462 1.00 67.50 292 LEU A C 1
ATOM 2288 O O . LEU A 1 292 ? -28.931 10.535 14.804 1.00 67.50 292 LEU A O 1
ATOM 2292 N N . VAL A 1 293 ? -27.827 11.473 16.528 1.00 72.56 293 VAL A N 1
ATOM 2293 C CA . VAL A 1 293 ? -28.926 12.337 16.988 1.00 72.56 293 VAL A CA 1
ATOM 2294 C C . VAL A 1 293 ? -28.398 13.736 17.282 1.00 72.56 293 VAL A C 1
ATOM 2296 O O . VAL A 1 293 ? -27.592 13.927 18.197 1.00 72.56 293 VAL A O 1
ATOM 2299 N N . GLU A 1 294 ? -28.871 14.728 16.529 1.00 75.00 294 GLU A N 1
ATOM 2300 C CA . GLU A 1 294 ? -28.533 16.129 16.778 1.00 75.00 294 GLU A CA 1
ATOM 2301 C C . GLU A 1 294 ? -29.100 16.602 18.123 1.00 75.00 294 GLU A C 1
ATOM 2303 O O . GLU A 1 294 ? -30.268 16.390 18.449 1.00 75.00 294 GLU A O 1
ATOM 2308 N N . LYS A 1 295 ? -28.258 17.282 18.903 1.00 77.38 295 LYS A N 1
ATOM 2309 C CA . LYS A 1 295 ? -28.626 17.940 20.156 1.00 77.38 295 LYS A CA 1
ATOM 2310 C C . LYS A 1 295 ? -28.115 19.374 20.113 1.00 77.38 295 LYS A C 1
ATOM 2312 O O . LYS A 1 295 ? -26.975 19.613 19.717 1.00 77.38 295 LYS A O 1
ATOM 2317 N N . ALA A 1 296 ? -28.947 20.323 20.536 1.00 71.50 296 ALA A N 1
ATOM 2318 C CA . ALA A 1 296 ? -28.525 21.710 20.675 1.00 71.50 296 ALA A CA 1
ATOM 2319 C C . ALA A 1 296 ? -27.383 21.817 21.700 1.00 71.50 296 ALA A C 1
ATOM 2321 O O . ALA A 1 296 ? -27.477 21.289 22.811 1.00 71.50 296 ALA A O 1
ATOM 2322 N N . VAL A 1 297 ? -26.304 22.497 21.316 1.00 68.81 297 VAL A N 1
ATOM 2323 C CA . VAL A 1 297 ? -25.133 22.692 22.174 1.00 68.81 297 VAL A CA 1
ATOM 2324 C C . VAL A 1 297 ? -25.450 23.795 23.179 1.00 68.81 297 VAL A C 1
ATOM 2326 O O . VAL A 1 297 ? -25.625 24.954 22.809 1.00 68.81 297 VAL A O 1
ATOM 2329 N N . GLU A 1 298 ? -25.528 23.442 24.459 1.00 69.38 298 GLU A N 1
ATOM 2330 C CA . GLU A 1 298 ? -25.669 24.425 25.534 1.00 69.38 298 GLU A CA 1
ATOM 2331 C C . GLU A 1 298 ? -24.319 25.093 25.821 1.00 69.38 298 GLU A C 1
ATOM 2333 O O . GLU A 1 298 ? -23.341 24.421 26.164 1.00 69.38 298 GLU A O 1
ATOM 2338 N N . VAL A 1 299 ? -24.267 26.424 25.731 1.00 66.62 299 VAL A N 1
ATOM 2339 C CA . VAL A 1 299 ? -23.081 27.197 26.114 1.00 66.62 299 VAL A CA 1
ATOM 2340 C C . VAL A 1 299 ? -23.015 27.274 27.639 1.00 66.62 299 VAL A C 1
ATOM 2342 O O . VAL A 1 299 ? -23.858 27.890 28.292 1.00 66.62 299 VAL A O 1
ATOM 2345 N N . ARG A 1 300 ? -22.005 26.622 28.218 1.00 71.38 300 ARG A N 1
ATOM 2346 C CA . ARG A 1 300 ? -21.733 26.594 29.662 1.00 71.38 300 ARG A CA 1
ATOM 2347 C C . ARG A 1 300 ? -20.412 27.317 29.955 1.00 71.38 300 ARG A C 1
ATOM 2349 O O . ARG A 1 300 ? -19.550 27.363 29.077 1.00 71.38 300 ARG A O 1
ATOM 2356 N N . PRO A 1 301 ? -20.226 27.897 31.156 1.00 72.00 301 PRO A N 1
ATOM 2357 C CA . PRO A 1 301 ? -18.930 28.446 31.540 1.00 72.00 301 PRO A CA 1
ATOM 2358 C C . PRO A 1 301 ? -17.858 27.341 31.541 1.00 72.00 301 PRO A C 1
ATOM 2360 O O . PRO A 1 301 ? -18.169 26.203 31.909 1.00 72.00 301 PRO A O 1
ATOM 2363 N N . PRO A 1 302 ? -16.612 27.655 31.144 1.00 75.50 302 PRO A N 1
ATOM 2364 C CA . PRO A 1 302 ? -15.539 26.669 31.089 1.00 75.50 302 PRO A CA 1
ATOM 2365 C C . PRO A 1 302 ? -15.248 26.129 32.493 1.00 75.50 302 PRO A C 1
ATOM 2367 O O . PRO A 1 302 ? -15.045 26.901 33.429 1.00 75.50 302 PRO A O 1
ATOM 2370 N N . LEU A 1 303 ? -15.249 24.801 32.638 1.00 81.81 303 LEU A N 1
ATOM 2371 C CA . LEU A 1 303 ? -15.031 24.137 33.931 1.00 81.81 303 LEU A CA 1
ATOM 2372 C C . LEU A 1 303 ? -13.549 24.035 34.297 1.00 81.81 303 LEU A C 1
ATOM 2374 O O . LEU A 1 303 ? -13.201 24.061 35.473 1.00 81.81 303 LEU A O 1
ATOM 2378 N N . LEU A 1 304 ? -12.696 23.871 33.286 1.00 90.69 304 LEU A N 1
ATOM 2379 C CA . LEU A 1 304 ? -11.267 23.620 33.425 1.00 90.69 304 LEU A CA 1
ATOM 2380 C C . LEU A 1 304 ? -10.492 24.376 32.349 1.00 90.69 304 LEU A C 1
ATOM 2382 O O . LEU A 1 304 ? -11.001 24.643 31.255 1.00 90.69 304 LEU A O 1
ATOM 2386 N N . THR A 1 305 ? -9.236 24.663 32.658 1.00 91.62 305 THR A N 1
ATOM 2387 C CA . THR A 1 305 ? -8.271 25.285 31.754 1.00 91.62 305 THR A CA 1
ATOM 2388 C C . THR A 1 305 ? -7.196 24.295 31.318 1.00 91.62 305 THR A C 1
ATOM 2390 O O . THR A 1 305 ? -7.021 23.226 31.909 1.00 91.62 305 THR A O 1
ATOM 2393 N N . ALA A 1 306 ? -6.423 24.665 30.296 1.00 89.69 306 ALA A N 1
ATOM 2394 C CA . ALA A 1 306 ? -5.264 23.909 29.844 1.00 89.69 306 ALA A CA 1
ATOM 2395 C C . ALA A 1 306 ? -4.300 23.612 31.004 1.00 89.69 306 ALA A C 1
ATOM 2397 O O . ALA A 1 306 ? -3.803 22.495 31.112 1.00 89.69 306 ALA A O 1
ATOM 2398 N N . ARG A 1 307 ? -4.083 24.571 31.914 1.00 89.62 307 ARG A N 1
ATOM 2399 C CA . ARG A 1 307 ? -3.225 24.401 33.098 1.00 89.62 307 ARG A CA 1
ATOM 2400 C C . ARG A 1 307 ? -3.684 23.282 34.032 1.00 89.62 307 ARG A C 1
ATOM 2402 O O . ARG A 1 307 ? -2.833 22.618 34.620 1.00 89.62 307 ARG A O 1
ATOM 2409 N N . ASP A 1 308 ? -4.991 23.081 34.170 1.00 89.06 308 ASP A N 1
ATOM 2410 C CA . ASP A 1 308 ? -5.554 22.118 35.122 1.00 89.06 308 ASP A CA 1
ATOM 2411 C C . ASP A 1 308 ? -5.336 20.665 34.682 1.00 89.06 308 ASP A C 1
ATOM 2413 O O . ASP A 1 308 ? -5.278 19.766 35.521 1.00 89.06 308 ASP A O 1
ATOM 2417 N N . VAL A 1 309 ? -5.189 20.437 33.372 1.00 89.50 309 VAL A N 1
ATOM 2418 C CA . VAL A 1 309 ? -5.049 19.095 32.782 1.00 89.50 309 VAL A CA 1
ATOM 2419 C C . VAL A 1 309 ? -3.674 18.829 32.169 1.00 89.50 309 VAL A C 1
ATOM 2421 O O . VAL A 1 309 ? -3.342 17.678 31.908 1.00 89.50 309 VAL A O 1
ATOM 2424 N N . ALA A 1 310 ? -2.869 19.864 31.908 1.00 85.75 310 ALA A N 1
ATOM 2425 C CA . ALA A 1 310 ? -1.605 19.699 31.204 1.00 85.75 310 ALA A CA 1
ATOM 2426 C C . ALA A 1 310 ? -0.599 18.857 31.999 1.00 85.75 310 ALA A C 1
ATOM 2428 O O . ALA A 1 310 ? -0.330 19.092 33.182 1.00 85.75 310 ALA A O 1
ATOM 2429 N N . SER A 1 311 ? 0.048 17.920 31.309 1.00 80.88 311 SER A N 1
ATOM 2430 C CA . SER A 1 311 ? 1.107 17.120 31.907 1.00 80.88 311 SER A CA 1
ATOM 2431 C C . SER A 1 311 ? 2.375 17.949 32.118 1.00 80.88 311 SER A C 1
ATOM 2433 O O . SER A 1 311 ? 2.884 18.612 31.207 1.00 80.88 311 SER A O 1
ATOM 2435 N N . LYS A 1 312 ? 2.935 17.846 33.330 1.00 69.50 312 LYS A N 1
ATOM 2436 C CA . LYS A 1 312 ? 4.223 18.451 33.710 1.00 69.50 312 LYS A CA 1
ATOM 2437 C C . LYS A 1 312 ? 5.433 17.720 33.140 1.00 69.50 312 LYS A C 1
ATOM 2439 O O . LYS A 1 312 ? 6.539 18.252 33.180 1.00 69.50 312 LYS A O 1
ATOM 2444 N N . THR A 1 313 ? 5.250 16.507 32.625 1.00 77.44 313 THR A N 1
ATOM 2445 C CA . THR A 1 313 ? 6.338 15.686 32.095 1.00 77.44 313 THR A CA 1
ATOM 2446 C C . THR A 1 313 ? 6.122 15.440 30.612 1.00 77.44 313 THR A C 1
ATOM 2448 O O . THR A 1 313 ? 5.240 14.680 30.218 1.00 77.44 313 THR A O 1
ATOM 2451 N N . ILE A 1 314 ? 6.965 16.068 29.791 1.00 82.00 314 ILE A N 1
ATOM 2452 C CA . ILE A 1 314 ? 6.986 15.879 28.341 1.00 82.00 314 ILE A CA 1
ATOM 2453 C C . ILE A 1 314 ? 8.204 15.036 27.983 1.00 82.00 314 ILE A C 1
ATOM 2455 O O . ILE A 1 314 ? 9.340 15.390 28.299 1.00 82.00 314 ILE A O 1
ATOM 2459 N N . TYR A 1 315 ? 7.968 13.921 27.301 1.00 89.50 315 TYR A N 1
ATOM 2460 C CA . TYR A 1 315 ? 9.038 13.093 26.761 1.00 89.50 315 TYR A CA 1
ATOM 2461 C C . TYR A 1 315 ? 9.402 13.564 25.358 1.00 89.50 315 TYR A C 1
ATOM 2463 O O . TYR A 1 315 ? 8.521 13.901 24.566 1.00 89.50 315 TYR A O 1
ATOM 2471 N N . ALA A 1 316 ? 10.697 13.570 25.047 1.00 89.75 316 ALA A N 1
ATOM 2472 C CA . ALA A 1 316 ? 11.207 14.093 23.790 1.00 89.75 316 ALA A CA 1
ATOM 2473 C C . ALA A 1 316 ? 12.204 13.148 23.108 1.00 89.75 316 ALA A C 1
ATOM 2475 O O . ALA A 1 316 ? 12.874 12.344 23.760 1.00 89.75 316 ALA A O 1
ATOM 2476 N N . VAL A 1 317 ? 12.296 13.278 21.788 1.00 91.31 317 VAL A N 1
ATOM 2477 C CA . VAL A 1 317 ? 13.267 12.623 20.897 1.00 91.31 317 VAL A CA 1
ATOM 2478 C C . VAL A 1 317 ? 13.856 13.661 19.951 1.00 91.31 317 VAL A C 1
ATOM 2480 O O . VAL A 1 317 ? 13.256 14.714 19.743 1.00 91.31 317 VAL A O 1
ATOM 2483 N N . THR A 1 318 ? 15.019 13.392 19.370 1.00 89.31 318 THR A N 1
ATOM 2484 C CA . THR A 1 318 ? 15.550 14.247 18.299 1.00 89.31 318 THR A CA 1
ATOM 2485 C C . THR A 1 318 ? 15.005 13.817 16.936 1.00 89.31 318 THR A C 1
ATOM 2487 O O . THR A 1 318 ? 14.625 12.663 16.746 1.00 89.31 318 THR A O 1
ATOM 2490 N N . SER A 1 319 ? 14.979 14.711 15.945 1.00 85.88 319 SER A N 1
ATOM 2491 C CA . SER A 1 319 ? 14.588 14.342 14.569 1.00 85.88 319 SER A CA 1
ATOM 2492 C C . SER A 1 319 ? 15.542 13.327 13.911 1.00 85.88 319 SER A C 1
ATOM 2494 O O . SER A 1 319 ? 15.151 12.617 12.980 1.00 85.88 319 SER A O 1
ATOM 2496 N N . SER A 1 320 ? 16.762 13.209 14.444 1.00 82.50 320 SER A N 1
ATOM 2497 C CA . SER A 1 320 ? 17.787 12.224 14.079 1.00 82.50 320 SER A CA 1
ATOM 2498 C C . SER A 1 320 ? 17.704 10.891 14.839 1.00 82.50 320 SER A C 1
ATOM 2500 O O . SER A 1 320 ? 18.433 9.959 14.492 1.00 82.50 320 SER A O 1
ATOM 2502 N N . ASP A 1 321 ? 16.848 10.774 15.861 1.00 84.25 321 ASP A N 1
ATOM 2503 C CA . ASP A 1 321 ? 16.689 9.537 16.629 1.00 84.25 321 ASP A CA 1
ATOM 2504 C C . ASP A 1 321 ? 16.050 8.414 15.784 1.00 84.25 321 ASP A C 1
ATOM 2506 O O . ASP A 1 321 ? 15.275 8.637 14.848 1.00 84.25 321 ASP A O 1
ATOM 2510 N N . ASP A 1 322 ? 16.341 7.161 16.150 1.00 78.50 322 ASP A N 1
ATOM 2511 C CA . ASP A 1 322 ? 15.693 5.991 15.551 1.00 78.50 322 ASP A CA 1
ATOM 2512 C C . ASP A 1 322 ? 14.245 5.840 16.050 1.00 78.50 322 ASP A C 1
ATOM 2514 O O . ASP A 1 322 ? 13.945 6.018 17.235 1.00 78.50 322 ASP A O 1
ATOM 2518 N N . ILE A 1 323 ? 13.336 5.419 15.168 1.00 79.44 323 ILE A N 1
ATOM 2519 C CA . ILE A 1 323 ? 11.923 5.208 15.511 1.00 79.44 323 ILE A CA 1
ATOM 2520 C C . ILE A 1 323 ? 11.719 4.191 16.643 1.00 79.44 323 ILE A C 1
ATOM 2522 O O . ILE A 1 323 ? 10.793 4.319 17.441 1.00 79.44 323 ILE A O 1
ATOM 2526 N N . THR A 1 324 ? 12.613 3.212 16.772 1.00 76.88 324 THR A N 1
ATOM 2527 C CA . THR A 1 324 ? 12.618 2.221 17.854 1.00 76.88 324 THR A CA 1
ATOM 2528 C C . THR A 1 324 ? 12.801 2.892 19.212 1.00 76.88 324 THR A C 1
ATOM 2530 O O . THR A 1 324 ? 12.175 2.490 20.193 1.00 76.88 324 THR A O 1
ATOM 2533 N N . ARG A 1 325 ? 13.625 3.945 19.290 1.00 83.56 325 ARG A N 1
ATOM 2534 C CA . ARG A 1 325 ? 13.808 4.733 20.516 1.00 83.56 325 ARG A CA 1
ATOM 2535 C C . ARG A 1 325 ? 12.513 5.448 20.889 1.00 83.56 325 ARG A C 1
ATOM 2537 O O . ARG A 1 325 ? 12.085 5.330 22.035 1.00 83.56 325 ARG A O 1
ATOM 2544 N N . ALA A 1 326 ? 11.860 6.099 19.926 1.00 86.50 326 ALA A N 1
ATOM 2545 C CA . ALA A 1 326 ? 10.558 6.731 20.134 1.00 86.50 326 ALA A CA 1
ATOM 2546 C C . ALA A 1 326 ? 9.499 5.723 20.624 1.00 86.50 326 ALA A C 1
ATOM 2548 O O . ALA A 1 326 ? 8.866 5.939 21.657 1.00 86.50 326 ALA A O 1
ATOM 2549 N N . ILE A 1 327 ? 9.376 4.573 19.952 1.00 82.12 327 ILE A N 1
ATOM 2550 C CA . ILE A 1 327 ? 8.462 3.482 20.332 1.00 82.12 327 ILE A CA 1
ATOM 2551 C C . ILE A 1 327 ? 8.734 3.003 21.767 1.00 82.12 327 ILE A C 1
ATOM 2553 O O . ILE A 1 327 ? 7.800 2.840 22.553 1.00 82.12 327 ILE A O 1
ATOM 2557 N N . ASN A 1 328 ? 10.002 2.815 22.139 1.00 81.19 328 ASN A N 1
ATOM 2558 C CA . ASN A 1 328 ? 10.379 2.362 23.478 1.00 81.19 328 ASN A CA 1
ATOM 2559 C C . ASN A 1 328 ? 10.044 3.386 24.570 1.00 81.19 328 ASN A C 1
ATOM 2561 O O . ASN A 1 328 ? 9.606 2.990 25.651 1.00 81.19 328 ASN A O 1
ATOM 2565 N N . ILE A 1 329 ? 10.231 4.683 24.308 1.00 87.50 329 ILE A N 1
ATOM 2566 C CA . ILE A 1 329 ? 9.860 5.751 25.248 1.00 87.50 329 ILE A CA 1
ATOM 2567 C C . ILE A 1 329 ? 8.337 5.780 25.422 1.00 87.50 329 ILE A C 1
ATOM 2569 O O . ILE A 1 329 ? 7.861 5.746 26.558 1.00 87.50 329 ILE A O 1
ATOM 2573 N N . MET A 1 330 ? 7.580 5.745 24.317 1.00 87.00 330 MET A N 1
ATOM 2574 C CA . MET A 1 330 ? 6.113 5.678 24.345 1.00 87.00 330 MET A CA 1
ATOM 2575 C C . MET A 1 330 ? 5.608 4.480 25.160 1.00 87.00 330 MET A C 1
ATOM 2577 O O . MET A 1 330 ? 4.725 4.634 26.000 1.00 87.00 330 MET A O 1
ATOM 2581 N N . LEU A 1 331 ? 6.195 3.292 24.970 1.00 81.62 331 LEU A N 1
ATOM 2582 C CA . LEU A 1 331 ? 5.829 2.081 25.712 1.00 81.62 331 LEU A CA 1
ATOM 2583 C C . LEU A 1 331 ? 6.181 2.161 27.199 1.00 81.62 331 LEU A C 1
ATOM 2585 O O . LEU A 1 331 ? 5.346 1.846 28.046 1.00 81.62 331 LEU A O 1
ATOM 2589 N N . ARG A 1 332 ? 7.414 2.570 27.519 1.00 84.38 332 ARG A N 1
ATOM 2590 C CA . ARG A 1 332 ? 7.922 2.612 28.897 1.00 84.38 332 ARG A CA 1
ATOM 2591 C C . ARG A 1 332 ? 7.132 3.587 29.759 1.00 84.38 332 ARG A C 1
ATOM 2593 O O . ARG A 1 332 ? 6.837 3.278 30.908 1.00 84.38 332 ARG A O 1
ATOM 2600 N N . HIS A 1 333 ? 6.801 4.743 29.196 1.00 85.62 333 HIS A N 1
ATOM 2601 C CA . HIS A 1 333 ? 6.121 5.815 29.913 1.00 85.62 333 HIS A CA 1
ATOM 2602 C C . HIS A 1 333 ? 4.612 5.851 29.654 1.00 85.62 333 HIS A C 1
ATOM 2604 O O . HIS A 1 333 ? 3.928 6.712 30.191 1.00 85.62 333 HIS A O 1
ATOM 2610 N N . LYS A 1 334 ? 4.087 4.899 28.866 1.00 81.69 334 LYS A N 1
ATOM 2611 C CA . LYS A 1 334 ? 2.671 4.797 28.477 1.00 81.69 334 LYS A CA 1
ATOM 2612 C C . LYS A 1 334 ? 2.117 6.085 27.854 1.00 81.69 334 LYS A C 1
ATOM 2614 O O . LYS A 1 334 ? 0.942 6.390 28.013 1.00 81.69 334 LYS A O 1
ATOM 2619 N N . VAL A 1 335 ? 2.949 6.805 27.103 1.00 84.12 335 VAL A N 1
ATOM 2620 C CA . VAL A 1 335 ? 2.562 8.051 26.428 1.00 84.12 335 VAL A CA 1
ATOM 2621 C C . VAL A 1 335 ? 2.229 7.819 24.957 1.00 84.12 335 VAL A C 1
ATOM 2623 O O . VAL A 1 335 ? 2.782 6.936 24.296 1.00 84.12 335 VAL A O 1
ATOM 2626 N N . SER A 1 336 ? 1.292 8.609 24.439 1.00 81.06 336 SER A N 1
ATOM 2627 C CA . SER A 1 336 ? 0.850 8.596 23.039 1.00 81.06 336 SER A CA 1
ATOM 2628 C C . SER A 1 336 ? 1.636 9.554 22.139 1.00 81.06 336 SER A C 1
ATOM 2630 O O . SER A 1 336 ? 1.640 9.366 20.921 1.00 81.06 336 SER A O 1
ATOM 2632 N N . HIS A 1 337 ? 2.339 10.517 22.739 1.00 88.00 337 HIS A N 1
ATOM 2633 C CA . HIS A 1 337 ? 2.987 11.639 22.066 1.00 88.00 337 HIS A CA 1
ATOM 26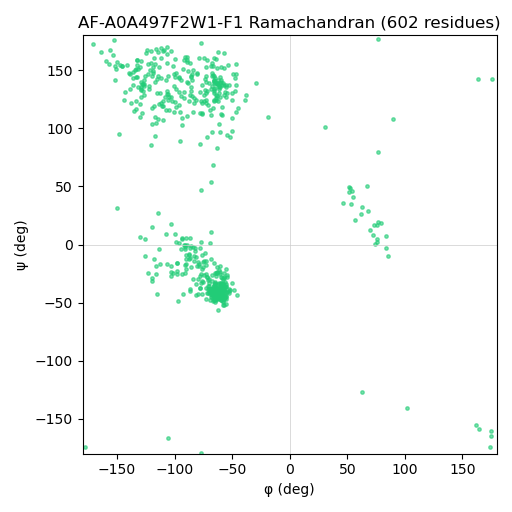34 C C . HIS A 1 337 ? 4.395 11.873 22.606 1.00 88.00 337 HIS A C 1
ATOM 2636 O O . HIS A 1 337 ? 4.634 11.743 23.807 1.00 88.00 337 HIS A O 1
ATOM 2642 N N . LEU A 1 338 ? 5.308 12.247 21.712 1.00 89.56 338 LEU A N 1
ATOM 2643 C CA . LEU A 1 338 ? 6.651 12.714 22.032 1.00 89.56 338 LEU A CA 1
ATOM 2644 C C . LEU A 1 338 ? 6.894 14.059 21.361 1.00 89.56 338 LEU A C 1
ATOM 2646 O O . LEU A 1 338 ? 6.508 14.259 20.210 1.00 89.56 338 LEU A O 1
ATOM 2650 N N . LEU A 1 339 ? 7.589 14.953 22.050 1.00 89.56 339 LEU A N 1
ATOM 2651 C CA . LEU A 1 339 ? 8.089 16.181 21.451 1.00 89.56 339 LEU A CA 1
ATOM 2652 C C . LEU A 1 339 ? 9.310 15.860 20.585 1.00 89.56 339 LEU A C 1
ATOM 2654 O O . LEU A 1 339 ? 10.174 15.086 20.998 1.00 89.56 339 LEU A O 1
ATOM 2658 N N . VAL A 1 340 ? 9.401 16.447 19.398 1.00 90.38 340 VAL A N 1
ATOM 2659 C CA . VAL A 1 340 ? 10.584 16.309 18.547 1.00 90.38 340 VAL A CA 1
ATOM 2660 C C . VAL A 1 340 ? 11.413 17.574 18.646 1.00 90.38 340 VAL A C 1
ATOM 2662 O O . VAL A 1 340 ? 10.918 18.675 18.401 1.00 90.38 340 VAL A O 1
ATOM 2665 N N . LEU A 1 341 ? 12.671 17.409 19.035 1.00 89.19 341 LEU A N 1
ATOM 2666 C CA . LEU A 1 341 ? 13.634 18.487 19.183 1.00 89.19 341 LEU A CA 1
ATOM 2667 C C . LEU A 1 341 ? 14.645 18.455 18.037 1.00 89.19 341 LEU A C 1
ATOM 2669 O O . LEU A 1 341 ? 15.057 17.386 17.581 1.00 89.19 341 LEU A O 1
ATOM 2673 N N . ASN A 1 342 ? 15.091 19.628 17.607 1.00 85.31 342 ASN A N 1
ATOM 2674 C CA . ASN A 1 342 ? 16.254 19.728 16.736 1.00 85.31 342 ASN A CA 1
ATOM 2675 C C . ASN A 1 342 ? 17.559 19.536 17.538 1.00 85.31 342 ASN A C 1
ATOM 2677 O O . ASN A 1 342 ? 17.559 19.504 18.770 1.00 85.31 342 ASN A O 1
ATOM 2681 N N . GLU A 1 343 ? 18.699 19.473 16.848 1.00 82.06 343 GLU A N 1
ATOM 2682 C CA . GLU A 1 343 ? 20.023 19.310 17.481 1.00 82.06 343 GLU A CA 1
ATOM 2683 C C . GLU A 1 343 ? 20.394 20.444 18.457 1.00 82.06 343 GLU A C 1
ATOM 2685 O O . GLU A 1 343 ? 21.263 20.271 19.306 1.00 82.06 343 GLU A O 1
ATOM 2690 N N . LYS A 1 344 ? 19.723 21.601 18.368 1.00 82.06 344 LYS A N 1
ATOM 2691 C CA . LYS A 1 344 ? 19.918 22.759 19.254 1.00 82.06 344 LYS A CA 1
ATOM 2692 C C . LYS A 1 344 ? 18.992 22.743 20.481 1.00 82.06 344 LYS A C 1
ATOM 2694 O O . LYS A 1 344 ? 19.058 23.665 21.286 1.00 82.06 344 LYS A O 1
ATOM 2699 N N . GLY A 1 345 ? 18.125 21.735 20.619 1.00 80.19 345 GLY A N 1
ATOM 2700 C CA . GLY A 1 345 ? 17.165 21.609 21.721 1.00 80.19 345 GLY A CA 1
ATOM 2701 C C . GLY A 1 345 ? 15.860 22.396 21.542 1.00 80.19 345 GLY A C 1
ATOM 2702 O O . GLY A 1 345 ? 15.043 22.433 22.460 1.00 80.19 345 GLY A O 1
ATOM 2703 N N . ASN A 1 346 ? 15.626 23.002 20.375 1.00 83.88 346 ASN A N 1
ATOM 2704 C CA . ASN A 1 346 ? 14.365 23.686 20.082 1.00 83.88 346 ASN A CA 1
ATOM 2705 C C . ASN A 1 346 ? 13.314 22.692 19.593 1.00 83.88 346 ASN A C 1
ATOM 2707 O O . ASN A 1 346 ? 13.639 21.717 18.919 1.00 83.88 346 ASN A O 1
ATOM 2711 N N . VAL A 1 347 ? 12.046 22.986 19.874 1.00 84.94 347 VAL A N 1
ATOM 2712 C CA . VAL A 1 347 ? 10.912 22.191 19.392 1.00 84.94 347 VAL A CA 1
ATOM 2713 C C . VAL A 1 347 ? 10.801 22.318 17.875 1.00 84.94 347 VAL A C 1
ATOM 2715 O O . VAL A 1 347 ? 10.578 23.409 17.362 1.00 84.94 347 VAL A O 1
ATOM 2718 N N . GLU A 1 348 ? 10.965 21.200 17.174 1.00 85.25 348 GLU A N 1
ATOM 2719 C CA . GLU A 1 348 ? 10.776 21.077 15.725 1.00 85.25 348 GLU A CA 1
ATOM 2720 C C . GLU A 1 348 ? 9.385 20.518 15.386 1.00 85.25 348 GLU A C 1
ATOM 2722 O O . GLU A 1 348 ? 8.860 20.766 14.302 1.00 85.25 348 GLU A O 1
ATOM 2727 N N . GLY A 1 349 ? 8.776 19.765 16.308 1.00 87.31 349 GLY A N 1
ATOM 2728 C CA . GLY A 1 349 ? 7.497 19.116 16.058 1.00 87.31 349 GLY A CA 1
ATOM 2729 C C . GLY A 1 349 ? 7.019 18.208 17.185 1.00 87.31 349 GLY A C 1
ATOM 2730 O O . GLY A 1 349 ? 7.552 18.233 18.294 1.00 87.31 349 GLY A O 1
ATOM 2731 N N . ALA A 1 350 ? 6.032 17.368 16.882 1.00 88.12 350 ALA A N 1
ATOM 2732 C CA . ALA A 1 350 ? 5.609 16.259 17.736 1.00 88.12 350 ALA A CA 1
ATOM 2733 C C . ALA A 1 350 ? 5.431 14.974 16.920 1.00 88.12 350 ALA A C 1
ATOM 2735 O O . ALA A 1 350 ? 5.106 14.995 15.732 1.00 88.12 350 ALA A O 1
ATOM 2736 N N . LEU A 1 351 ? 5.646 13.839 17.575 1.00 88.50 351 LEU A N 1
ATOM 2737 C CA . LEU A 1 351 ? 5.481 12.503 17.023 1.00 88.50 351 LEU A CA 1
ATOM 2738 C C . LEU A 1 351 ? 4.427 11.758 17.844 1.00 88.50 351 LEU A C 1
ATOM 2740 O O . LEU A 1 351 ? 4.633 11.505 19.031 1.00 88.50 351 LEU A O 1
ATOM 2744 N N . SER A 1 352 ? 3.315 11.380 17.212 1.00 86.19 352 SER A N 1
ATOM 2745 C CA . SER A 1 352 ? 2.245 10.596 17.840 1.00 86.19 352 SER A CA 1
ATOM 2746 C C . SER A 1 352 ? 2.224 9.146 17.356 1.00 86.19 352 SER A C 1
ATOM 2748 O O . SER A 1 352 ? 2.784 8.808 16.309 1.00 86.19 352 SER A O 1
ATOM 2750 N N . LYS A 1 353 ? 1.518 8.273 18.082 1.00 83.88 353 LYS A N 1
ATOM 2751 C CA . LYS A 1 353 ? 1.200 6.910 17.615 1.00 83.88 353 LYS A CA 1
ATOM 2752 C C . LYS A 1 353 ? 0.509 6.931 16.240 1.00 83.88 353 LYS A C 1
ATOM 2754 O O . LYS A 1 353 ? 0.898 6.160 15.365 1.00 83.88 353 LYS A O 1
ATOM 2759 N N . ARG A 1 354 ? -0.417 7.873 16.020 1.00 78.56 354 ARG A N 1
ATOM 2760 C CA . ARG A 1 354 ? -1.103 8.122 14.738 1.00 78.56 354 ARG A CA 1
ATOM 2761 C C . ARG A 1 354 ? -0.138 8.454 13.604 1.00 78.56 354 ARG A C 1
ATOM 2763 O O . ARG A 1 354 ? -0.258 7.890 12.520 1.00 78.56 354 ARG A O 1
ATOM 2770 N N . CYS A 1 355 ? 0.887 9.273 13.858 1.00 79.38 355 CYS A N 1
ATOM 2771 C CA . CYS A 1 355 ? 1.942 9.545 12.871 1.00 79.38 355 CYS A CA 1
ATOM 2772 C C . CYS A 1 355 ? 2.617 8.242 12.403 1.00 79.38 355 CYS A C 1
ATOM 2774 O O . CYS A 1 355 ? 2.809 8.019 11.207 1.00 79.38 355 CYS A O 1
ATOM 2776 N N . ILE A 1 356 ? 2.919 7.341 13.344 1.00 77.69 356 ILE A N 1
ATOM 2777 C CA . ILE A 1 356 ? 3.562 6.051 13.061 1.00 77.69 356 ILE A CA 1
ATOM 2778 C C . ILE A 1 356 ? 2.619 5.116 12.279 1.00 77.69 356 ILE A C 1
ATOM 2780 O O . ILE A 1 356 ? 3.069 4.464 11.333 1.00 77.69 356 ILE A O 1
ATOM 2784 N N . VAL A 1 357 ? 1.321 5.074 12.615 1.00 72.31 357 VAL A N 1
ATOM 2785 C CA . VAL A 1 357 ? 0.302 4.288 11.883 1.00 72.31 357 VAL A CA 1
ATOM 2786 C C . VAL A 1 357 ? 0.076 4.819 1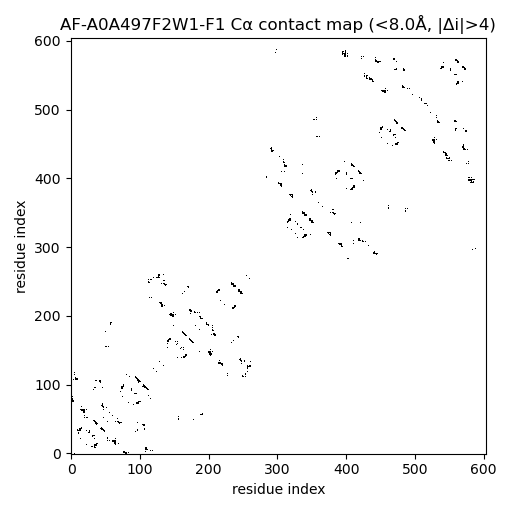0.463 1.00 72.31 357 VAL A C 1
ATOM 2788 O O . VAL A 1 357 ? 0.119 4.035 9.515 1.00 72.31 357 VAL A O 1
ATOM 2791 N N . LYS A 1 358 ? -0.075 6.135 10.271 1.00 67.25 358 LYS A N 1
ATOM 2792 C CA . LYS A 1 358 ? -0.181 6.748 8.931 1.00 67.25 358 LYS A CA 1
ATOM 2793 C C . LYS A 1 358 ? 1.050 6.415 8.079 1.00 67.25 358 LYS A C 1
ATOM 2795 O O . LYS A 1 358 ? 0.951 6.001 6.922 1.00 67.25 358 LYS A O 1
ATOM 2800 N N . ALA A 1 359 ? 2.242 6.497 8.676 1.00 64.62 359 ALA A N 1
ATOM 2801 C CA . ALA A 1 359 ? 3.477 6.123 7.997 1.00 64.62 359 ALA A CA 1
ATOM 2802 C C . ALA A 1 359 ? 3.539 4.627 7.642 1.00 64.62 359 ALA A C 1
ATOM 2804 O O . ALA A 1 359 ? 4.144 4.282 6.625 1.00 64.62 359 ALA A O 1
ATOM 2805 N N . LEU A 1 360 ? 2.940 3.738 8.443 1.00 57.44 360 LEU A N 1
ATOM 2806 C CA . LEU A 1 360 ? 2.778 2.307 8.145 1.00 57.44 360 LEU A CA 1
ATOM 2807 C C . LEU A 1 360 ? 1.843 2.061 6.951 1.00 57.44 360 LEU A C 1
ATOM 2809 O O . LEU A 1 360 ? 2.160 1.226 6.103 1.00 57.44 360 LEU A O 1
ATOM 2813 N N . GLY A 1 361 ? 0.723 2.787 6.879 1.00 50.97 361 GLY A N 1
ATOM 2814 C CA . GLY A 1 361 ? -0.287 2.656 5.824 1.00 50.97 361 GLY A CA 1
ATOM 2815 C C . GLY A 1 361 ? 0.198 3.119 4.447 1.00 50.97 361 GLY A C 1
ATOM 2816 O O . GLY A 1 361 ? 0.037 2.397 3.466 1.00 50.97 361 GLY A O 1
ATOM 2817 N N . LEU A 1 362 ? 0.864 4.276 4.375 1.00 49.34 362 LEU A N 1
ATOM 2818 C CA . LEU A 1 362 ? 1.265 4.908 3.105 1.00 49.34 362 LEU A CA 1
ATOM 2819 C C . LEU A 1 362 ? 2.525 4.306 2.462 1.00 49.34 362 LEU A C 1
ATOM 2821 O O . LEU A 1 362 ? 2.684 4.343 1.246 1.00 49.34 362 LEU A O 1
ATOM 2825 N N . LYS A 1 363 ? 3.448 3.769 3.267 1.00 46.53 363 LYS A N 1
ATOM 2826 C CA . LYS A 1 363 ? 4.789 3.338 2.816 1.00 46.53 363 LYS A CA 1
ATOM 2827 C C . LYS A 1 363 ? 5.049 1.831 3.052 1.00 46.53 363 LYS A C 1
ATOM 2829 O O . LYS A 1 363 ? 6.196 1.381 3.042 1.00 46.53 363 LYS A O 1
ATOM 2834 N N . GLY A 1 364 ? 4.004 1.040 3.326 1.00 44.78 364 GLY A N 1
ATOM 2835 C CA . GLY A 1 364 ? 4.072 -0.411 3.577 1.00 44.78 364 GLY A CA 1
ATOM 2836 C C . GLY A 1 364 ? 4.594 -0.813 4.974 1.00 44.78 364 GLY A C 1
ATOM 2837 O O . GLY A 1 364 ? 4.996 0.043 5.758 1.00 44.78 364 GLY A O 1
ATOM 2838 N N . PRO A 1 365 ? 4.628 -2.114 5.326 1.00 43.81 365 PRO A N 1
ATOM 2839 C CA . PRO A 1 365 ? 4.908 -2.556 6.695 1.00 43.81 365 PRO A CA 1
ATOM 2840 C C . PRO A 1 365 ? 6.298 -2.158 7.223 1.00 43.81 365 PRO A C 1
ATOM 2842 O O . PRO A 1 365 ? 7.295 -2.405 6.545 1.00 43.81 365 PRO A O 1
ATOM 2845 N N . ILE A 1 366 ? 6.393 -1.638 8.459 1.00 38.19 366 ILE A N 1
ATOM 2846 C CA . ILE A 1 366 ? 7.669 -1.237 9.103 1.00 38.19 366 ILE A CA 1
ATOM 2847 C C . ILE A 1 366 ? 8.677 -2.399 9.133 1.00 38.19 366 ILE A C 1
ATOM 2849 O O . ILE A 1 366 ? 9.863 -2.179 8.932 1.00 38.19 366 ILE A O 1
ATOM 2853 N N . TRP A 1 367 ? 8.226 -3.648 9.287 1.00 43.44 367 TRP A N 1
ATOM 2854 C CA . TRP A 1 367 ? 9.098 -4.834 9.302 1.00 43.44 367 TRP A CA 1
ATOM 2855 C C . TRP A 1 367 ? 9.605 -5.280 7.919 1.00 43.44 367 TRP A C 1
ATOM 2857 O O . TRP A 1 367 ? 10.455 -6.164 7.839 1.00 43.44 367 TRP A O 1
ATOM 2867 N N . ARG A 1 368 ? 9.088 -4.700 6.824 1.00 38.25 368 ARG A N 1
ATOM 2868 C CA . ARG A 1 368 ? 9.671 -4.823 5.474 1.00 38.25 368 ARG A CA 1
ATOM 2869 C C . ARG A 1 368 ? 10.689 -3.718 5.184 1.00 38.25 368 ARG A C 1
ATOM 2871 O O . ARG A 1 368 ? 11.380 -3.785 4.169 1.00 38.25 368 ARG A O 1
ATOM 2878 N N . ARG A 1 369 ? 10.787 -2.710 6.055 1.00 44.88 369 ARG A N 1
ATOM 2879 C CA . ARG A 1 369 ? 11.800 -1.658 5.968 1.00 44.88 369 ARG A CA 1
ATOM 2880 C C . ARG A 1 369 ? 13.067 -2.146 6.654 1.00 44.88 369 ARG A C 1
ATOM 2882 O O . ARG A 1 369 ? 13.018 -2.924 7.606 1.00 44.88 369 ARG A O 1
ATOM 2889 N N . ARG A 1 370 ? 14.225 -1.728 6.141 1.00 37.78 370 ARG A N 1
ATOM 2890 C CA . ARG A 1 370 ? 15.496 -1.999 6.817 1.00 37.78 370 ARG A CA 1
ATOM 2891 C C . ARG A 1 370 ? 15.431 -1.404 8.223 1.00 37.78 370 ARG A C 1
ATOM 2893 O O . ARG A 1 370 ? 14.942 -0.291 8.390 1.00 37.78 370 ARG A O 1
ATOM 2900 N N . ALA A 1 371 ? 15.954 -2.125 9.210 1.00 39.41 371 ALA A N 1
ATOM 2901 C CA . ALA A 1 371 ? 16.350 -1.497 10.461 1.00 39.41 371 ALA A CA 1
ATOM 2902 C C . ALA A 1 371 ? 17.323 -0.350 10.115 1.00 39.41 371 ALA A C 1
ATOM 2904 O O . ALA A 1 371 ? 18.260 -0.577 9.345 1.00 39.41 371 ALA A O 1
ATOM 2905 N N . TYR A 1 372 ? 17.075 0.848 10.653 1.00 47.28 372 TYR A N 1
ATOM 2906 C CA . TYR A 1 372 ? 17.859 2.081 10.485 1.00 47.28 372 TYR A CA 1
ATOM 2907 C C . TYR A 1 372 ? 17.684 2.832 9.146 1.00 47.28 372 TYR A C 1
ATOM 2909 O O . TYR A 1 372 ? 18.543 2.798 8.263 1.00 47.28 372 TYR A O 1
ATOM 2917 N N . GLU A 1 373 ? 16.597 3.604 9.026 1.00 52.94 373 GLU A N 1
ATOM 2918 C CA . GLU A 1 373 ? 16.586 4.829 8.211 1.00 52.94 373 GLU A CA 1
ATOM 2919 C C . GLU A 1 373 ? 16.923 6.019 9.132 1.00 52.94 373 GLU A C 1
ATOM 2921 O O . GLU A 1 373 ? 16.088 6.380 9.962 1.00 52.94 373 GLU A O 1
ATOM 2926 N N . PRO A 1 374 ? 18.112 6.645 9.021 1.00 49.88 374 PRO A N 1
ATOM 2927 C CA . PRO A 1 374 ? 18.632 7.591 10.022 1.00 49.88 374 PRO A CA 1
ATOM 2928 C C . PRO A 1 374 ? 17.881 8.933 10.153 1.00 49.88 374 PRO A C 1
ATOM 2930 O O . PRO A 1 374 ? 18.384 9.839 10.804 1.00 49.88 374 PRO A O 1
ATOM 2933 N N . ARG A 1 375 ? 16.702 9.091 9.535 1.00 64.19 375 ARG A N 1
ATOM 2934 C CA . ARG A 1 375 ? 15.855 10.302 9.591 1.00 64.19 375 ARG A CA 1
ATOM 2935 C C . ARG A 1 375 ? 14.362 9.982 9.453 1.00 64.19 375 ARG A C 1
ATOM 2937 O O . ARG A 1 375 ? 13.599 10.743 8.865 1.00 64.19 375 ARG A O 1
ATOM 2944 N N . PHE A 1 376 ? 13.931 8.812 9.926 1.00 71.19 376 PHE A N 1
ATOM 2945 C CA . PHE A 1 376 ? 12.529 8.405 9.795 1.00 71.19 376 PHE A CA 1
ATOM 2946 C C . PHE A 1 376 ? 11.582 9.295 10.612 1.00 71.19 376 PHE A C 1
ATOM 2948 O O . PHE A 1 376 ? 10.501 9.632 10.135 1.00 71.19 376 PHE A O 1
ATOM 2955 N N . ILE A 1 377 ? 12.000 9.721 11.810 1.00 81.25 377 ILE A N 1
ATOM 2956 C CA . ILE A 1 377 ? 11.217 10.636 12.653 1.00 81.25 377 ILE A CA 1
ATOM 2957 C C . ILE A 1 377 ? 10.987 11.962 11.925 1.00 81.25 377 ILE A C 1
ATOM 2959 O O . ILE A 1 377 ? 9.847 12.406 11.851 1.00 81.25 377 ILE A O 1
ATOM 2963 N N . GLU A 1 378 ? 12.019 12.533 11.295 1.00 82.00 378 GLU A N 1
ATOM 2964 C CA . GLU A 1 378 ? 11.903 13.764 10.500 1.00 82.00 378 GLU A CA 1
ATOM 2965 C C . GLU A 1 378 ? 10.835 13.673 9.390 1.00 82.00 378 GLU A C 1
ATOM 2967 O O . GLU A 1 378 ? 10.144 14.648 9.095 1.00 82.00 378 GLU A O 1
ATOM 2972 N N . GLN A 1 379 ? 10.674 12.498 8.775 1.00 75.19 379 GLN A N 1
ATOM 2973 C CA . GLN A 1 379 ? 9.705 12.281 7.694 1.00 75.19 379 GLN A CA 1
ATOM 2974 C C . GLN A 1 379 ? 8.267 12.058 8.176 1.00 75.19 379 GLN A C 1
ATOM 2976 O O . GLN A 1 379 ? 7.348 12.106 7.359 1.00 75.19 379 GLN A O 1
ATOM 2981 N N . VAL A 1 380 ? 8.084 11.704 9.449 1.00 78.75 380 VAL A N 1
ATOM 2982 C CA . VAL A 1 380 ? 6.806 11.222 9.995 1.00 78.75 380 VAL A CA 1
ATOM 2983 C C . VAL A 1 380 ? 6.235 12.164 11.050 1.00 78.75 380 VAL A C 1
ATOM 2985 O O . VAL A 1 380 ? 5.025 12.182 11.254 1.00 78.75 380 VAL A O 1
ATOM 2988 N N . MET A 1 381 ? 7.083 12.947 11.715 1.00 85.38 381 MET A N 1
ATOM 2989 C CA . MET A 1 381 ? 6.663 13.931 12.704 1.00 85.38 381 MET A CA 1
ATOM 2990 C C . MET A 1 381 ? 5.797 15.036 12.093 1.00 85.38 381 MET A C 1
ATOM 2992 O O . MET A 1 381 ? 5.957 15.438 10.940 1.00 85.38 381 MET A O 1
ATOM 2996 N N . MET A 1 382 ? 4.931 15.597 12.924 1.00 82.69 382 MET A N 1
ATOM 2997 C CA . MET A 1 382 ? 4.195 16.820 12.629 1.00 82.69 382 MET A CA 1
ATOM 2998 C C . MET A 1 382 ? 5.087 18.028 12.914 1.00 82.69 382 MET A C 1
ATOM 3000 O O . MET A 1 382 ? 5.566 18.176 14.035 1.00 82.69 382 MET A O 1
ATOM 3004 N N . ARG A 1 383 ? 5.282 18.910 11.927 1.00 78.88 383 ARG A N 1
ATOM 3005 C CA . ARG A 1 383 ? 6.179 20.081 12.034 1.00 78.88 383 ARG A CA 1
ATOM 3006 C C . ARG A 1 383 ? 5.570 21.299 12.740 1.00 78.88 383 ARG A C 1
ATOM 3008 O O . ARG A 1 383 ? 6.279 22.254 13.028 1.00 78.88 383 ARG A O 1
ATOM 3015 N N . SER A 1 384 ? 4.265 21.295 13.002 1.00 74.56 384 SER A N 1
ATOM 3016 C CA . SER A 1 384 ? 3.573 22.392 13.682 1.00 74.56 384 SER A CA 1
ATOM 3017 C C . SER A 1 384 ? 2.747 21.816 14.820 1.00 74.56 384 SER A C 1
ATOM 3019 O O . SER A 1 384 ? 1.788 21.092 14.574 1.00 74.56 384 SER A O 1
ATOM 3021 N N . VAL A 1 385 ? 3.161 22.079 16.060 1.00 80.44 385 VAL A N 1
ATOM 3022 C CA . VAL A 1 385 ? 2.387 21.726 17.255 1.00 80.44 385 VAL A CA 1
ATOM 3023 C C . VAL A 1 385 ? 1.672 22.993 17.709 1.00 80.44 385 VAL A C 1
ATOM 3025 O O . VAL A 1 385 ? 2.357 23.992 17.948 1.00 80.44 385 VAL A O 1
ATOM 3028 N N . PRO A 1 386 ? 0.334 22.994 17.811 1.00 83.19 386 PRO A N 1
ATOM 3029 C CA . PRO A 1 386 ? -0.398 24.181 18.217 1.00 83.19 386 PRO A CA 1
ATOM 3030 C C . PRO A 1 386 ? -0.009 24.581 19.640 1.00 83.19 386 PRO A C 1
ATOM 3032 O O . PRO A 1 386 ? 0.152 23.725 20.515 1.00 83.19 386 PRO A O 1
ATOM 3035 N N . VAL A 1 387 ? 0.142 25.886 19.855 1.00 85.81 387 VAL A N 1
ATOM 3036 C CA . VAL A 1 387 ? 0.433 26.473 21.164 1.00 85.81 387 VAL A CA 1
ATOM 3037 C C . VAL A 1 387 ? -0.833 27.143 21.681 1.00 85.81 387 VAL A C 1
ATOM 3039 O O . VAL A 1 387 ? -1.462 27.920 20.967 1.00 85.81 387 VAL A O 1
ATOM 3042 N N . VAL A 1 388 ? -1.209 26.835 22.917 1.00 88.69 388 VAL A N 1
ATOM 3043 C CA . VAL A 1 388 ? -2.382 27.380 23.605 1.00 88.69 388 VAL A CA 1
ATOM 3044 C C . VAL A 1 388 ? -1.954 28.090 24.886 1.00 88.69 388 VAL A C 1
ATOM 3046 O O . VAL A 1 388 ? -0.961 27.727 25.520 1.00 88.69 388 VAL A O 1
ATOM 3049 N N . SER A 1 389 ? -2.713 29.106 25.292 1.00 88.88 389 SER A N 1
ATOM 3050 C CA . SER A 1 389 ? -2.489 29.776 26.576 1.00 88.88 389 SER A CA 1
ATOM 3051 C C . SER A 1 389 ? -2.781 28.827 27.740 1.00 88.88 389 SER A C 1
ATOM 3053 O O . SER A 1 389 ? -3.726 28.043 27.681 1.00 88.88 389 SER A O 1
ATOM 3055 N N . ALA A 1 390 ? -2.040 28.951 28.844 1.00 89.12 390 ALA A N 1
ATOM 3056 C CA . ALA A 1 390 ? -2.341 28.238 30.089 1.00 89.12 390 ALA A CA 1
ATOM 3057 C C . ALA A 1 390 ? -3.770 28.467 30.614 1.00 89.12 390 ALA A C 1
ATOM 3059 O O . ALA A 1 390 ? -4.321 27.578 31.259 1.00 89.12 390 ALA A O 1
ATOM 3060 N N . ASN A 1 391 ? -4.371 29.618 30.302 1.00 88.88 391 ASN A N 1
ATOM 3061 C CA . ASN A 1 391 ? -5.732 29.968 30.713 1.00 88.88 391 ASN A CA 1
ATOM 3062 C C . ASN A 1 391 ? -6.799 29.574 29.677 1.00 88.88 391 ASN A C 1
ATOM 3064 O O . ASN A 1 391 ? -7.977 29.840 29.905 1.00 88.88 391 ASN A O 1
ATOM 3068 N N . ALA A 1 392 ? -6.406 28.988 28.539 1.00 88.88 392 ALA A N 1
ATOM 3069 C CA . ALA A 1 392 ? -7.352 28.540 27.523 1.00 88.88 392 ALA A CA 1
ATOM 3070 C C . ALA A 1 392 ? -8.270 27.458 28.103 1.00 88.88 392 ALA A C 1
ATOM 3072 O O . ALA A 1 392 ? -7.811 26.570 28.823 1.00 88.88 392 ALA A O 1
ATOM 3073 N N . SER A 1 393 ? -9.559 27.530 27.787 1.00 91.00 393 SER A N 1
ATOM 3074 C CA . SER A 1 393 ? -10.538 26.508 28.176 1.00 91.00 393 SER A CA 1
ATOM 3075 C C . SER A 1 393 ? -10.281 25.181 27.459 1.00 91.00 393 SER A C 1
ATOM 3077 O O . SER A 1 393 ? -9.702 25.155 26.371 1.00 91.00 393 SER A O 1
ATOM 3079 N N . LEU A 1 394 ? -10.738 24.062 28.028 1.00 91.06 394 LEU A N 1
ATOM 3080 C CA . LEU A 1 394 ? -10.610 22.764 27.352 1.00 91.06 394 LEU A CA 1
ATOM 3081 C C . LEU A 1 394 ? -11.348 22.720 26.010 1.00 91.06 394 LEU A C 1
ATOM 3083 O O . LEU A 1 394 ? -10.875 22.067 25.083 1.00 91.06 394 LEU A O 1
ATOM 3087 N N . GLU A 1 395 ? -12.468 23.427 25.883 1.00 88.50 395 GLU A N 1
ATOM 3088 C CA . GLU A 1 395 ? -13.198 23.568 24.626 1.00 88.50 395 GLU A CA 1
ATOM 3089 C C . GLU A 1 395 ? -12.364 24.281 23.545 1.00 88.50 395 GLU A C 1
ATOM 3091 O O . GLU A 1 395 ? -12.326 23.832 22.398 1.00 88.50 395 GLU A O 1
ATOM 3096 N N . GLU A 1 396 ? -11.644 25.352 23.898 1.00 84.50 396 GLU A N 1
ATOM 3097 C CA . GLU A 1 396 ? -10.727 26.051 22.981 1.00 84.50 396 GLU A CA 1
ATOM 3098 C C . GLU A 1 396 ? -9.533 25.166 22.598 1.00 84.50 396 GLU A C 1
ATOM 3100 O O . GLU A 1 396 ? -9.135 25.122 21.428 1.00 84.50 396 GLU A O 1
ATOM 3105 N N . VAL A 1 397 ? -8.988 24.413 23.559 1.00 88.56 397 VAL A N 1
ATOM 3106 C CA . VAL A 1 397 ? -7.918 23.438 23.304 1.00 88.56 397 VAL A CA 1
ATOM 3107 C C . VAL A 1 397 ? -8.399 22.351 22.338 1.00 88.56 397 VAL A C 1
ATOM 3109 O O . VAL A 1 397 ? -7.718 22.068 21.352 1.00 88.56 397 VAL A O 1
ATOM 3112 N N . ALA A 1 398 ? -9.589 21.789 22.564 1.00 88.00 398 ALA A N 1
ATOM 3113 C CA . ALA A 1 398 ? -10.198 20.781 21.700 1.00 88.00 398 ALA A CA 1
ATOM 3114 C C . ALA A 1 398 ? -10.468 21.318 20.285 1.00 88.00 398 ALA A C 1
ATOM 3116 O O . ALA A 1 398 ? -10.146 20.658 19.297 1.00 88.00 398 ALA A O 1
ATOM 3117 N N . SER A 1 399 ? -10.994 22.541 20.173 1.00 83.12 399 SER A N 1
ATOM 3118 C CA . SER A 1 399 ? -11.212 23.207 18.885 1.00 83.12 399 SER A CA 1
ATOM 3119 C C . SER A 1 399 ? -9.903 23.409 18.122 1.00 83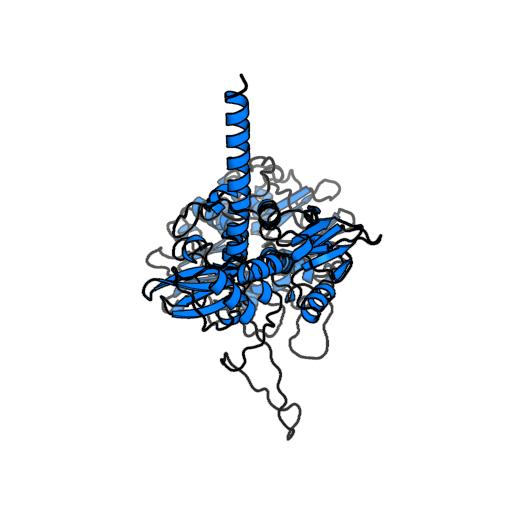.12 399 SER A C 1
ATOM 3121 O O . SER A 1 399 ? -9.840 23.159 16.919 1.00 83.12 399 SER A O 1
ATOM 3123 N N . THR A 1 400 ? -8.839 23.810 18.821 1.00 81.06 400 THR A N 1
ATOM 3124 C CA . THR A 1 400 ? -7.507 23.985 18.228 1.00 81.06 400 THR A CA 1
ATOM 3125 C C . THR A 1 400 ? -6.944 22.649 17.732 1.00 81.06 400 THR A C 1
ATOM 3127 O O . THR A 1 400 ? -6.464 22.561 16.603 1.00 81.06 400 THR A O 1
ATOM 3130 N N . MET A 1 401 ? -7.053 21.587 18.539 1.00 84.06 401 MET A N 1
ATOM 3131 C CA . MET A 1 401 ? -6.645 20.229 18.157 1.00 84.06 401 MET A CA 1
ATOM 3132 C C . MET A 1 401 ? -7.361 19.746 16.885 1.00 84.06 401 MET A C 1
ATOM 3134 O O . MET A 1 401 ? -6.710 19.272 15.952 1.00 84.06 401 MET A O 1
ATOM 3138 N N . LEU A 1 402 ? -8.684 19.922 16.799 1.00 78.44 402 LEU A N 1
ATOM 3139 C CA . LEU A 1 402 ? -9.463 19.511 15.625 1.00 78.44 402 LEU A CA 1
ATOM 3140 C C . LEU A 1 402 ? -9.147 20.329 14.376 1.00 78.44 402 LEU A C 1
ATOM 3142 O O . LEU A 1 402 ? -9.026 19.750 13.298 1.00 78.44 402 LEU A O 1
ATOM 3146 N N . PHE A 1 403 ? -9.012 21.652 14.507 1.00 73.00 403 PHE A N 1
ATOM 3147 C CA . PHE A 1 403 ? -8.727 22.533 13.373 1.00 73.00 403 PHE A CA 1
ATOM 3148 C C . PHE A 1 403 ? -7.408 22.165 12.684 1.00 73.00 403 PHE A C 1
ATOM 3150 O O . PHE A 1 403 ? -7.315 22.201 11.459 1.00 73.00 403 PHE A O 1
ATOM 3157 N N . HIS A 1 404 ? -6.407 21.755 13.466 1.00 70.81 404 HIS A N 1
ATOM 3158 C CA . HIS A 1 404 ? -5.109 21.348 12.941 1.00 70.81 404 HIS A CA 1
ATOM 3159 C C . HIS A 1 404 ? -4.989 19.836 12.624 1.00 70.81 404 HIS A C 1
ATOM 3161 O O . HIS A 1 404 ? -3.945 19.437 12.118 1.00 70.81 404 HIS A O 1
ATOM 3167 N N . ASP A 1 405 ? -6.022 19.007 12.870 1.00 72.25 405 ASP A N 1
ATOM 3168 C CA . ASP A 1 405 ? -5.990 17.520 12.817 1.00 72.25 405 ASP A CA 1
ATOM 3169 C C . ASP A 1 405 ? -4.848 16.917 13.659 1.00 72.25 405 ASP A C 1
ATOM 3171 O O . ASP A 1 405 ? -4.069 16.076 13.202 1.00 72.25 405 ASP A O 1
ATOM 3175 N N . ILE A 1 406 ? -4.726 17.385 14.905 1.00 75.44 406 ILE A N 1
ATOM 3176 C CA . ILE A 1 406 ? -3.629 17.055 15.818 1.00 75.44 406 ILE A CA 1
ATOM 3177 C C . ILE A 1 406 ? -4.165 16.597 17.181 1.00 75.44 406 ILE A C 1
ATOM 3179 O O . ILE A 1 406 ? -5.077 17.191 17.738 1.00 75.44 406 ILE A O 1
ATOM 3183 N N . ASP A 1 407 ? -3.527 15.579 17.761 1.00 81.69 407 ASP A N 1
ATOM 3184 C CA . ASP A 1 407 ? -3.926 14.949 19.028 1.00 81.69 407 ASP A CA 1
ATOM 3185 C C . ASP A 1 407 ? -3.227 15.536 20.286 1.00 81.69 407 ASP A C 1
ATOM 3187 O O . ASP A 1 407 ? -3.376 14.996 21.389 1.00 81.69 407 ASP A O 1
ATOM 3191 N N . CYS A 1 408 ? -2.434 16.611 20.152 1.00 87.81 408 CYS A N 1
ATOM 3192 C CA . CYS A 1 408 ? -1.745 17.279 21.267 1.00 87.81 408 CYS A CA 1
ATOM 3193 C C . CYS A 1 408 ? -1.498 18.788 21.049 1.00 87.81 408 CYS A C 1
ATOM 3195 O O . CYS A 1 408 ? -1.270 19.235 19.929 1.00 87.81 408 CYS A O 1
ATOM 3197 N N . ALA A 1 409 ? -1.440 19.565 22.129 1.00 88.44 409 ALA A N 1
ATOM 3198 C CA . ALA A 1 409 ? -1.130 20.993 22.117 1.00 88.44 409 ALA A CA 1
ATOM 3199 C C . ALA A 1 409 ? -0.092 21.335 23.194 1.00 88.44 409 ALA A C 1
ATOM 3201 O O . ALA A 1 409 ? -0.095 20.757 24.284 1.00 88.44 409 ALA A O 1
ATOM 3202 N N . LEU A 1 410 ? 0.794 22.282 22.890 1.00 87.88 410 LEU A N 1
ATOM 3203 C CA . LEU A 1 410 ? 1.732 22.845 23.857 1.00 87.88 410 LEU A CA 1
ATOM 3204 C C . LEU A 1 410 ? 1.062 23.978 24.618 1.00 87.88 410 LEU A C 1
ATOM 3206 O O . LEU A 1 410 ? 0.421 24.834 24.021 1.00 87.88 410 LEU A O 1
ATOM 3210 N N . VAL A 1 411 ? 1.245 24.007 25.928 1.00 88.38 411 VAL A N 1
ATOM 3211 C CA . VAL A 1 411 ? 0.695 25.053 26.785 1.00 88.38 411 VAL A CA 1
ATOM 3212 C C . VAL A 1 411 ? 1.798 26.028 27.153 1.00 88.38 411 VAL A C 1
ATOM 3214 O O . VAL A 1 411 ? 2.846 25.620 27.663 1.00 88.38 411 VAL A O 1
ATOM 3217 N N . GLU A 1 412 ? 1.543 27.310 26.915 1.00 83.25 412 GLU A N 1
ATOM 3218 C CA . GLU A 1 412 ? 2.446 28.404 27.245 1.00 83.25 412 GLU A CA 1
ATOM 3219 C C . GLU A 1 412 ? 1.883 29.241 28.407 1.00 83.25 412 GLU A C 1
ATOM 3221 O O . GLU A 1 412 ? 0.783 29.800 28.341 1.00 83.25 412 GLU A O 1
ATOM 3226 N N . GLY A 1 413 ? 2.642 29.287 29.504 1.00 67.12 413 GLY A N 1
ATOM 3227 C CA . GLY A 1 413 ? 2.374 30.094 30.694 1.00 67.12 413 GLY A CA 1
ATOM 3228 C C . GLY A 1 413 ? 3.404 29.813 31.794 1.00 67.12 413 GLY A C 1
ATOM 3229 O O . GLY A 1 413 ? 3.839 28.678 31.959 1.00 67.12 413 GLY A O 1
ATOM 3230 N N . ASP A 1 414 ? 3.813 30.846 32.533 1.00 57.81 414 ASP A N 1
ATOM 3231 C CA . ASP A 1 414 ? 4.718 30.770 33.698 1.00 57.81 414 ASP A CA 1
ATOM 3232 C C . ASP A 1 414 ? 6.148 30.242 33.424 1.00 57.81 414 ASP A C 1
ATOM 3234 O O . ASP A 1 414 ? 6.812 29.715 34.314 1.00 57.81 414 ASP A O 1
ATOM 3238 N N . GLY A 1 415 ? 6.657 30.391 32.194 1.00 58.38 415 GLY A N 1
ATOM 3239 C CA . GLY A 1 415 ? 8.047 30.048 31.846 1.00 58.38 415 GLY A CA 1
ATOM 3240 C C . GLY A 1 415 ? 8.345 28.546 31.708 1.00 58.38 415 GLY A C 1
ATOM 3241 O O . GLY A 1 415 ? 9.485 28.181 31.420 1.00 58.38 415 GLY A O 1
ATOM 3242 N N . ALA A 1 416 ? 7.339 27.677 31.857 1.00 58.38 416 ALA A N 1
ATOM 3243 C CA . ALA A 1 416 ? 7.431 26.235 31.635 1.00 58.38 416 ALA A CA 1
ATOM 3244 C C . ALA A 1 416 ? 6.556 25.802 30.444 1.00 58.38 416 ALA A C 1
ATOM 3246 O O . ALA A 1 416 ? 5.482 26.353 30.214 1.00 58.38 416 ALA A O 1
ATOM 3247 N N . LYS A 1 417 ? 7.019 24.805 29.678 1.00 69.56 417 LYS A N 1
ATOM 3248 C CA . LYS A 1 417 ? 6.251 24.208 28.575 1.00 69.56 417 LYS A CA 1
ATOM 3249 C C . LYS A 1 417 ? 5.546 22.955 29.078 1.00 69.56 417 LYS A C 1
ATOM 3251 O O . LYS A 1 417 ? 6.217 22.014 29.500 1.00 69.56 417 LYS A O 1
ATOM 3256 N N . TYR A 1 418 ? 4.219 22.942 29.002 1.00 82.88 418 TYR A N 1
ATOM 3257 C CA . TYR A 1 418 ? 3.399 21.764 29.296 1.00 82.88 418 TYR A CA 1
ATOM 3258 C C . TYR A 1 418 ? 2.769 21.215 28.016 1.00 82.88 418 TYR A C 1
ATOM 3260 O O . TYR A 1 418 ? 2.793 21.874 26.976 1.00 82.88 418 TYR A O 1
ATOM 3268 N N . MET A 1 419 ? 2.225 20.001 28.073 1.00 87.31 419 MET A N 1
ATOM 3269 C CA . MET A 1 419 ? 1.521 19.398 26.941 1.00 87.31 419 MET A CA 1
ATOM 3270 C C . MET A 1 419 ? 0.158 18.893 27.392 1.00 87.31 419 MET A C 1
ATOM 3272 O O . MET A 1 419 ? 0.058 18.219 28.416 1.00 87.31 419 MET A O 1
ATOM 3276 N N . VAL A 1 420 ? -0.866 19.215 26.610 1.00 90.88 420 VAL A N 1
ATOM 3277 C CA . VAL A 1 420 ? -2.203 18.626 26.718 1.00 90.88 420 VAL A CA 1
ATOM 3278 C C . VAL A 1 420 ? -2.364 17.679 25.542 1.00 90.88 420 VAL A C 1
ATOM 3280 O O . VAL A 1 420 ? -2.060 18.033 24.404 1.00 90.88 420 VAL A O 1
ATOM 3283 N N . THR A 1 421 ? -2.830 16.470 25.801 1.00 90.25 421 THR A N 1
ATOM 3284 C CA . THR A 1 421 ? -3.105 15.447 24.795 1.00 90.25 421 THR A CA 1
ATOM 3285 C C . THR A 1 421 ? -4.594 15.139 24.731 1.00 90.25 421 THR A C 1
ATOM 3287 O O . THR A 1 421 ? -5.360 15.465 25.638 1.00 90.25 421 THR A O 1
ATOM 3290 N N . LYS A 1 422 ? -5.011 14.456 23.664 1.00 89.75 422 LYS A N 1
ATOM 3291 C CA . LYS A 1 422 ? -6.362 13.903 23.538 1.00 89.75 422 LYS A CA 1
ATOM 3292 C C . LYS A 1 422 ? -6.764 13.051 24.748 1.00 89.75 422 LYS A C 1
ATOM 3294 O O . LYS A 1 422 ? -7.901 13.145 25.193 1.00 89.75 422 LYS A O 1
ATOM 3299 N N . ASP A 1 423 ? -5.845 12.255 25.296 1.00 88.69 423 ASP A N 1
ATOM 3300 C CA . ASP A 1 423 ? -6.129 11.410 26.462 1.00 88.69 423 ASP A CA 1
ATOM 3301 C C . ASP A 1 423 ? -6.460 12.260 27.708 1.00 88.69 423 ASP A C 1
ATOM 3303 O O . ASP A 1 423 ? -7.393 11.921 28.434 1.00 88.69 423 ASP A O 1
ATOM 3307 N N . ASP A 1 424 ? -5.791 13.405 27.896 1.00 91.75 424 ASP A N 1
ATOM 3308 C CA . ASP A 1 424 ? -6.068 14.335 29.004 1.00 91.75 424 ASP A CA 1
ATOM 3309 C C . ASP A 1 424 ? -7.463 14.974 28.868 1.00 91.75 424 ASP A C 1
ATOM 3311 O O . ASP A 1 424 ? -8.195 15.105 29.850 1.00 91.75 424 ASP A O 1
ATOM 3315 N N . LEU A 1 425 ? -7.872 15.321 27.638 1.00 92.44 425 LEU A N 1
ATOM 3316 C CA . LEU A 1 425 ? -9.222 15.829 27.364 1.00 92.44 425 LEU A CA 1
ATOM 3317 C C . LEU A 1 425 ? -10.297 14.776 27.655 1.00 92.44 425 LEU A C 1
ATOM 3319 O O . LEU A 1 425 ? -11.336 15.104 28.225 1.00 92.44 425 LEU A O 1
ATOM 3323 N N . VAL A 1 426 ? -10.049 13.512 27.300 1.00 92.75 426 VAL A N 1
ATOM 3324 C CA . VAL A 1 426 ? -10.973 12.399 27.576 1.00 92.75 426 VAL A CA 1
ATOM 3325 C C . VAL A 1 426 ? -11.054 12.112 29.079 1.00 92.75 426 VAL A C 1
ATOM 3327 O O . VAL A 1 426 ? -12.147 11.882 29.598 1.00 92.75 426 VAL A O 1
ATOM 3330 N N . GLU A 1 427 ? -9.933 12.170 29.803 1.00 92.56 427 GLU A N 1
ATOM 3331 C CA . GLU A 1 427 ? -9.909 12.023 31.263 1.00 92.56 427 GLU A CA 1
ATOM 3332 C C . GLU A 1 427 ? -10.673 13.150 31.965 1.00 92.56 427 GLU A C 1
ATOM 3334 O O . GLU A 1 427 ? -11.465 12.892 32.877 1.00 92.56 427 GLU A O 1
ATOM 3339 N N . ALA A 1 428 ? -10.495 14.390 31.509 1.00 92.94 428 ALA A N 1
ATOM 3340 C CA . ALA A 1 428 ? -11.273 15.520 31.993 1.00 92.94 428 ALA A CA 1
ATOM 3341 C C . ALA A 1 428 ? -12.768 15.348 31.680 1.00 92.94 428 ALA A C 1
ATOM 3343 O O . ALA A 1 428 ? -13.600 15.558 32.567 1.00 92.94 428 ALA A O 1
ATOM 3344 N N . TYR A 1 429 ? -13.114 14.902 30.464 1.00 93.38 429 TYR A N 1
ATOM 3345 C CA . TYR A 1 429 ? -14.493 14.618 30.057 1.00 93.38 429 TYR A CA 1
ATOM 3346 C C . TYR A 1 429 ? -15.168 13.621 31.007 1.00 93.38 429 TYR A C 1
ATOM 3348 O O . TYR A 1 429 ? -16.226 13.907 31.567 1.00 93.38 429 TYR A O 1
ATOM 3356 N N . ALA A 1 430 ? -14.510 12.487 31.256 1.00 93.88 430 ALA A N 1
ATOM 3357 C CA . ALA A 1 430 ? -15.019 11.426 32.120 1.00 93.88 430 ALA A CA 1
ATOM 3358 C C . ALA A 1 430 ? -15.258 11.881 33.573 1.00 93.88 430 ALA A C 1
ATOM 3360 O O . ALA A 1 430 ? -16.173 11.384 34.228 1.00 93.88 430 ALA A O 1
ATOM 3361 N N . LYS A 1 431 ? -14.435 12.802 34.093 1.00 92.44 431 LYS A N 1
ATOM 3362 C CA . LYS A 1 431 ? -14.506 13.253 35.494 1.00 92.44 431 LYS A CA 1
ATOM 3363 C C . LYS A 1 431 ? -15.486 14.400 35.726 1.00 92.44 431 LYS A C 1
ATOM 3365 O O . LYS A 1 431 ? -16.149 14.414 36.759 1.00 92.44 431 LYS A O 1
ATOM 3370 N N . TYR A 1 432 ? -15.550 15.366 34.810 1.00 91.25 432 TYR A N 1
ATOM 3371 C CA . TYR A 1 432 ? -16.188 16.663 35.075 1.00 91.25 432 TYR A CA 1
ATOM 3372 C C . TYR A 1 432 ? -17.400 16.967 34.191 1.00 91.25 432 TYR A C 1
ATOM 3374 O O . TYR A 1 432 ? -18.142 17.897 34.493 1.00 91.25 432 TYR A O 1
ATOM 3382 N N . TYR A 1 433 ? -17.632 16.196 33.124 1.00 89.19 433 TYR A N 1
ATOM 3383 C CA . TYR A 1 433 ? -18.664 16.496 32.125 1.00 89.19 433 TYR A CA 1
ATOM 3384 C C . TYR A 1 433 ? -19.805 15.468 32.088 1.00 89.19 433 TYR A C 1
ATOM 3386 O O . TYR A 1 433 ? -20.475 15.313 31.066 1.00 89.19 433 TYR A O 1
ATOM 3394 N N . ALA A 1 434 ? -20.062 14.799 33.215 1.00 89.56 434 ALA A N 1
ATOM 3395 C CA . ALA A 1 434 ? -21.214 13.915 33.377 1.00 89.56 434 ALA A CA 1
ATOM 3396 C C . ALA A 1 434 ? -22.539 14.642 33.075 1.00 89.56 434 ALA A C 1
ATOM 3398 O O . ALA A 1 434 ? -22.742 15.798 33.455 1.00 89.56 434 ALA A O 1
ATOM 3399 N N . GLY A 1 435 ? -23.435 13.965 32.359 1.00 86.50 435 GLY A N 1
ATOM 3400 C CA . GLY A 1 435 ? -24.739 14.479 31.943 1.00 86.50 435 GLY A CA 1
ATOM 3401 C C . GLY A 1 435 ? -24.696 15.539 30.837 1.00 86.50 435 GLY A C 1
ATOM 3402 O O . GLY A 1 435 ? -25.725 16.150 30.541 1.00 86.50 435 GLY A O 1
ATOM 3403 N N . ARG A 1 436 ? -23.535 15.802 30.216 1.00 86.44 436 ARG A N 1
ATOM 3404 C CA . ARG A 1 436 ? -23.414 16.805 29.141 1.00 86.44 436 ARG A CA 1
ATOM 3405 C C . ARG A 1 436 ? -24.056 16.331 27.835 1.00 86.44 436 ARG A C 1
ATOM 3407 O O . ARG A 1 436 ? -24.841 17.071 27.236 1.00 86.44 436 ARG A O 1
ATOM 3414 N N . ALA A 1 437 ? -23.775 15.103 27.412 1.00 89.81 437 ALA A N 1
ATOM 3415 C CA . ALA A 1 437 ? -24.259 14.544 26.152 1.00 89.81 437 ALA A CA 1
ATOM 3416 C C . ALA A 1 437 ? -24.493 13.034 26.262 1.00 89.81 437 ALA A C 1
ATOM 3418 O O . ALA A 1 437 ? -23.873 12.363 27.085 1.00 89.81 437 ALA A O 1
ATOM 3419 N N . LEU A 1 438 ? -25.384 12.507 25.424 1.00 93.25 438 LEU A N 1
ATOM 3420 C CA . LEU A 1 438 ? -25.556 11.067 25.261 1.00 93.25 438 LEU A CA 1
ATOM 3421 C C . LEU A 1 438 ? -24.618 10.552 24.169 1.00 93.25 438 LEU A C 1
ATOM 3423 O O . LEU A 1 438 ? -24.188 11.308 23.297 1.00 93.25 438 LEU A O 1
ATOM 3427 N N . VAL A 1 439 ? -24.331 9.254 24.181 1.00 92.69 439 VAL A N 1
ATOM 3428 C CA . VAL A 1 439 ? -23.475 8.608 23.174 1.00 92.69 439 VAL A CA 1
ATOM 3429 C C . VAL A 1 439 ? -23.987 8.838 21.744 1.00 92.69 439 VAL A C 1
ATOM 3431 O O . VAL A 1 439 ? -23.199 9.134 20.848 1.00 92.69 439 VAL A O 1
ATOM 3434 N N . GLU A 1 440 ? -25.299 8.781 21.521 1.00 90.12 440 GLU A N 1
ATOM 3435 C CA . GLU A 1 440 ? -25.932 9.074 20.226 1.00 90.12 440 GLU A CA 1
ATOM 3436 C C . GLU A 1 440 ? -25.705 10.508 19.717 1.00 90.12 440 GLU A C 1
ATOM 3438 O O . GLU A 1 440 ? -25.759 10.748 18.512 1.00 90.12 440 GLU A O 1
ATOM 3443 N N . ASN A 1 441 ? -25.386 11.458 20.602 1.00 88.50 441 ASN A N 1
ATOM 3444 C CA . ASN A 1 441 ? -25.073 12.837 20.215 1.00 88.50 441 ASN A CA 1
ATOM 3445 C C . ASN A 1 441 ? -23.620 13.013 19.746 1.00 88.50 441 ASN A C 1
ATOM 3447 O O . ASN A 1 441 ? -23.229 14.107 19.330 1.00 88.50 441 ASN A O 1
ATOM 3451 N N . LEU A 1 442 ? -22.802 11.965 19.855 1.00 88.19 442 LEU A N 1
ATOM 3452 C CA . LEU A 1 442 ? -21.367 11.996 19.573 1.00 88.19 442 LEU A CA 1
ATOM 3453 C C . LEU A 1 442 ? -20.999 11.113 18.377 1.00 88.19 442 LEU A C 1
ATOM 3455 O O . LEU A 1 442 ? -20.201 11.527 17.537 1.00 88.19 442 LEU A O 1
ATOM 3459 N N . ILE A 1 443 ? -21.580 9.914 18.288 1.00 86.94 443 ILE A N 1
ATOM 3460 C CA . ILE A 1 443 ? -21.189 8.927 17.274 1.00 86.94 443 ILE A CA 1
ATOM 3461 C C . ILE A 1 443 ? -21.641 9.283 15.861 1.00 86.94 443 ILE A C 1
ATOM 3463 O O . ILE A 1 443 ? -22.669 9.929 15.661 1.00 86.94 443 ILE A O 1
ATOM 3467 N N . TYR A 1 444 ? -20.892 8.787 14.874 1.00 80.06 444 TYR A N 1
ATOM 3468 C CA . TYR A 1 444 ? -21.277 8.844 13.465 1.00 80.06 444 TYR A CA 1
ATOM 3469 C C . TYR A 1 444 ? -22.562 8.037 13.168 1.00 80.06 444 TYR A C 1
ATOM 3471 O O . TYR A 1 444 ? -22.911 7.127 13.928 1.00 80.06 444 TYR A O 1
ATOM 3479 N N . PRO A 1 445 ? -23.248 8.328 12.041 1.00 69.75 445 PRO A N 1
ATOM 3480 C CA . PRO A 1 445 ? -24.419 7.577 11.585 1.00 69.75 445 PRO A CA 1
ATOM 3481 C C . PRO A 1 445 ? -24.155 6.074 11.384 1.00 69.75 445 PRO A C 1
ATOM 3483 O O . PRO A 1 445 ? -23.011 5.621 11.300 1.00 69.75 445 PRO A O 1
ATOM 3486 N N . HIS A 1 446 ? -25.237 5.297 11.272 1.00 70.12 446 HIS A N 1
ATOM 3487 C CA . HIS A 1 446 ? -25.199 3.832 11.269 1.00 70.12 446 HIS A CA 1
ATOM 3488 C C . HIS A 1 446 ? -24.135 3.210 10.345 1.00 70.12 446 HIS A C 1
ATOM 3490 O O . HIS A 1 446 ? -24.019 3.572 9.176 1.00 70.12 446 HIS A O 1
ATOM 3496 N N . LYS A 1 447 ? -23.443 2.179 10.859 1.00 68.81 447 LYS A N 1
ATOM 3497 C CA . LYS A 1 447 ? -22.455 1.321 10.159 1.00 68.81 447 LYS A CA 1
ATOM 3498 C C . LYS A 1 447 ? -21.078 1.933 9.868 1.00 68.81 447 LYS A C 1
ATOM 3500 O O . LYS A 1 447 ? -20.219 1.230 9.337 1.00 68.81 447 LYS A O 1
ATOM 3505 N N . VAL A 1 448 ? -20.817 3.180 10.257 1.00 80.88 448 VAL A N 1
ATOM 3506 C CA . VAL A 1 448 ? -19.465 3.755 10.175 1.00 80.88 448 VAL A CA 1
ATOM 3507 C C . VAL A 1 448 ? -18.576 3.152 11.268 1.00 80.88 448 VAL A C 1
ATOM 3509 O O . VAL A 1 448 ? -18.978 3.046 12.425 1.00 80.88 448 VAL A O 1
ATOM 3512 N N . GLY A 1 449 ? -17.362 2.730 10.900 1.00 83.06 449 GLY A N 1
ATOM 3513 C CA . GLY A 1 449 ? -16.393 2.179 11.854 1.00 83.06 449 GLY A CA 1
ATOM 3514 C C . GLY A 1 449 ? -16.659 0.740 12.302 1.00 83.06 449 GLY A C 1
ATOM 3515 O O . GLY A 1 449 ? -16.124 0.326 13.329 1.00 83.06 449 GLY A O 1
ATOM 3516 N N . ILE A 1 450 ? -17.450 -0.028 11.544 1.00 89.62 450 ILE A N 1
ATOM 3517 C CA . ILE A 1 450 ? -17.682 -1.462 11.768 1.00 89.62 450 ILE A CA 1
ATOM 3518 C C . ILE A 1 450 ? -17.119 -2.254 10.582 1.00 89.62 450 ILE A C 1
ATOM 3520 O O . ILE A 1 450 ? -17.408 -1.935 9.430 1.00 89.62 450 ILE A O 1
ATOM 3524 N N . VAL A 1 451 ? -16.323 -3.293 10.848 1.00 89.75 451 VAL A N 1
ATOM 3525 C CA . VAL A 1 451 ? -15.702 -4.142 9.815 1.00 89.75 451 VAL A CA 1
ATOM 3526 C C . VAL A 1 451 ? -15.883 -5.636 10.102 1.00 89.75 451 VAL A C 1
ATOM 3528 O O . VAL A 1 451 ? -15.910 -6.036 11.268 1.00 89.75 451 VAL A O 1
ATOM 3531 N N . PRO A 1 452 ? -15.936 -6.488 9.061 1.00 85.88 452 PRO A N 1
ATOM 3532 C CA . PRO A 1 452 ? -15.948 -7.936 9.237 1.00 85.88 452 PRO A CA 1
ATOM 3533 C C . PRO A 1 452 ? -14.577 -8.461 9.682 1.00 85.88 452 PRO A C 1
ATOM 3535 O O . PRO A 1 452 ? -13.531 -7.851 9.429 1.00 85.88 452 PRO A O 1
ATOM 3538 N N . ARG A 1 453 ? -14.555 -9.654 10.287 1.00 84.81 453 ARG A N 1
ATOM 3539 C CA . ARG A 1 453 ? -13.339 -10.258 10.871 1.00 84.81 453 ARG A CA 1
ATOM 3540 C C . ARG A 1 453 ? -12.213 -10.484 9.864 1.00 84.81 453 ARG A C 1
ATOM 3542 O O . ARG A 1 453 ? -11.033 -10.376 10.201 1.00 84.81 453 ARG A O 1
ATOM 3549 N N . HIS A 1 454 ? -12.579 -10.791 8.625 1.00 79.81 454 HIS A N 1
ATOM 3550 C CA . HIS A 1 454 ? -11.645 -11.091 7.537 1.00 79.81 454 HIS A CA 1
ATOM 3551 C C . HIS A 1 454 ? -11.229 -9.854 6.731 1.00 79.81 454 HIS A C 1
ATOM 3553 O O . HIS A 1 454 ? -10.507 -9.974 5.742 1.00 79.81 454 HIS A O 1
ATOM 3559 N N . CYS A 1 455 ? -11.658 -8.663 7.156 1.00 77.44 455 CYS A N 1
ATOM 3560 C CA . CYS A 1 455 ? -11.237 -7.408 6.554 1.00 77.44 455 CYS A CA 1
ATOM 3561 C C . CYS A 1 455 ? -9.713 -7.252 6.636 1.00 77.44 455 CYS A C 1
ATOM 3563 O O . CYS A 1 455 ? -9.108 -7.534 7.670 1.00 77.44 455 CYS A O 1
ATOM 3565 N N . SER A 1 456 ? -9.074 -6.781 5.564 1.00 75.44 456 SER A N 1
ATOM 3566 C CA . SER A 1 456 ? -7.630 -6.536 5.583 1.00 75.44 456 SER A CA 1
ATOM 3567 C C . SER A 1 456 ? -7.284 -5.384 6.528 1.00 75.44 456 SER A C 1
ATOM 3569 O O . SER A 1 456 ? -8.017 -4.396 6.611 1.00 75.44 456 SER A O 1
ATOM 3571 N N . LEU A 1 457 ? -6.135 -5.467 7.207 1.00 74.56 457 LEU A N 1
ATOM 3572 C CA . LEU A 1 457 ? -5.674 -4.381 8.075 1.00 74.56 457 LEU A CA 1
ATOM 3573 C C . LEU A 1 457 ? -5.470 -3.065 7.305 1.00 74.56 457 LEU A C 1
ATOM 3575 O O . LEU A 1 457 ? -5.736 -1.994 7.836 1.00 74.56 457 LEU A O 1
ATOM 3579 N N . ALA A 1 458 ? -5.053 -3.139 6.038 1.00 70.12 458 ALA A N 1
ATOM 3580 C CA . ALA A 1 458 ? -4.922 -1.964 5.177 1.00 70.12 458 ALA A CA 1
ATOM 3581 C C . ALA A 1 458 ? -6.266 -1.244 4.972 1.00 70.12 458 ALA A C 1
ATOM 3583 O O . ALA A 1 458 ? -6.317 -0.018 5.001 1.00 70.12 458 ALA A O 1
ATOM 3584 N N . HIS A 1 459 ? -7.360 -1.997 4.815 1.00 76.56 459 HIS A N 1
ATOM 3585 C CA . HIS A 1 459 ? -8.697 -1.416 4.736 1.00 76.56 459 HIS A CA 1
ATOM 3586 C C . HIS A 1 459 ? -9.138 -0.814 6.077 1.00 76.56 459 HIS A C 1
ATOM 3588 O O . HIS A 1 459 ? -9.707 0.270 6.079 1.00 76.56 459 HIS A O 1
ATOM 3594 N N . VAL A 1 460 ? -8.821 -1.456 7.210 1.00 81.25 460 VAL A N 1
ATOM 3595 C CA . VAL A 1 460 ? -9.103 -0.901 8.549 1.00 81.25 460 VAL A CA 1
ATOM 3596 C C . VAL A 1 460 ? -8.397 0.441 8.756 1.00 81.25 460 VAL A C 1
ATOM 3598 O O . VAL A 1 460 ? -9.041 1.404 9.158 1.00 81.25 460 VAL A O 1
ATOM 3601 N N . VAL A 1 461 ? -7.102 0.531 8.429 1.00 78.25 461 VAL A N 1
ATOM 3602 C CA . VAL A 1 461 ? -6.336 1.789 8.520 1.00 78.25 461 VAL A CA 1
ATOM 3603 C C . VAL A 1 461 ? -6.939 2.856 7.604 1.00 78.25 461 VAL A C 1
ATOM 3605 O O . VAL A 1 461 ? -7.148 3.984 8.038 1.00 78.25 461 VAL A O 1
ATOM 3608 N N . LYS A 1 462 ? -7.309 2.496 6.369 1.00 74.50 462 LYS A N 1
ATOM 3609 C CA . LYS A 1 462 ? -7.969 3.424 5.440 1.00 74.50 462 LYS A CA 1
ATOM 3610 C C . LYS A 1 462 ? -9.317 3.925 5.973 1.00 74.50 462 LYS A C 1
ATOM 3612 O O . LYS A 1 462 ? -9.632 5.102 5.808 1.00 74.50 462 LYS A O 1
ATOM 3617 N N . LEU A 1 463 ? -10.107 3.056 6.606 1.00 80.75 463 LEU A N 1
ATOM 3618 C CA . LEU A 1 463 ? -11.390 3.415 7.214 1.00 80.75 463 LEU A CA 1
ATOM 3619 C C . LEU A 1 463 ? -11.194 4.379 8.393 1.00 80.75 463 LEU A C 1
ATOM 3621 O O . LEU A 1 463 ? -11.891 5.389 8.471 1.00 80.75 463 LEU A O 1
ATOM 3625 N N . MET A 1 464 ? -10.213 4.099 9.260 1.00 83.44 464 MET A N 1
ATOM 3626 C CA . MET A 1 464 ? -9.818 4.987 10.360 1.00 83.44 464 MET A CA 1
ATOM 3627 C C . MET A 1 464 ? -9.401 6.369 9.852 1.00 83.44 464 MET A C 1
ATOM 3629 O O . MET A 1 464 ? -9.839 7.378 10.394 1.00 83.44 464 MET A O 1
ATOM 3633 N N . GLU A 1 465 ? -8.606 6.431 8.782 1.00 75.56 465 GLU A N 1
ATOM 3634 C CA . GLU A 1 465 ? -8.164 7.696 8.188 1.00 75.56 465 GLU A CA 1
ATOM 3635 C C . GLU A 1 465 ? -9.311 8.478 7.541 1.00 75.56 465 GLU A C 1
ATOM 3637 O O . GLU A 1 465 ? -9.398 9.690 7.724 1.00 75.56 465 GLU A O 1
ATOM 3642 N N . SER A 1 466 ? -10.194 7.793 6.811 1.00 76.75 466 SER A N 1
ATOM 3643 C CA . SER A 1 466 ? -11.273 8.434 6.044 1.00 76.75 466 SER A CA 1
ATOM 3644 C C . SER A 1 466 ? -12.359 9.017 6.947 1.00 76.75 466 SER A C 1
ATOM 3646 O O . SER A 1 466 ? -12.909 10.073 6.649 1.00 76.75 466 SER A O 1
ATOM 3648 N N . HIS A 1 467 ? -12.649 8.348 8.066 1.00 78.12 467 HIS A N 1
ATOM 3649 C CA . HIS A 1 467 ? -13.689 8.762 9.012 1.00 78.12 467 HIS A CA 1
ATOM 3650 C C . HIS A 1 467 ? -13.132 9.331 10.323 1.00 78.12 467 HIS A C 1
ATOM 3652 O O . HIS A 1 467 ? -13.896 9.577 11.252 1.00 78.12 467 HIS A O 1
ATOM 3658 N N . TYR A 1 468 ? -11.815 9.561 10.400 1.00 77.56 468 TYR A N 1
ATOM 3659 C CA . TYR A 1 468 ? -11.136 10.082 11.591 1.00 77.56 468 TYR A CA 1
ATOM 3660 C C . TYR A 1 468 ? -11.473 9.276 12.855 1.00 77.56 468 TYR A C 1
ATOM 3662 O O . TYR A 1 468 ? -11.787 9.830 13.901 1.00 77.56 468 TYR A O 1
ATOM 3670 N N . LEU A 1 469 ? -11.451 7.950 12.747 1.00 86.31 469 LEU A N 1
ATOM 3671 C CA . LEU A 1 469 ? -11.778 7.064 13.858 1.00 86.31 469 LEU A CA 1
ATOM 3672 C C . LEU A 1 469 ? -10.504 6.645 14.583 1.00 86.31 469 LEU A C 1
ATOM 3674 O O . LEU A 1 469 ? -9.609 6.064 13.971 1.00 86.31 469 LEU A O 1
ATOM 3678 N N . ASP A 1 470 ? -10.476 6.828 15.902 1.00 87.88 470 ASP A N 1
ATOM 3679 C CA . ASP A 1 470 ? -9.392 6.286 16.733 1.00 87.88 470 ASP A CA 1
ATOM 3680 C C . ASP A 1 470 ? -9.528 4.767 16.935 1.00 87.88 470 ASP A C 1
ATOM 3682 O O . ASP A 1 470 ? -8.596 4.092 17.378 1.00 87.88 470 ASP A O 1
ATOM 3686 N N . ALA A 1 471 ? -10.704 4.209 16.639 1.00 91.25 471 ALA A N 1
ATOM 3687 C CA . ALA A 1 471 ? -10.977 2.790 16.765 1.00 91.25 471 ALA A CA 1
ATOM 3688 C C . ALA A 1 471 ? -12.049 2.302 15.786 1.00 91.25 471 ALA A C 1
ATOM 3690 O O . ALA A 1 471 ? -12.946 3.040 15.390 1.00 91.25 471 ALA A O 1
ATOM 3691 N N . VAL A 1 472 ? -11.973 1.019 15.440 1.00 92.31 472 VAL A N 1
ATOM 3692 C CA . VAL A 1 472 ? -12.943 0.319 14.589 1.00 92.31 472 VAL A CA 1
ATOM 3693 C C . VAL A 1 472 ? -13.429 -0.928 15.319 1.00 92.31 472 VAL A C 1
ATOM 3695 O O . VAL A 1 472 ? -12.635 -1.665 15.906 1.00 92.31 472 VAL A O 1
ATOM 3698 N N . VAL A 1 473 ? -14.732 -1.182 15.269 1.00 92.81 473 VAL A N 1
ATOM 3699 C CA . VAL A 1 473 ? -15.367 -2.376 15.829 1.00 92.81 473 VAL A CA 1
ATOM 3700 C C . VAL A 1 473 ? -15.305 -3.509 14.811 1.00 92.81 473 VAL A C 1
ATOM 3702 O O . VAL A 1 473 ? -15.653 -3.336 13.645 1.00 92.81 473 VAL A O 1
ATOM 3705 N N . VAL A 1 474 ? -14.879 -4.688 15.253 1.00 92.06 474 VAL A N 1
ATOM 3706 C CA . VAL A 1 474 ? -14.910 -5.914 14.455 1.00 92.06 474 VAL A CA 1
ATOM 3707 C C . VAL A 1 474 ? -16.143 -6.711 14.851 1.00 92.06 474 VAL A C 1
ATOM 3709 O O . VAL A 1 474 ? -16.268 -7.114 16.010 1.00 92.06 474 VAL A O 1
ATOM 3712 N N . ALA A 1 475 ? -17.050 -6.929 13.903 1.00 89.38 475 ALA A N 1
ATOM 3713 C CA . ALA A 1 475 ? -18.327 -7.589 14.153 1.00 89.38 475 ALA A CA 1
ATOM 3714 C C . ALA A 1 475 ? -18.782 -8.452 12.967 1.00 89.38 475 ALA A C 1
ATOM 3716 O O . ALA A 1 475 ? -18.444 -8.175 11.817 1.00 89.38 475 ALA A O 1
ATOM 3717 N N . GLU A 1 476 ? -19.582 -9.475 13.263 1.00 85.00 476 GLU A N 1
ATOM 3718 C CA . GLU A 1 476 ? -20.349 -10.259 12.289 1.00 85.00 476 GLU A CA 1
ATOM 3719 C C . GLU A 1 476 ? -21.843 -10.046 12.580 1.00 85.00 476 GLU A C 1
ATOM 3721 O O . GLU A 1 476 ? -22.381 -10.534 13.578 1.00 85.00 476 GLU A O 1
ATOM 3726 N N . GLY A 1 477 ? -22.513 -9.245 11.746 1.00 83.88 477 GLY A N 1
ATOM 3727 C CA . GLY A 1 477 ? -23.862 -8.753 12.046 1.00 83.88 477 GLY A CA 1
ATOM 3728 C C . GLY A 1 477 ? -23.876 -7.872 13.303 1.00 83.88 477 GLY A C 1
ATOM 3729 O O . GLY A 1 477 ? -23.096 -6.929 13.405 1.00 83.88 477 GLY A O 1
ATOM 3730 N N . ASP A 1 478 ? -24.743 -8.192 14.267 1.00 84.44 478 ASP A N 1
ATOM 3731 C CA . ASP A 1 478 ? -24.839 -7.493 15.562 1.00 84.44 478 ASP A CA 1
ATOM 3732 C C . ASP A 1 478 ? -23.870 -8.047 16.633 1.00 84.44 478 ASP A C 1
ATOM 3734 O O . ASP A 1 478 ? -23.804 -7.538 17.760 1.00 84.44 478 ASP A O 1
ATOM 3738 N N . SER A 1 479 ? -23.118 -9.107 16.308 1.00 87.44 479 SER A N 1
ATOM 3739 C CA . SER A 1 479 ? -22.191 -9.765 17.230 1.00 87.44 479 SER A CA 1
ATOM 3740 C C . SER A 1 479 ? -20.806 -9.125 17.165 1.00 87.44 479 SER A C 1
ATOM 3742 O O . SER A 1 479 ? -20.102 -9.255 16.164 1.00 87.44 479 SER A O 1
ATOM 3744 N N . VAL A 1 480 ? -20.410 -8.430 18.236 1.00 90.44 480 VAL A N 1
ATOM 3745 C CA . VAL A 1 480 ? -19.085 -7.805 18.349 1.00 90.44 480 VAL A CA 1
ATOM 3746 C C . VAL A 1 480 ? -18.060 -8.806 18.859 1.00 90.44 480 VAL A C 1
ATOM 3748 O O . VAL A 1 480 ? -18.230 -9.428 19.904 1.00 90.44 480 VAL A O 1
ATOM 3751 N N . GLU A 1 481 ? -16.961 -8.908 18.124 1.00 87.25 481 GLU A N 1
ATOM 3752 C CA . GLU A 1 481 ? -15.853 -9.829 18.381 1.00 87.25 481 GLU A CA 1
ATOM 3753 C C . GLU A 1 481 ? -14.651 -9.109 19.003 1.00 87.25 481 GLU A C 1
ATOM 3755 O O . GLU A 1 481 ? -13.860 -9.698 19.746 1.00 87.25 481 GLU A O 1
ATOM 3760 N N . GLY A 1 482 ? -14.513 -7.810 18.731 1.00 90.56 482 GLY A N 1
ATOM 3761 C CA . GLY A 1 482 ? -13.486 -6.980 19.339 1.00 90.56 482 GLY A CA 1
ATOM 3762 C C . GLY A 1 482 ? -13.429 -5.569 18.776 1.00 90.56 482 GLY A C 1
ATOM 3763 O O . GLY A 1 482 ? -14.241 -5.164 17.948 1.00 90.56 482 GLY A O 1
ATOM 3764 N N . VAL A 1 483 ? -12.428 -4.824 19.230 1.00 91.25 483 VAL A N 1
ATOM 3765 C CA . VAL A 1 483 ? -12.128 -3.467 18.771 1.00 91.25 483 VAL A CA 1
ATOM 3766 C C . VAL A 1 483 ? -10.662 -3.395 18.364 1.00 91.25 483 VAL A C 1
ATOM 3768 O O . VAL A 1 483 ? -9.778 -3.937 19.034 1.00 91.25 483 VAL A O 1
ATOM 3771 N N . ILE A 1 484 ? -10.396 -2.723 17.252 1.00 90.25 484 ILE A N 1
ATOM 3772 C CA . ILE A 1 484 ? -9.053 -2.354 16.817 1.00 90.25 484 ILE A CA 1
ATOM 3773 C C . ILE A 1 484 ? -8.858 -0.890 17.184 1.00 90.25 484 ILE A C 1
ATOM 3775 O O . ILE A 1 484 ? -9.532 -0.030 16.630 1.00 90.25 484 ILE A O 1
ATOM 3779 N N . SER A 1 485 ? -7.941 -0.623 18.108 1.00 88.06 485 SER A N 1
ATOM 3780 C CA . SER A 1 485 ? -7.597 0.729 18.553 1.00 88.06 485 SER A CA 1
ATOM 3781 C C . SER A 1 485 ? -6.332 1.217 17.850 1.00 88.06 485 SER A C 1
ATOM 3783 O O . SER A 1 485 ? -5.327 0.498 17.827 1.00 88.06 485 SER A O 1
ATOM 3785 N N . GLU A 1 486 ? -6.333 2.448 17.350 1.00 82.31 486 GLU A N 1
ATOM 3786 C CA . GLU A 1 486 ? -5.187 3.072 16.688 1.00 82.31 486 GLU A CA 1
ATOM 3787 C C . GLU A 1 486 ? -3.938 3.057 17.578 1.00 82.31 486 GLU A C 1
ATOM 3789 O O . GLU A 1 486 ? -2.853 2.655 17.144 1.00 82.31 486 GLU A O 1
ATOM 3794 N N . SER A 1 487 ? -4.085 3.395 18.863 1.00 76.31 487 SER A N 1
ATOM 3795 C CA . SER A 1 487 ? -2.960 3.437 19.799 1.00 76.31 487 SER A CA 1
ATOM 3796 C C . SER A 1 487 ? -2.334 2.069 20.063 1.00 76.31 487 SER A C 1
ATOM 3798 O O . SER A 1 487 ? -1.220 2.008 20.591 1.00 76.31 487 SER A O 1
ATOM 3800 N N . LYS A 1 488 ? -3.028 0.979 19.714 1.00 76.94 488 LYS A N 1
ATOM 3801 C CA . LYS A 1 488 ? -2.553 -0.400 19.858 1.00 76.94 488 LYS A CA 1
ATOM 3802 C C . LYS A 1 488 ? -1.984 -0.953 18.559 1.00 76.94 488 LYS A C 1
ATOM 3804 O O . LYS A 1 488 ? -1.137 -1.839 18.635 1.00 76.94 488 LYS A O 1
ATOM 3809 N N . LEU A 1 489 ? -2.351 -0.422 17.392 1.00 72.19 489 LEU A N 1
ATOM 3810 C CA . LEU A 1 489 ? -1.831 -0.887 16.100 1.00 72.19 489 LEU A CA 1
ATOM 3811 C C . LEU A 1 489 ? -0.303 -0.787 16.000 1.00 72.19 489 LEU A C 1
ATOM 3813 O O . LEU A 1 489 ? 0.334 -1.689 15.465 1.00 72.19 489 LEU A O 1
ATOM 3817 N N . VAL A 1 490 ? 0.293 0.265 16.571 1.00 64.31 490 VAL A N 1
ATOM 3818 C CA . VAL A 1 490 ? 1.755 0.474 16.558 1.00 64.31 490 VAL A CA 1
ATOM 3819 C C . VAL A 1 490 ? 2.504 -0.594 17.357 1.00 64.31 490 VAL A C 1
ATOM 3821 O O . VAL A 1 490 ? 3.615 -0.977 16.996 1.00 64.31 490 VAL A O 1
ATOM 3824 N N . PHE A 1 491 ? 1.910 -1.063 18.457 1.00 60.94 491 PHE A N 1
ATOM 3825 C CA . PHE A 1 491 ? 2.599 -1.900 19.444 1.00 60.94 491 PHE A CA 1
ATOM 3826 C C . PHE A 1 491 ? 2.070 -3.312 19.524 1.00 60.94 491 PHE A C 1
ATOM 3828 O O . PHE A 1 491 ? 2.620 -4.088 20.302 1.00 60.94 491 PHE A O 1
ATOM 3835 N N . THR A 1 492 ? 1.010 -3.641 18.783 1.00 55.06 492 THR A N 1
ATOM 3836 C CA . THR A 1 492 ? 0.513 -5.009 18.703 1.00 55.06 492 THR A CA 1
ATOM 3837 C C . THR A 1 492 ? 1.650 -5.810 18.102 1.00 55.06 492 THR A C 1
ATOM 3839 O O . THR A 1 492 ? 1.912 -5.693 16.900 1.00 55.06 492 THR A O 1
ATOM 3842 N N . PRO A 1 493 ? 2.382 -6.596 18.915 1.00 44.25 493 PRO A N 1
ATOM 3843 C CA . PRO A 1 493 ? 3.325 -7.505 18.324 1.00 44.25 493 PRO A CA 1
ATOM 3844 C C . PRO A 1 493 ? 2.446 -8.396 17.461 1.00 44.25 493 PRO A C 1
ATOM 3846 O O . PRO A 1 493 ? 1.389 -8.843 17.922 1.00 44.25 493 PRO A O 1
ATOM 3849 N N . VAL A 1 494 ? 2.866 -8.680 16.233 1.00 47.56 494 VAL A N 1
ATOM 3850 C CA . VAL A 1 494 ? 2.326 -9.821 15.498 1.00 47.56 494 VAL A CA 1
ATOM 3851 C C . VAL A 1 494 ? 2.803 -11.059 16.258 1.00 47.56 494 VAL A C 1
ATOM 3853 O O . VAL A 1 494 ? 3.691 -11.790 15.830 1.00 47.56 494 VAL A O 1
ATOM 3856 N N . LYS A 1 495 ? 2.280 -11.252 17.474 1.00 37.59 495 LYS A N 1
ATOM 3857 C CA . LYS A 1 495 ? 2.353 -12.502 18.182 1.00 37.59 495 LYS A CA 1
ATOM 3858 C C . LYS A 1 495 ? 1.658 -13.430 17.232 1.00 37.59 495 LYS A C 1
ATOM 3860 O O . LYS A 1 495 ? 0.497 -13.246 16.863 1.00 37.59 495 LYS A O 1
ATOM 3865 N N . ASP A 1 496 ? 2.425 -14.403 16.798 1.00 38.06 496 ASP A N 1
ATOM 3866 C CA . ASP A 1 496 ? 1.881 -15.607 16.255 1.00 38.06 496 ASP A CA 1
ATOM 3867 C C . ASP A 1 496 ? 0.873 -16.114 17.304 1.00 38.06 496 ASP A C 1
ATOM 3869 O O . ASP A 1 496 ? 1.289 -16.672 18.314 1.00 38.06 496 ASP A O 1
ATOM 3873 N N . ARG A 1 497 ? -0.422 -15.748 17.196 1.00 35.75 497 ARG A N 1
ATOM 3874 C CA . ARG A 1 497 ? -1.508 -16.223 18.068 1.00 35.75 497 ARG A CA 1
ATOM 3875 C C . ARG A 1 497 ? -1.580 -17.725 17.819 1.00 35.75 497 ARG A C 1
ATOM 3877 O O . ARG A 1 497 ? -2.300 -18.215 16.957 1.00 35.75 497 ARG A O 1
ATOM 3884 N N . LEU A 1 498 ? -0.706 -18.420 18.528 1.00 37.09 498 LEU A N 1
ATOM 3885 C CA . LEU A 1 498 ? -0.242 -19.768 18.251 1.00 37.09 498 LEU A CA 1
ATOM 3886 C C . LEU A 1 498 ? -1.247 -20.841 18.668 1.00 37.09 498 LEU A C 1
ATOM 3888 O O . LEU A 1 498 ? -1.052 -22.024 18.407 1.00 37.09 498 LEU A O 1
ATOM 3892 N N . GLU A 1 499 ? -2.357 -20.425 19.263 1.00 37.16 499 GLU A N 1
ATOM 3893 C CA . GLU A 1 499 ? -3.434 -21.317 19.672 1.00 37.16 499 GLU A CA 1
ATOM 3894 C C . GLU A 1 499 ? -4.490 -21.506 18.573 1.00 37.16 499 GLU A C 1
ATOM 3896 O O . GLU A 1 499 ? -5.138 -22.550 18.526 1.00 37.16 499 GLU A O 1
ATOM 3901 N N . ARG A 1 500 ? -4.597 -20.591 17.594 1.00 36.50 500 ARG A N 1
ATOM 3902 C CA . ARG A 1 500 ? -5.397 -20.817 16.377 1.00 36.50 500 ARG A CA 1
ATOM 3903 C C . ARG A 1 500 ? -4.485 -21.332 15.265 1.00 36.50 500 ARG A C 1
ATOM 3905 O O . ARG A 1 500 ? -3.904 -20.570 14.498 1.00 36.50 500 ARG A O 1
ATOM 3912 N N . ARG A 1 501 ? -4.328 -22.659 15.205 1.00 32.22 501 ARG A N 1
ATOM 3913 C CA . ARG A 1 501 ? -3.525 -23.373 14.196 1.00 32.22 501 ARG A CA 1
ATOM 3914 C C . ARG A 1 501 ? -3.812 -22.862 12.770 1.00 32.22 501 ARG A C 1
ATOM 3916 O O . ARG A 1 501 ? -4.853 -23.177 12.204 1.00 32.22 501 ARG A O 1
ATOM 3923 N N . ARG A 1 502 ? -2.824 -22.230 12.127 1.00 36.41 502 ARG A N 1
ATOM 3924 C CA . ARG A 1 502 ? -2.583 -22.363 10.678 1.00 36.41 502 ARG A CA 1
ATOM 3925 C C . ARG A 1 502 ? -1.195 -23.011 10.507 1.00 36.41 502 ARG A C 1
ATOM 3927 O O . ARG A 1 502 ? -0.175 -22.354 10.635 1.00 36.41 502 ARG A O 1
ATOM 3934 N N . ARG A 1 503 ? -1.227 -24.350 10.387 1.00 30.23 503 ARG A N 1
ATOM 3935 C CA . ARG A 1 503 ? -0.156 -25.372 10.230 1.00 30.23 503 ARG A CA 1
ATOM 3936 C C . ARG A 1 503 ? 1.225 -25.109 10.869 1.00 30.23 503 ARG A C 1
ATOM 3938 O O . ARG A 1 503 ? 2.113 -24.508 10.280 1.00 30.23 503 ARG A O 1
ATOM 3945 N N . ILE A 1 504 ? 1.437 -25.756 12.018 1.00 31.98 504 ILE A N 1
ATOM 3946 C CA . ILE A 1 504 ? 2.746 -26.016 12.640 1.00 31.98 504 ILE A CA 1
ATOM 3947 C C . ILE A 1 504 ? 3.344 -27.276 11.994 1.00 31.98 504 ILE A C 1
ATOM 3949 O O . ILE A 1 504 ? 2.705 -28.329 12.027 1.00 31.98 504 ILE A O 1
ATOM 3953 N N . THR A 1 505 ? 4.567 -27.203 11.463 1.00 31.61 505 THR A N 1
ATOM 3954 C CA . THR A 1 505 ? 5.312 -28.390 11.003 1.00 31.61 505 THR A CA 1
ATOM 3955 C C . THR A 1 505 ? 6.505 -28.625 11.923 1.00 31.61 505 THR A C 1
ATOM 3957 O O . THR A 1 505 ? 7.381 -27.774 12.052 1.00 31.61 505 THR A O 1
ATOM 3960 N N . TRP A 1 506 ? 6.543 -29.783 12.583 1.00 28.98 506 TRP A N 1
ATOM 3961 C CA . TRP A 1 506 ? 7.698 -30.206 13.373 1.00 28.98 506 TRP A CA 1
ATOM 3962 C C . TRP A 1 506 ? 8.823 -30.647 12.439 1.00 28.98 506 TRP A C 1
ATOM 3964 O O . TRP A 1 506 ? 8.638 -31.575 11.654 1.00 28.98 506 TRP A O 1
ATOM 3974 N N . VAL A 1 507 ? 10.005 -30.046 12.557 1.00 36.03 507 VAL A N 1
ATOM 3975 C CA . VAL A 1 507 ? 11.196 -30.538 11.853 1.00 36.03 507 VAL A CA 1
ATOM 3976 C C . VAL A 1 507 ? 11.900 -31.592 12.716 1.00 36.03 507 VAL A C 1
ATOM 3978 O O . VAL A 1 507 ? 11.964 -31.482 13.943 1.00 36.03 507 VAL A O 1
ATOM 3981 N N . ARG A 1 508 ? 12.379 -32.667 12.076 1.00 37.00 508 ARG A N 1
ATOM 3982 C CA . ARG A 1 508 ? 13.141 -33.752 12.717 1.00 37.00 508 ARG A CA 1
ATOM 3983 C C . ARG A 1 508 ? 14.509 -33.261 13.224 1.00 37.00 508 ARG A C 1
ATOM 3985 O O . ARG A 1 508 ? 15.070 -32.305 12.707 1.00 37.00 508 ARG A O 1
ATOM 3992 N N . LYS A 1 509 ? 14.988 -33.976 14.250 1.00 36.25 509 LYS A N 1
ATOM 3993 C CA . LYS A 1 509 ? 16.258 -33.869 14.996 1.00 36.25 509 LYS A CA 1
ATOM 3994 C C . LYS A 1 509 ? 17.455 -33.312 14.205 1.00 36.25 509 LYS A C 1
ATOM 3996 O O . LYS A 1 509 ? 17.708 -33.764 13.096 1.00 36.25 509 LYS A O 1
ATOM 4001 N N . ILE A 1 510 ? 18.248 -32.461 14.864 1.00 40.34 510 ILE A N 1
ATOM 4002 C CA . ILE A 1 510 ? 19.575 -32.038 14.382 1.00 40.34 510 ILE A CA 1
ATOM 4003 C C . ILE A 1 510 ? 20.581 -33.214 14.460 1.00 40.34 510 ILE A C 1
ATOM 4005 O O . ILE A 1 510 ? 21.418 -33.333 13.576 1.00 40.34 510 ILE A O 1
ATOM 4009 N N . GLU A 1 511 ? 20.423 -34.153 15.413 1.00 44.53 511 GLU A N 1
ATOM 4010 C CA . GLU A 1 511 ? 21.195 -35.414 15.517 1.00 44.53 511 GLU A CA 1
ATOM 4011 C C . GLU A 1 511 ? 20.357 -36.590 16.077 1.00 44.53 511 GLU A C 1
ATOM 4013 O O . GLU A 1 511 ? 19.393 -36.394 16.830 1.00 44.53 511 GLU A O 1
ATOM 4018 N N . ARG A 1 512 ? 20.701 -37.846 15.734 1.00 38.41 512 ARG A N 1
ATOM 4019 C CA . ARG A 1 512 ? 19.996 -39.055 16.222 1.00 38.41 512 ARG A CA 1
ATOM 4020 C C . ARG A 1 512 ? 19.972 -39.078 17.769 1.00 38.41 512 ARG A C 1
ATOM 4022 O O . ARG A 1 512 ? 21.002 -38.999 18.408 1.00 38.41 512 ARG A O 1
ATOM 4029 N N . ALA A 1 513 ? 18.771 -39.238 18.342 1.00 47.81 513 ALA A N 1
ATOM 4030 C CA . ALA A 1 513 ? 18.444 -39.350 19.787 1.00 47.81 513 ALA A CA 1
ATOM 4031 C C . ALA A 1 513 ? 18.241 -38.071 20.655 1.00 47.81 513 ALA A C 1
ATOM 4033 O O . ALA A 1 513 ? 17.641 -38.206 21.715 1.00 47.81 513 ALA A O 1
ATOM 4034 N N . GLY A 1 514 ? 18.538 -36.841 20.210 1.00 46.44 514 GLY A N 1
ATOM 4035 C CA . GLY A 1 514 ? 18.330 -35.615 21.028 1.00 46.44 514 GLY A CA 1
ATOM 4036 C C . GLY A 1 514 ? 16.870 -35.120 21.209 1.00 46.44 514 GLY A C 1
ATOM 4037 O O . GLY A 1 514 ? 15.983 -35.461 20.417 1.00 46.44 514 GLY A O 1
ATOM 4038 N N . ARG A 1 515 ? 16.601 -34.292 22.241 1.00 43.06 515 ARG A N 1
ATOM 4039 C CA . ARG A 1 515 ? 15.278 -33.658 22.492 1.00 43.06 515 ARG A CA 1
ATOM 4040 C C . ARG A 1 515 ? 14.919 -32.651 21.380 1.00 43.06 515 ARG A C 1
ATOM 4042 O O . ARG A 1 515 ? 15.782 -31.937 20.884 1.00 43.06 515 ARG A O 1
ATOM 4049 N N . LYS A 1 516 ? 13.642 -32.610 20.971 1.00 41.34 516 LYS A N 1
ATOM 4050 C CA . LYS A 1 516 ? 13.133 -31.736 19.889 1.00 41.34 516 LYS A CA 1
ATOM 4051 C C . LYS A 1 516 ? 13.285 -30.251 20.258 1.00 41.34 516 LYS A C 1
ATOM 4053 O O . LYS A 1 516 ? 12.958 -29.882 21.380 1.00 41.34 516 LYS A O 1
ATOM 4058 N N . ILE A 1 517 ? 13.693 -29.414 19.299 1.00 38.41 517 ILE A N 1
ATOM 4059 C CA . ILE A 1 517 ? 13.784 -27.949 19.448 1.00 38.41 517 ILE A CA 1
ATOM 4060 C C . ILE A 1 517 ? 13.054 -27.291 18.258 1.00 38.41 517 ILE A C 1
ATOM 4062 O O . ILE A 1 517 ? 13.202 -27.748 17.126 1.00 38.41 517 ILE A O 1
ATOM 4066 N N . ALA A 1 518 ? 12.216 -26.277 18.508 1.00 34.28 518 ALA A N 1
ATOM 4067 C CA . ALA A 1 518 ? 11.277 -25.684 17.540 1.00 34.28 518 ALA A CA 1
ATOM 4068 C C . ALA A 1 518 ? 11.850 -24.473 16.765 1.00 34.28 518 ALA A C 1
ATOM 4070 O O . ALA A 1 518 ? 12.655 -23.720 17.312 1.00 34.28 518 ALA A O 1
ATOM 4071 N N . ARG A 1 519 ? 11.393 -24.234 15.519 1.00 33.22 519 ARG A N 1
ATOM 4072 C CA . ARG A 1 519 ? 11.656 -22.993 14.751 1.00 33.22 519 ARG A CA 1
ATOM 4073 C C . ARG A 1 519 ? 10.431 -22.581 13.904 1.00 33.22 519 ARG A C 1
ATOM 4075 O O . ARG A 1 519 ? 9.871 -23.430 13.220 1.00 33.22 519 ARG A O 1
ATOM 4082 N N . PHE A 1 520 ? 10.027 -21.305 13.974 1.00 31.56 520 PHE A N 1
ATOM 4083 C CA . PHE A 1 520 ? 8.804 -20.704 13.390 1.00 31.56 520 PHE A CA 1
ATOM 4084 C C . PHE A 1 520 ? 9.100 -19.795 12.177 1.00 31.56 520 PHE A C 1
ATOM 4086 O O . PHE A 1 520 ? 10.053 -19.024 12.248 1.00 31.56 520 PHE A O 1
ATOM 4093 N N . VAL A 1 521 ? 8.256 -19.806 11.126 1.00 31.03 521 VAL A N 1
ATOM 4094 C CA . VAL A 1 521 ? 8.144 -18.732 10.102 1.00 31.03 521 VAL A CA 1
ATOM 4095 C C . VAL A 1 521 ? 6.667 -18.585 9.678 1.00 31.03 521 VAL A C 1
ATOM 4097 O O . VAL A 1 521 ? 6.060 -19.567 9.259 1.00 31.03 521 VAL A O 1
ATOM 4100 N N . LYS A 1 522 ? 6.091 -17.375 9.791 1.00 31.41 522 LYS A N 1
ATOM 4101 C CA . LYS A 1 522 ? 4.668 -17.042 9.549 1.00 31.41 522 LYS A CA 1
ATOM 4102 C C . LYS A 1 522 ? 4.549 -15.837 8.604 1.00 31.41 522 LYS A C 1
ATOM 4104 O O . LYS A 1 522 ? 5.103 -14.798 8.945 1.00 31.41 522 LYS A O 1
ATOM 4109 N N . VAL A 1 523 ? 3.794 -15.909 7.495 1.00 36.50 523 VAL A N 1
ATOM 4110 C CA . VAL A 1 523 ? 3.286 -14.699 6.798 1.00 36.50 523 VAL A CA 1
ATOM 4111 C C . VAL A 1 523 ? 1.922 -14.963 6.130 1.00 36.50 523 VAL A C 1
ATOM 4113 O O . VAL A 1 523 ? 1.850 -15.420 4.996 1.00 36.50 523 VAL A O 1
ATOM 4116 N N . THR A 1 524 ? 0.837 -14.626 6.826 1.00 37.78 524 THR A N 1
ATOM 4117 C CA . THR A 1 524 ? -0.497 -14.341 6.252 1.00 37.78 524 THR A CA 1
ATOM 4118 C C . THR A 1 524 ? -0.634 -12.808 6.199 1.00 37.78 524 THR A C 1
ATOM 4120 O O . THR A 1 524 ? -0.082 -12.163 7.099 1.00 37.78 524 THR A O 1
ATOM 4123 N N . PRO A 1 525 ? -1.318 -12.173 5.220 1.00 49.72 525 PRO A N 1
ATOM 4124 C CA . PRO A 1 525 ? -1.701 -10.767 5.375 1.00 49.72 525 PRO A CA 1
ATOM 4125 C C . PRO A 1 525 ? -2.530 -10.619 6.657 1.00 49.72 525 PRO A C 1
ATOM 4127 O O . PRO A 1 525 ? -3.437 -11.415 6.889 1.00 49.72 525 PRO A O 1
ATOM 4130 N N . LEU A 1 526 ? -2.187 -9.639 7.496 1.00 61.28 526 LEU A N 1
ATOM 4131 C CA . LEU A 1 526 ? -2.911 -9.381 8.740 1.00 61.28 526 LEU A CA 1
ATOM 4132 C C . LEU A 1 526 ? -4.341 -8.952 8.413 1.00 61.28 526 LEU A C 1
ATOM 4134 O O . LEU A 1 526 ? -4.552 -8.026 7.619 1.00 61.28 526 LEU A O 1
ATOM 4138 N N . VAL A 1 527 ? -5.307 -9.611 9.040 1.00 71.62 527 VAL A N 1
ATOM 4139 C CA . VAL A 1 527 ? -6.722 -9.236 8.967 1.00 71.62 527 VAL A CA 1
ATOM 4140 C C . VAL A 1 527 ? -7.178 -8.610 10.286 1.00 71.62 527 VAL A C 1
ATOM 4142 O O . VAL A 1 527 ? -6.460 -8.636 11.288 1.00 71.62 527 VAL A O 1
ATOM 4145 N N . ALA A 1 528 ? -8.378 -8.036 10.299 1.00 81.56 528 ALA A N 1
ATOM 4146 C CA . ALA A 1 528 ? -8.963 -7.379 11.460 1.00 81.56 528 ALA A CA 1
ATOM 4147 C C . ALA A 1 528 ? -8.955 -8.288 12.706 1.00 81.56 528 ALA A C 1
ATOM 4149 O O . ALA A 1 528 ? -8.560 -7.853 13.788 1.00 81.56 528 ALA A O 1
ATOM 4150 N N . GLU A 1 529 ? -9.271 -9.579 12.547 1.00 83.50 529 GLU A N 1
ATOM 4151 C CA . GLU A 1 529 ? -9.275 -10.540 13.661 1.00 83.50 529 GLU A CA 1
ATOM 4152 C C . GLU A 1 529 ? -7.893 -10.782 14.302 1.00 83.50 529 GLU A C 1
ATOM 4154 O O . GLU A 1 529 ? -7.810 -11.179 15.471 1.00 83.50 529 GLU A O 1
ATOM 4159 N N . ASP A 1 530 ? -6.807 -10.546 13.558 1.00 73.81 530 ASP A N 1
ATOM 4160 C CA . ASP A 1 530 ? -5.440 -10.719 14.055 1.00 73.81 530 ASP A CA 1
ATOM 4161 C C . ASP A 1 530 ? -5.026 -9.570 14.981 1.00 73.81 530 ASP A C 1
ATOM 4163 O O . ASP A 1 530 ? -4.237 -9.783 15.903 1.00 73.81 530 ASP A O 1
ATOM 4167 N N . MET A 1 531 ? -5.555 -8.366 14.737 1.00 77.62 531 MET A N 1
ATOM 4168 C CA . MET A 1 531 ? -5.187 -7.129 15.439 1.00 77.62 531 MET A CA 1
ATOM 4169 C C . MET A 1 531 ? -6.217 -6.689 16.482 1.00 77.62 531 MET A C 1
ATOM 4171 O O . MET A 1 531 ? -5.888 -5.893 17.360 1.00 77.62 531 MET A O 1
ATOM 4175 N N . MET A 1 532 ? -7.451 -7.193 16.410 1.00 85.00 532 MET A N 1
ATOM 4176 C CA . MET A 1 532 ? -8.495 -6.814 17.356 1.00 85.00 532 MET A CA 1
ATOM 4177 C C . MET A 1 532 ? -8.184 -7.289 18.776 1.00 85.00 532 MET A C 1
ATOM 4179 O O . MET A 1 532 ? -7.754 -8.427 19.029 1.00 85.00 532 MET A O 1
ATOM 4183 N N . VAL A 1 533 ? -8.477 -6.409 19.722 1.00 83.62 533 VAL A N 1
ATOM 4184 C CA . VAL A 1 533 ? -8.543 -6.746 21.136 1.00 83.62 533 VAL A CA 1
ATOM 4185 C C . VAL A 1 533 ? -9.989 -7.131 21.437 1.00 83.62 533 VAL A C 1
ATOM 4187 O O . VAL A 1 533 ? -10.884 -6.353 21.111 1.00 83.62 533 VAL A O 1
ATOM 4190 N N . PRO A 1 534 ? -10.249 -8.311 22.027 1.00 83.50 534 PRO A N 1
ATOM 4191 C CA . PRO A 1 534 ? -11.585 -8.647 22.500 1.00 83.50 534 PRO A CA 1
ATOM 4192 C C . PRO A 1 534 ? -12.060 -7.590 23.496 1.00 83.50 534 PRO A C 1
ATOM 4194 O O . PRO A 1 534 ? -11.345 -7.266 24.447 1.00 83.50 534 PRO A O 1
ATOM 4197 N N . VAL A 1 535 ? -13.252 -7.049 23.269 1.00 80.94 535 VAL A N 1
ATOM 4198 C CA . VAL A 1 535 ? -13.880 -6.062 24.148 1.00 80.94 535 VAL A CA 1
ATOM 4199 C C . VAL A 1 535 ? -15.280 -6.564 24.459 1.00 80.94 535 VAL A C 1
ATOM 4201 O O . VAL A 1 535 ? -16.128 -6.629 23.578 1.00 80.94 535 VAL A O 1
ATOM 4204 N N . ASN A 1 536 ? -15.510 -6.920 25.723 1.00 78.81 536 ASN A N 1
ATOM 4205 C CA . ASN A 1 536 ? -16.822 -7.370 26.204 1.00 78.81 536 ASN A CA 1
ATOM 4206 C C . ASN A 1 536 ? -17.710 -6.203 26.658 1.00 78.81 536 ASN A C 1
ATOM 4208 O O . ASN A 1 536 ? -18.884 -6.391 26.971 1.00 78.81 536 ASN A O 1
ATOM 4212 N N . VAL A 1 537 ? -17.137 -5.003 26.732 1.00 85.56 537 VAL A N 1
ATOM 4213 C CA . VAL A 1 537 ? -17.824 -3.796 27.176 1.00 85.56 537 VAL A CA 1
ATOM 4214 C C . VAL A 1 537 ? -18.515 -3.152 25.989 1.00 85.56 537 VAL A C 1
ATOM 4216 O O . VAL A 1 537 ? -17.902 -2.906 24.953 1.00 85.56 537 VAL A O 1
ATOM 4219 N N . LYS A 1 538 ? -19.798 -2.864 26.161 1.00 88.94 538 LYS A N 1
ATOM 4220 C CA . LYS A 1 538 ? -20.633 -2.175 25.184 1.00 88.94 538 LYS A CA 1
ATOM 4221 C C . LYS A 1 538 ? -21.371 -1.042 25.864 1.00 88.94 538 LYS A C 1
ATOM 4223 O O . LYS A 1 538 ? -21.669 -1.134 27.053 1.00 88.94 538 LYS A O 1
ATOM 4228 N N . VAL A 1 539 ? -21.699 -0.014 25.098 1.00 94.06 539 VAL A N 1
ATOM 4229 C CA . VAL A 1 539 ? -22.451 1.135 25.597 1.00 94.06 539 VAL A CA 1
ATOM 4230 C C . VAL A 1 539 ? -23.770 1.268 24.843 1.00 94.06 539 VAL A C 1
ATOM 4232 O O . VAL A 1 539 ? -23.870 0.889 23.675 1.00 94.06 539 VAL A O 1
ATOM 4235 N N . LYS A 1 540 ? -24.813 1.749 25.523 1.00 94.44 540 LYS A N 1
ATOM 4236 C CA . LYS A 1 540 ? -26.093 2.061 24.876 1.00 94.44 540 LYS A CA 1
ATOM 4237 C C . LYS A 1 540 ? -26.012 3.428 24.202 1.00 94.44 540 LYS A C 1
ATOM 4239 O O . LYS A 1 540 ? -25.368 4.324 24.736 1.00 94.44 540 LYS A O 1
ATOM 4244 N N . ALA A 1 541 ? -26.710 3.605 23.085 1.00 92.19 541 ALA A N 1
ATOM 4245 C CA . ALA A 1 541 ? -26.830 4.896 22.402 1.00 92.19 541 ALA A CA 1
ATOM 4246 C C . ALA A 1 541 ? -27.359 6.006 23.338 1.00 92.19 541 ALA A C 1
ATOM 4248 O O . ALA A 1 541 ? -26.857 7.127 23.326 1.00 92.19 541 ALA A O 1
ATOM 4249 N N . THR A 1 542 ? -28.274 5.651 24.242 1.00 92.88 542 THR A N 1
ATOM 4250 C CA . THR A 1 542 ? -28.880 6.556 25.230 1.00 92.88 542 THR A CA 1
ATOM 4251 C C . THR A 1 542 ? -28.086 6.697 26.535 1.00 92.88 542 THR A C 1
ATOM 4253 O O . THR A 1 542 ? -28.602 7.261 27.498 1.00 92.88 542 THR A O 1
ATOM 4256 N N . ALA A 1 543 ? -26.892 6.104 26.644 1.00 94.50 543 ALA A N 1
ATOM 4257 C CA . ALA A 1 543 ? -26.062 6.236 27.842 1.00 94.50 543 ALA A CA 1
ATOM 4258 C C . ALA A 1 543 ? -25.335 7.586 27.862 1.00 94.50 543 ALA A C 1
ATOM 4260 O O . ALA A 1 543 ? -25.149 8.216 26.818 1.00 94.50 543 ALA A O 1
ATOM 4261 N N . ASP A 1 544 ? -24.886 8.003 29.045 1.00 95.06 544 ASP A N 1
ATOM 4262 C CA . ASP A 1 544 ? -24.066 9.203 29.202 1.00 95.06 544 ASP A CA 1
ATOM 4263 C C . ASP A 1 544 ? -22.703 9.012 28.516 1.00 95.06 544 ASP A C 1
ATOM 4265 O O . ASP A 1 544 ? -22.002 8.018 28.728 1.00 95.06 544 ASP A O 1
ATOM 4269 N N . ALA A 1 545 ? -22.301 9.985 27.700 1.00 94.06 545 ALA A N 1
ATOM 4270 C CA . ALA A 1 545 ? -20.998 9.998 27.054 1.00 94.06 545 ALA A CA 1
ATOM 4271 C C . ALA A 1 545 ? -19.846 9.954 28.078 1.00 94.06 545 ALA A C 1
ATOM 4273 O O . ALA A 1 545 ? -18.824 9.315 27.822 1.00 94.06 545 ALA A O 1
ATOM 4274 N N . ALA A 1 546 ? -20.001 10.563 29.259 1.00 94.00 546 ALA A N 1
ATOM 4275 C CA . ALA A 1 546 ? -18.966 10.525 30.294 1.00 94.00 546 ALA A CA 1
ATOM 4276 C C . ALA A 1 546 ? -18.725 9.101 30.828 1.00 94.00 546 ALA A C 1
ATOM 4278 O O . ALA A 1 546 ? -17.584 8.725 31.111 1.00 94.00 546 ALA A O 1
ATOM 4279 N N . GLU A 1 547 ? -19.776 8.277 30.894 1.00 94.31 547 GLU A N 1
ATOM 4280 C CA . GLU A 1 547 ? -19.665 6.857 31.240 1.00 94.31 547 GLU A CA 1
ATOM 4281 C C . GLU A 1 547 ? -18.877 6.096 30.164 1.00 94.31 547 GLU A C 1
ATOM 4283 O O . GLU A 1 547 ? -17.974 5.323 30.488 1.00 94.31 547 GLU A O 1
ATOM 4288 N N . ALA A 1 548 ? -19.138 6.371 28.880 1.00 94.25 548 ALA A N 1
ATOM 4289 C CA . ALA A 1 548 ? -18.377 5.785 27.777 1.00 94.25 548 ALA A CA 1
ATOM 4290 C C . ALA A 1 548 ? -16.884 6.160 27.836 1.00 94.25 548 ALA A C 1
ATOM 4292 O O . ALA A 1 548 ? -16.027 5.289 27.672 1.00 94.25 548 ALA A O 1
ATOM 4293 N N . ALA A 1 549 ? -16.562 7.429 28.119 1.00 94.44 549 ALA A N 1
ATOM 4294 C CA . ALA A 1 549 ? -15.184 7.896 28.288 1.00 94.44 549 ALA A CA 1
ATOM 4295 C C . ALA A 1 549 ? -14.482 7.173 29.450 1.00 94.44 549 ALA A C 1
ATOM 4297 O O . ALA A 1 549 ? -13.364 6.676 29.296 1.00 94.44 549 ALA A O 1
ATOM 4298 N N . LYS A 1 550 ? -15.164 7.036 30.594 1.00 93.94 550 LYS A N 1
ATOM 4299 C CA . LYS A 1 550 ? -14.656 6.294 31.755 1.00 93.94 550 LYS A CA 1
ATOM 4300 C C . LYS A 1 550 ? -14.366 4.832 31.406 1.00 93.94 550 LYS A C 1
ATOM 4302 O O . LYS A 1 550 ? -13.270 4.346 31.683 1.00 93.94 550 LYS A O 1
ATOM 4307 N N . LEU A 1 551 ? -15.298 4.158 30.731 1.00 92.62 551 LEU A N 1
ATOM 4308 C CA . LEU A 1 551 ? -15.129 2.770 30.298 1.00 92.62 551 LEU A CA 1
ATOM 4309 C C . LEU A 1 551 ? -13.938 2.603 29.340 1.00 92.62 551 LEU A C 1
ATOM 4311 O O . LEU A 1 551 ? -13.196 1.626 29.467 1.00 92.62 551 LEU A O 1
ATOM 4315 N N . MET A 1 552 ? -13.712 3.548 28.419 1.00 91.81 552 MET A N 1
ATOM 4316 C CA . MET A 1 552 ? -12.544 3.533 27.526 1.00 91.81 552 MET A CA 1
ATOM 4317 C C . MET A 1 552 ? -11.221 3.635 28.286 1.00 91.81 552 MET A C 1
ATOM 4319 O O . MET A 1 552 ? -10.283 2.898 27.974 1.00 91.81 552 MET A O 1
ATOM 4323 N N . LEU A 1 553 ? -11.148 4.522 29.284 1.00 89.19 553 LEU A N 1
ATOM 4324 C CA . LEU A 1 553 ? -9.953 4.722 30.108 1.00 89.19 553 LEU A CA 1
ATOM 4325 C C . LEU A 1 553 ? -9.662 3.496 30.980 1.00 89.19 553 LEU A C 1
ATOM 4327 O O . LEU A 1 553 ? -8.529 3.018 31.001 1.00 89.19 553 LEU A O 1
ATOM 4331 N N . GLU A 1 554 ? -10.687 2.937 31.628 1.00 89.06 554 GLU A N 1
ATOM 4332 C CA . GLU A 1 554 ? -10.571 1.740 32.472 1.00 89.06 554 GLU A CA 1
ATOM 4333 C C . GLU A 1 554 ? -10.092 0.514 31.683 1.00 89.06 554 GLU A C 1
ATOM 4335 O O . GLU A 1 554 ? -9.232 -0.237 32.146 1.00 89.06 554 GLU A O 1
ATOM 4340 N N . HIS A 1 555 ? -10.605 0.329 30.464 1.00 86.38 555 HIS A N 1
ATOM 4341 C CA . HIS A 1 555 ? -10.267 -0.816 29.612 1.00 86.38 555 HIS A CA 1
ATOM 4342 C C . HIS A 1 555 ? -9.077 -0.538 28.679 1.00 86.38 555 HIS A C 1
ATOM 4344 O O . HIS A 1 555 ? -8.626 -1.428 27.945 1.00 86.38 555 HIS A O 1
ATOM 4350 N N . GLY A 1 556 ? -8.554 0.692 28.694 1.00 85.62 556 GLY A N 1
ATOM 4351 C CA . GLY A 1 556 ? -7.453 1.143 27.851 1.00 85.62 556 GLY A CA 1
ATOM 4352 C C . GLY A 1 556 ? -7.714 0.903 26.364 1.00 85.62 556 GLY A C 1
ATOM 4353 O O . GLY A 1 556 ? -6.858 0.339 25.680 1.00 85.62 556 GLY A O 1
ATOM 4354 N N . VAL A 1 557 ? -8.905 1.239 25.868 1.00 88.50 557 VAL A N 1
ATOM 4355 C CA . VAL A 1 557 ? -9.293 1.148 24.448 1.00 88.50 557 VAL A CA 1
ATOM 4356 C C . VAL A 1 557 ? -9.601 2.537 23.899 1.00 88.50 557 VAL A C 1
ATOM 4358 O O . VAL A 1 557 ? -9.929 3.442 24.659 1.00 88.50 557 VAL A O 1
ATOM 4361 N N . ASP A 1 558 ? -9.477 2.718 22.583 1.00 89.50 558 ASP A N 1
ATOM 4362 C CA . ASP A 1 558 ? -9.714 4.025 21.952 1.00 89.50 558 ASP A CA 1
ATOM 4363 C C . ASP A 1 558 ? -11.148 4.165 21.421 1.00 89.50 558 ASP A C 1
ATOM 4365 O O . ASP A 1 558 ? -11.524 5.233 20.945 1.00 89.50 558 ASP A O 1
ATOM 4369 N N . GLY A 1 559 ? -11.950 3.099 21.521 1.00 91.81 559 GLY A N 1
ATOM 4370 C CA . GLY A 1 559 ? -13.372 3.134 21.220 1.00 91.81 559 GLY A CA 1
ATOM 4371 C C . GLY A 1 559 ? -14.147 1.936 21.759 1.00 91.81 559 GLY A C 1
ATOM 4372 O O . GLY A 1 559 ? -13.562 0.928 22.167 1.00 91.81 559 GLY A O 1
ATOM 4373 N N . LEU A 1 560 ? -15.473 2.070 21.772 1.00 94.06 560 LEU A N 1
ATOM 4374 C CA . LEU A 1 560 ? -16.426 1.088 22.288 1.00 94.06 560 LEU A CA 1
ATOM 4375 C C . LEU A 1 560 ? -17.568 0.856 21.289 1.00 94.06 560 LEU A C 1
ATOM 4377 O O . LEU A 1 560 ? -18.021 1.807 20.647 1.00 94.06 560 LEU A O 1
ATOM 4381 N N . PRO A 1 561 ? -18.073 -0.385 21.174 1.00 93.81 561 PRO A N 1
ATOM 4382 C CA . PRO A 1 561 ? -19.251 -0.675 20.369 1.00 93.81 561 PRO A CA 1
ATOM 4383 C C . PRO A 1 561 ? -20.510 -0.062 20.995 1.00 93.81 561 PRO A C 1
ATOM 4385 O O . PRO A 1 561 ? -20.759 -0.213 22.198 1.00 93.81 561 PRO A O 1
ATOM 4388 N N . VAL A 1 562 ? -21.319 0.593 20.160 1.00 93.31 562 VAL A N 1
ATOM 4389 C CA . VAL A 1 562 ? -22.570 1.240 20.566 1.00 93.31 562 VAL A CA 1
ATOM 4390 C C . VAL A 1 562 ? -23.762 0.433 20.087 1.00 93.31 562 VAL A C 1
ATOM 4392 O O . VAL A 1 562 ? -23.869 0.104 18.906 1.00 93.31 562 VAL A O 1
ATOM 4395 N N . TYR A 1 563 ? -24.677 0.156 21.010 1.00 91.31 563 TYR A N 1
ATOM 4396 C CA . TYR A 1 563 ? -25.906 -0.573 20.740 1.00 91.31 563 TYR A CA 1
ATOM 4397 C C . TYR A 1 563 ? -27.139 0.296 20.954 1.00 91.31 563 TYR A C 1
ATOM 4399 O O . TYR A 1 563 ? -27.225 1.031 21.937 1.00 91.31 563 TYR A O 1
ATOM 4407 N N . ASP A 1 564 ? -28.132 0.116 20.092 1.00 88.81 564 ASP A N 1
ATOM 4408 C CA . ASP A 1 564 ? -29.491 0.589 20.326 1.00 88.81 564 ASP A CA 1
ATOM 4409 C C . ASP A 1 564 ? -30.480 -0.562 20.132 1.00 88.81 564 ASP A C 1
ATOM 4411 O O . ASP A 1 564 ? -30.376 -1.323 19.172 1.00 88.81 564 ASP A O 1
ATOM 4415 N N . ASN A 1 565 ? -31.406 -0.734 21.077 1.00 85.06 565 ASN A N 1
ATOM 4416 C CA . ASN A 1 565 ? -32.431 -1.788 21.046 1.00 85.06 565 ASN A CA 1
ATOM 4417 C C . ASN A 1 565 ? -31.903 -3.198 20.687 1.00 85.06 565 ASN A C 1
ATOM 4419 O O . ASN A 1 565 ? -32.560 -3.982 20.005 1.00 85.06 565 ASN A O 1
ATOM 4423 N N . GLY A 1 566 ? -30.690 -3.528 21.146 1.00 83.12 566 GLY A N 1
ATOM 4424 C CA . GLY A 1 566 ? -30.039 -4.820 20.898 1.00 83.12 566 GLY A CA 1
ATOM 4425 C C . GLY A 1 566 ? -29.300 -4.943 19.561 1.00 83.12 566 GLY A C 1
ATOM 4426 O O . GLY A 1 566 ? -28.636 -5.954 19.354 1.00 83.12 566 GLY A O 1
ATOM 4427 N N . LYS A 1 567 ? -29.345 -3.920 18.700 1.00 89.12 567 LYS A N 1
ATOM 4428 C CA . LYS A 1 567 ? -28.620 -3.861 17.424 1.00 89.12 567 LYS A CA 1
ATOM 4429 C C . LYS A 1 567 ? -27.348 -3.039 17.539 1.00 89.12 567 LYS A C 1
ATOM 4431 O O . LYS A 1 567 ? -27.318 -2.039 18.257 1.00 89.12 567 LYS A O 1
ATOM 4436 N N . LEU A 1 568 ? -26.308 -3.451 16.823 1.00 90.06 568 LEU A N 1
ATOM 4437 C CA . LEU A 1 568 ? -25.057 -2.706 16.749 1.00 90.06 568 LEU A CA 1
ATOM 4438 C C . LEU A 1 568 ? -25.256 -1.508 15.814 1.00 90.06 568 LEU A C 1
ATOM 4440 O O . LEU A 1 568 ? -25.461 -1.671 14.612 1.00 90.06 568 LEU A O 1
ATOM 4444 N N . VAL A 1 569 ? -25.199 -0.297 16.366 1.00 87.88 569 VAL A N 1
ATOM 4445 C CA . VAL A 1 569 ? -25.484 0.929 15.610 1.00 87.88 569 VAL A CA 1
ATOM 4446 C C . VAL A 1 569 ? -24.232 1.683 15.187 1.00 87.88 569 VAL A C 1
ATOM 4448 O O . VAL A 1 569 ? -24.282 2.367 14.168 1.00 87.88 569 VAL A O 1
ATOM 4451 N N . GLY A 1 570 ? -23.110 1.522 15.893 1.00 89.31 570 GLY A N 1
ATOM 4452 C CA . GLY A 1 570 ? -21.864 2.204 15.552 1.00 89.31 570 GLY A CA 1
ATOM 4453 C C . GLY A 1 570 ? -20.741 1.980 16.560 1.00 89.31 570 GLY A C 1
ATOM 4454 O O . GLY A 1 570 ? -20.763 1.041 17.361 1.00 89.31 570 GLY A O 1
ATOM 4455 N N . VAL A 1 571 ? -19.761 2.879 16.518 1.00 92.56 571 VAL A N 1
ATOM 4456 C CA . VAL A 1 571 ? -18.629 2.951 17.445 1.00 92.56 571 VAL A CA 1
ATOM 4457 C C . VAL A 1 571 ? -18.523 4.369 17.999 1.00 92.56 571 VAL A C 1
ATOM 4459 O O . VAL A 1 571 ? -18.685 5.333 17.255 1.00 92.56 571 VAL A O 1
ATOM 4462 N N . ILE A 1 572 ? -18.255 4.488 19.298 1.00 93.94 572 ILE A N 1
ATOM 4463 C CA . ILE A 1 572 ? -17.813 5.740 19.920 1.00 93.94 572 ILE A CA 1
ATOM 4464 C C . ILE A 1 572 ? -16.305 5.672 20.115 1.00 93.94 572 ILE A C 1
ATOM 4466 O O . ILE A 1 572 ? -15.793 4.640 20.548 1.00 93.94 572 ILE A O 1
ATOM 4470 N N . THR A 1 573 ? -15.594 6.747 19.796 1.00 93.44 573 THR A N 1
ATOM 4471 C CA . THR A 1 573 ? -14.131 6.844 19.851 1.00 93.44 573 THR A CA 1
ATOM 4472 C C . THR A 1 573 ? -13.682 8.021 20.715 1.00 93.44 573 THR A C 1
ATOM 4474 O O . THR A 1 573 ? -14.470 8.914 21.027 1.00 93.44 573 THR A O 1
ATOM 4477 N N . LYS A 1 574 ? -12.403 8.054 21.109 1.00 91.75 574 LYS A N 1
ATOM 4478 C CA . LYS A 1 574 ? -11.845 9.167 21.897 1.00 91.75 574 LYS A CA 1
ATOM 4479 C C . LYS A 1 574 ? -11.988 10.529 21.206 1.00 91.75 574 LYS A C 1
ATOM 4481 O O . LYS A 1 574 ? -12.284 11.521 21.874 1.00 91.75 574 LYS A O 1
ATOM 4486 N N . LEU A 1 575 ? -11.823 10.582 19.883 1.00 88.69 575 LEU A N 1
ATOM 4487 C CA . LEU A 1 575 ? -11.994 11.804 19.098 1.00 88.69 575 LEU A CA 1
ATOM 4488 C C . LEU A 1 575 ? -13.410 12.385 19.210 1.00 88.69 575 LEU A C 1
ATOM 4490 O O . LEU A 1 575 ? -13.566 13.601 19.128 1.00 88.69 575 LEU A O 1
ATOM 4494 N N . ASP A 1 576 ? -14.434 11.564 19.451 1.00 91.25 576 ASP A N 1
ATOM 4495 C CA . ASP A 1 576 ? -15.813 12.048 19.550 1.00 91.25 576 ASP A CA 1
ATOM 4496 C C . ASP A 1 576 ? -16.032 12.938 20.785 1.00 91.25 576 ASP A C 1
ATOM 4498 O O . ASP A 1 576 ? -16.780 13.914 20.716 1.00 91.25 576 ASP A O 1
ATOM 4502 N N . PHE A 1 577 ? -15.309 12.697 21.885 1.00 92.19 577 PHE A N 1
ATOM 4503 C CA . PHE A 1 577 ? -15.326 13.595 23.049 1.00 92.19 577 PHE A CA 1
ATOM 4504 C C . PHE A 1 577 ? -14.625 14.923 22.756 1.00 92.19 577 PHE A C 1
ATOM 4506 O O . PHE A 1 577 ? -15.093 15.977 23.183 1.00 92.19 577 PHE A O 1
ATOM 4513 N N . VAL A 1 578 ? -13.526 14.892 21.994 1.00 89.56 578 VAL A N 1
ATOM 4514 C CA . VAL A 1 578 ? -12.829 16.111 21.551 1.00 89.56 578 VAL A CA 1
ATOM 4515 C C . VAL A 1 578 ? -13.730 16.924 20.619 1.00 89.56 578 VAL A C 1
ATOM 4517 O O . VAL A 1 578 ? -13.845 18.136 20.789 1.00 89.56 578 VAL A O 1
ATOM 4520 N N . ARG A 1 579 ? -14.423 16.262 19.680 1.00 86.75 579 ARG A N 1
ATOM 4521 C CA . ARG A 1 579 ? -15.447 16.878 18.818 1.00 86.75 579 ARG A CA 1
ATOM 4522 C C . ARG A 1 579 ? -16.523 17.560 19.642 1.00 86.75 579 ARG A C 1
ATOM 4524 O O . ARG A 1 579 ? -16.841 18.713 19.366 1.00 86.75 579 ARG A O 1
ATOM 4531 N N . GLU A 1 580 ? -17.037 16.891 20.667 1.00 87.31 580 GLU A N 1
ATOM 4532 C CA . GLU A 1 580 ? -18.073 17.477 21.510 1.00 87.31 580 GLU A CA 1
ATOM 4533 C C . GLU A 1 580 ? -17.583 18.681 22.329 1.00 87.31 580 GLU A C 1
ATOM 4535 O O . GLU A 1 580 ? -18.263 19.703 22.394 1.00 87.31 580 GLU A O 1
ATOM 4540 N N . LEU A 1 581 ? -16.376 18.625 22.897 1.00 88.00 581 LEU A N 1
ATOM 4541 C CA . LEU A 1 581 ? -15.789 19.788 23.574 1.00 88.00 581 LEU A CA 1
ATOM 4542 C C . LEU A 1 581 ? -15.614 20.972 22.607 1.00 88.00 581 LEU A C 1
ATOM 4544 O O . LEU A 1 581 ? -15.976 22.102 22.934 1.00 88.00 581 LEU A O 1
ATOM 4548 N N . ALA A 1 582 ? -15.127 20.722 21.391 1.00 85.12 582 ALA A N 1
ATOM 4549 C CA . ALA A 1 582 ? -14.925 21.767 20.392 1.00 85.12 582 ALA A CA 1
ATOM 4550 C C . ALA A 1 582 ? -16.231 22.427 19.923 1.00 85.12 582 ALA A C 1
ATOM 4552 O O . ALA A 1 582 ? -16.251 23.635 19.679 1.00 85.12 582 ALA A O 1
ATOM 4553 N N . ARG A 1 583 ? -17.339 21.673 19.839 1.00 80.19 583 ARG A N 1
ATOM 4554 C CA . ARG A 1 583 ? -18.665 22.252 19.554 1.00 80.19 583 ARG A CA 1
ATOM 4555 C C . ARG A 1 583 ? -19.045 23.325 20.566 1.00 80.19 583 ARG A C 1
ATOM 4557 O O . ARG A 1 583 ? -19.596 24.351 20.177 1.00 80.19 583 ARG A O 1
ATOM 4564 N N . GLY A 1 584 ? -18.714 23.106 21.840 1.00 74.00 584 GLY A N 1
ATOM 4565 C CA . GLY A 1 584 ? -18.919 24.087 22.903 1.00 74.00 584 GLY A CA 1
ATOM 4566 C C . GLY A 1 584 ? -18.191 25.407 22.641 1.00 74.00 584 GLY A C 1
ATOM 4567 O O . GLY A 1 584 ? -18.792 26.469 22.787 1.00 74.00 584 GLY A O 1
ATOM 4568 N N . ALA A 1 585 ? -16.930 25.357 22.195 1.00 72.12 585 ALA A N 1
ATOM 4569 C CA . ALA A 1 585 ? -16.161 26.559 21.857 1.00 72.12 585 ALA A CA 1
ATOM 4570 C C . ALA A 1 585 ? -16.755 27.314 20.663 1.00 72.12 585 ALA A C 1
ATOM 4572 O O . ALA A 1 585 ? -16.884 28.536 20.713 1.00 72.12 585 ALA A O 1
ATOM 4573 N N . ILE A 1 586 ? -17.151 26.597 19.609 1.00 71.75 586 ILE A N 1
ATOM 4574 C CA . ILE A 1 586 ? -17.734 27.208 18.407 1.00 71.75 586 ILE A CA 1
ATOM 4575 C C . ILE A 1 586 ? -19.068 27.881 18.742 1.00 71.75 586 ILE A C 1
ATOM 4577 O O . ILE A 1 586 ? -19.258 29.050 18.416 1.00 71.75 586 ILE A O 1
ATOM 4581 N N . ALA A 1 587 ? -19.947 27.197 19.479 1.00 69.06 587 ALA A N 1
ATOM 4582 C CA . ALA A 1 587 ? -21.210 27.774 19.933 1.00 69.06 587 ALA A CA 1
ATOM 4583 C C . ALA A 1 587 ? -20.992 29.022 20.814 1.00 69.06 587 ALA A C 1
ATOM 4585 O O . ALA A 1 587 ? -21.694 30.023 20.662 1.00 69.06 587 ALA A O 1
ATOM 4586 N N . ALA A 1 588 ? -19.984 29.003 21.694 1.00 66.94 588 ALA A N 1
ATOM 4587 C CA . ALA A 1 588 ? -19.637 30.148 22.534 1.00 66.94 588 ALA A CA 1
ATOM 4588 C C . ALA A 1 588 ? -19.097 31.346 21.727 1.00 66.94 588 ALA A C 1
ATOM 4590 O O . ALA A 1 588 ? -19.387 32.496 22.070 1.00 66.94 588 ALA A O 1
ATOM 4591 N N . LEU A 1 589 ? -18.324 31.100 20.663 1.00 66.19 589 LEU A N 1
ATOM 4592 C CA . LEU A 1 589 ? -17.848 32.140 19.745 1.00 66.19 589 LEU A CA 1
ATOM 4593 C C . LEU A 1 589 ? -19.013 32.773 18.975 1.00 66.19 589 LEU A C 1
ATOM 4595 O O . LEU A 1 589 ? -19.146 33.997 18.984 1.00 66.19 589 LEU A O 1
ATOM 4599 N N . GLU A 1 590 ? -19.902 31.958 18.406 1.00 69.88 590 GLU A N 1
ATOM 4600 C CA . GLU A 1 590 ? -21.095 32.438 17.697 1.00 69.88 590 GLU A CA 1
ATOM 4601 C C . GLU A 1 590 ? -22.020 33.260 18.612 1.00 69.88 590 GLU A C 1
ATOM 4603 O O . GLU A 1 590 ? -22.576 34.281 18.200 1.00 69.88 590 GLU A O 1
ATOM 4608 N N . GLU A 1 591 ? -22.188 32.855 19.876 1.00 65.88 591 GLU A N 1
ATOM 4609 C CA . GLU A 1 591 ? -22.992 33.603 20.847 1.00 65.88 591 GLU A CA 1
ATOM 4610 C C . GLU A 1 591 ? -22.335 34.941 21.241 1.00 65.88 591 GLU A C 1
ATOM 4612 O O . GLU A 1 591 ? -23.026 35.956 21.386 1.00 65.88 591 GLU A O 1
ATOM 4617 N N . ARG A 1 592 ? -21.001 34.980 21.380 1.00 64.56 592 ARG A N 1
ATOM 4618 C CA . ARG A 1 592 ? -20.246 36.225 21.621 1.00 64.56 592 ARG A CA 1
ATOM 4619 C C . ARG A 1 592 ? -20.368 37.190 20.444 1.00 64.56 592 ARG A C 1
ATOM 4621 O O . ARG A 1 592 ? -20.623 38.372 20.676 1.00 64.56 592 ARG A O 1
ATOM 4628 N N . GLU A 1 593 ? -20.239 36.706 19.211 1.00 63.91 593 GLU A N 1
ATOM 4629 C CA . GLU A 1 593 ? -20.419 37.517 18.002 1.00 63.91 593 GLU A CA 1
ATOM 4630 C C . GLU A 1 593 ? -21.841 38.071 17.899 1.00 63.91 593 GLU A C 1
ATOM 4632 O O . GLU A 1 593 ? -22.013 39.274 17.701 1.00 63.91 593 GLU A O 1
ATOM 4637 N N . LYS A 1 594 ? -22.867 37.244 18.138 1.00 67.94 594 LYS A N 1
ATOM 4638 C CA . LYS A 1 594 ? -24.268 37.699 18.178 1.00 67.94 594 LYS A CA 1
ATOM 4639 C C . LYS A 1 594 ? -24.478 38.801 19.219 1.00 67.94 594 LYS A C 1
ATOM 4641 O O . LYS A 1 594 ? -25.052 39.837 18.893 1.00 67.94 594 LYS A O 1
ATOM 4646 N N . LYS A 1 595 ? -23.951 38.640 20.440 1.00 70.12 595 LYS A N 1
ATOM 4647 C CA . LYS A 1 595 ? -24.034 39.663 21.503 1.00 70.12 595 LYS A CA 1
ATOM 4648 C C . LYS A 1 595 ? -23.281 40.949 21.151 1.00 70.12 595 LYS A C 1
ATOM 4650 O O . LYS A 1 595 ? -23.745 42.032 21.505 1.00 70.12 595 LYS A O 1
ATOM 4655 N N . LEU A 1 596 ? -22.138 40.859 20.468 1.00 65.69 596 LEU A N 1
ATOM 4656 C CA . LEU A 1 596 ? -21.386 42.024 19.983 1.00 65.69 596 LEU A CA 1
ATOM 4657 C C . LEU A 1 596 ? -22.149 42.767 18.881 1.00 65.69 596 LEU A C 1
ATOM 4659 O O . LEU A 1 596 ? -22.262 43.989 18.948 1.00 65.69 596 LEU A O 1
ATOM 4663 N N . ILE A 1 597 ? -22.737 42.043 17.926 1.00 66.56 597 ILE A N 1
ATOM 4664 C CA . ILE A 1 597 ? -23.571 42.607 16.855 1.00 66.56 597 ILE A CA 1
ATOM 4665 C C . ILE A 1 597 ? -24.844 43.243 17.433 1.00 66.56 597 ILE A C 1
ATOM 4667 O O . ILE A 1 597 ? -25.226 44.338 17.026 1.00 66.56 597 ILE A O 1
ATOM 4671 N N . GLU A 1 598 ? -25.492 42.615 18.416 1.00 65.75 598 GLU A N 1
ATOM 4672 C CA . GLU A 1 598 ? -26.659 43.184 19.103 1.00 65.75 598 GLU A CA 1
ATOM 4673 C C . GLU A 1 598 ? -26.314 44.430 19.925 1.00 65.75 598 GLU A C 1
ATOM 4675 O O . GLU A 1 598 ? -27.088 45.387 19.933 1.00 65.75 598 GLU A O 1
ATOM 4680 N N . ARG A 1 599 ? -25.151 44.458 20.589 1.00 64.50 599 ARG A N 1
ATOM 4681 C CA . ARG A 1 599 ? -24.649 45.658 21.278 1.00 64.50 599 ARG A CA 1
ATOM 4682 C C . ARG A 1 599 ? -24.318 46.777 20.294 1.00 64.50 599 ARG A C 1
ATOM 4684 O O . ARG A 1 599 ? -24.679 47.917 20.559 1.00 64.50 599 ARG A O 1
ATOM 4691 N N . ALA A 1 600 ? -23.715 46.452 19.151 1.00 60.59 600 ALA A N 1
ATOM 4692 C CA . ALA A 1 600 ? -23.453 47.409 18.079 1.00 60.59 600 ALA A CA 1
ATOM 4693 C C . ALA A 1 600 ? -24.750 47.961 17.456 1.00 60.59 600 ALA A C 1
ATOM 4695 O O . ALA A 1 600 ? -24.798 49.127 17.089 1.00 60.59 600 ALA A O 1
ATOM 4696 N N . ARG A 1 601 ? -25.822 47.158 17.392 1.00 60.53 601 ARG A N 1
ATOM 4697 C CA . ARG A 1 601 ? -27.154 47.587 16.922 1.00 60.53 601 ARG A CA 1
ATOM 4698 C C . ARG A 1 601 ? -27.961 48.387 17.949 1.00 60.53 601 ARG A C 1
ATOM 4700 O O . ARG A 1 601 ? -28.822 49.156 17.547 1.00 60.53 601 ARG A O 1
ATOM 4707 N N . LYS A 1 602 ? -27.729 48.194 19.253 1.00 56.62 602 LYS A N 1
ATOM 4708 C CA . LYS A 1 602 ? -28.414 48.924 20.342 1.00 56.62 602 LYS A CA 1
ATOM 4709 C C . LYS A 1 602 ? -27.699 50.210 20.776 1.00 56.62 602 LYS A C 1
ATOM 4711 O O . LYS A 1 602 ? -28.275 50.976 21.538 1.00 56.62 602 LYS A O 1
ATOM 4716 N N . GLY A 1 603 ? -26.455 50.416 20.344 1.00 53.31 603 GLY A N 1
ATOM 4717 C CA . GLY A 1 603 ? -25.646 51.605 20.634 1.00 53.31 603 GLY A CA 1
ATOM 4718 C C . GLY A 1 603 ? -25.543 52.605 19.476 1.00 53.31 603 GLY A C 1
ATOM 4719 O O . GLY A 1 603 ? -24.603 53.396 19.480 1.00 53.31 603 GLY A O 1
ATOM 4720 N N . GLY A 1 604 ? -26.444 52.524 18.490 1.00 43.00 604 GLY A N 1
ATOM 4721 C CA . GLY A 1 604 ? -26.554 53.446 17.354 1.00 43.00 604 GLY A CA 1
ATOM 4722 C C . GLY A 1 604 ? -27.771 54.346 17.463 1.00 43.00 604 GLY A C 1
ATOM 4723 O O . GLY A 1 604 ? -28.819 53.836 17.923 1.00 43.00 604 GLY A O 1
#

InterPro domains:
  IPR000644 CBS domain [PF00571] (5-55)
  IPR000644 CBS domain [PF00571] (65-120)
  IPR000644 CBS domain [PF00571] (132-183)
  IPR000644 CBS domain [PF00571] (203-257)
  IPR000644 CBS domain [PF00571] (306-360)
  IPR000644 CBS domain [PF00571] (377-430)
  IPR000644 CBS domain [PF00571] (450-490)
  IPR000644 CBS domain [PF00571] (529-582)
  IPR000644 CBS domain [PS51371] (7-65)
  IPR000644 CBS domain [PS51371] (68-128)
  IPR000644 CBS domain [PS51371] (136-193)
  IPR000644 CBS domain [PS51371] (207-264)
  IPR000644 CBS domain [PS51371] (310-366)
  IPR000644 CBS domain [PS51371] (381-438)
  IPR000644 CBS domain [PS51371] (532-589)
  IPR000644 CBS domain [SM00116] (10-58)
  IPR000644 CBS domain [SM00116] (71-121)
  IPR000644 CBS domain [SM00116] (139-186)
  IPR000644 CBS domain [SM00116] (210-258)
  IPR000644 CBS domain [SM00116] (313-361)

Radius of gyration: 30.48 Å; Cα contacts (8 Å, |Δi|>4): 1113; chains: 1; bounding box: 62×93×80 Å

Solvent-accessible surface area (backbone atoms only — not comparable to full-atom values): 33842 Å² total; per-residue (Å²): 113,43,33,62,83,52,40,38,76,63,91,41,76,42,41,44,80,39,40,34,65,55,50,40,52,48,29,58,74,70,64,47,57,43,33,36,22,30,51,82,88,49,32,50,69,29,28,39,38,51,55,58,46,58,70,58,42,43,92,78,63,89,52,31,34,61,82,57,52,35,68,70,68,66,44,41,33,84,38,43,46,68,59,52,49,51,54,29,57,79,63,74,45,66,38,38,42,20,19,60,38,91,94,48,41,31,61,72,25,30,41,34,59,66,38,53,44,51,49,41,52,75,73,64,58,67,56,64,23,60,30,37,58,46,42,50,36,65,80,76,52,71,45,47,48,80,40,46,40,62,62,54,48,43,39,38,56,76,70,60,41,76,50,38,38,23,36,56,95,68,26,74,60,22,37,44,39,57,62,52,58,55,73,43,69,82,68,49,51,41,70,97,73,82,96,68,85,57,76,55,47,39,30,63,81,65,39,46,64,82,67,70,67,40,44,46,81,41,47,39,67,63,53,49,52,50,42,71,80,35,100,58,67,60,33,46,24,30,52,99,89,46,33,73,66,26,31,41,38,58,67,39,54,45,37,15,50,77,74,17,55,53,75,84,70,70,79,67,75,76,82,67,78,77,82,71,77,90,68,82,82,67,48,80,74,55,52,75,65,53,33,58,39,88,69,87,80,74,74,69,82,76,90,50,32,40,59,80,58,34,38,87,74,82,54,72,45,45,37,62,38,53,60,68,58,54,52,50,52,28,62,75,70,71,43,63,60,30,40,24,21,43,99,86,70,46,82,49,26,34,39,39,46,64,35,55,46,53,50,34,70,79,71,46,59,69,88,80,47,73,88,83,57,74,45,49,36,60,75,43,40,42,68,74,61,52,77,42,50,32,79,35,33,51,25,50,53,27,35,53,25,60,77,70,75,42,67,49,35,36,29,48,54,94,94,49,79,30,41,38,38,54,67,45,54,40,54,47,37,33,73,74,41,67,82,72,47,37,34,31,55,43,19,50,46,77,63,48,50,58,40,48,49,80,38,47,42,69,56,51,54,50,51,26,65,75,68,67,39,38,28,35,32,28,27,63,85,63,48,70,64,17,32,36,29,52,83,44,64,78,68,56,69,88,62,75,64,74,86,68,78,81,82,88,75,88,73,79,63,98,51,94,88,62,82,86,77,90,82,88,88,86,87,74,87,60,26,37,61,75,66,36,43,75,52,92,67,69,44,48,34,85,33,46,34,18,57,53,39,42,52,26,64,78,69,72,45,34,40,41,45,24,29,49,99,85,38,62,38,30,38,42,33,57,56,34,56,39,52,53,35,17,51,40,36,53,51,44,49,54,51,50,50,51,53,51,53,51,49,59,64,70,73,108

pLDDT: mean 77.87, std 17.37, range [28.52, 96.62]

Sequence (604 aa):
MKVWEVMKQPTVVVSPHTRITEVKALMKKTGARCAPAVIEDDKLVGFVVRRDVIRITSLKSEAKVEDFIRRHPILFKEMDLQTAFNVMIEHNVKAAPVADSVENPKLVGVLSLMDILRSLLTAGYKPKARTVGEVITKEYCSCKPSERIDRVWHKLVDEGVDAVLVERDGRIVGIITPKDLIDQRSWLFHLESERGIRSPGKVKSFMTKGVIVAHAGVPIEMVAEFLLDHDFNLLPVVDADGRVLGVIRQEDVVYAYLQGAKPVVEVAPVIAPPTPIEVEYVTPSDRLKQVLVEKAVEVRPPLLTARDVASKTIYAVTSSDDITRAINIMLRHKVSHLLVLNEKGNVEGALSKRCIVKALGLKGPIWRRRAYEPRFIEQVMMRSVPVVSANASLEEVASTMLFHDIDCALVEGDGAKYMVTKDDLVEAYAKYYAGRALVENLIYPHKVGIVPRHCSLAHVVKLMESHYLDAVVVAEGDSVEGVISESKLVFTPVKDRLERRRRITWVRKIERAGRKIARFVKVTPLVAEDMMVPVNVKVKATADAAEAAKLMLEHGVDGLPVYDNGKLVGVITKLDFVRELARGAIAALEEREKKLIERARKGG

Secondary structure (DSSP, 8-state):
-BGGGT-B--S--B-TTSBHHHHHHHHHHH--SEEEEE-GGGBEEEEEEHHHHTT---SS---BGGGT-B----EETTSBHHHHHHHHHHTT-SEEEEES-SSS-BEEEEEEHHHHHHHHHHTTPPPSS-BGGGT-B---EEE-TTSBHHHHHHHHHTS--S-EEEEETTEEEEEE-HHHHHH-STT----SSSS--PPPPBGGGTSBSS---EETTSBHHHHHHHHHHS--SEEEEE-TTSBEEEEEEHHHHHHHHHT-SPP--------PSS---------HHHHTT--SS-----------BHHHH-BS---EEETTS-HHHHHHHHHHHT-SEEEEE-TTS-EEEEEEHHHHHHHHHHS--GGGSPS--TTHHHHHSBS---EEETT-BHHHHHHHHHHTT-SEEEEEETTEEEEEEHHHHHHHHHHH-TTS-BGGGTSPSTTTTEE-TT-BHHHHHHHHHHHT-SEEEEEETTEEEEEEEHHHHTT------TTS-S---PPP-SSTTPPP-------PPPBHHHHPBP----EETTSBHHHHHHHHHHHT-SEEEEEETTEEEEEEEHHHHHHHHHHHHHHHHHHHHHHHHHHHHH--

Organism: NCBI:txid2056631

Foldseek 3Di:
DFQLVQFAAQQAEEAQQAALLVVLVSCLVRVDQKYFHADPPQQTQAIAGLLLSLVDLENDDSHGNNVRGDNDDEAERGHDPVVVLVRCVVVVGQKHFYAHDPVGRHTDGMDGLLSLLVVCVVVPFDFQAWWQLLLFDQDAAEDEQQDFVVVQSCCCHVVVHAKYFYDDPQATFFIGGSSLSSNDSLQRQDYPDDDDRDRRDGNNVRTDGPADAAERGDTLVVVSVVCNVPVDQKHFYADPVRGTRGIDGSSSSSCRRPPNGDPPPPPPPPDDPPDDPPQPPQDLVSLLVFFLDADDADQDPFPDFCLVLWDQDAAADELQDFVVVVVVVCVVVVHQKHFYAYPVRDGQFMAGLLLVLVCCLPVHHPVVDDRDPRRVSVVRTDRDAAEDERGHGLLRVLLSCSVVVHQKHWYDDDPGITMDGLLSLLVCCLPPVWPNDFLRNQFGFFPQQEDEQQAFVSVNSVSCVSSVFQKHFYADFQGTFFMAGSSQVSPVPLPPPVVPDPDDDFDDDPDPPDDGDDDDDDDDRDTNNSRGDGDPDAEERGHIVSVQSVVCVVVVGQWHFYDYPSGGGGIDGSSSSSSSSNVNVVVVVVVVVVVVVVVVVVVD